Protein AF-A0A7R8ZZN3-F1 (afdb_monomer)

Radius of gyration: 27.5 Å; Cα contacts (8 Å, |Δi|>4): 666; chains: 1; bounding box: 69×54×77 Å

Nearest PDB structures (foldseek):
  4rhl-assembly1_A  TM=5.772E-01  e=9.743E-05  Trypanosoma brucei brucei TREU927
  4rhm-assembly1_B  TM=5.662E-01  e=8.661E-05  Trypanosoma brucei brucei TREU927
  4rhm-assembly1_A  TM=5.663E-01  e=1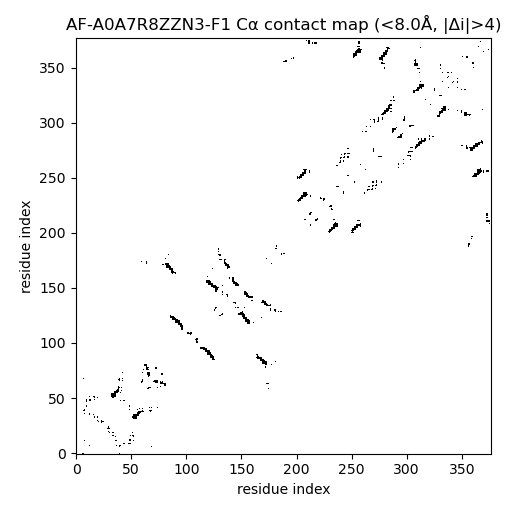.387E-04  Trypanosoma brucei brucei TREU927
  4rhm-assembly1_C  TM=5.924E-01  e=2.650E-04  Trypanosoma brucei brucei TREU927
  4rhq-assembly1_B  TM=5.900E-01  e=2.499E-04  Trypanosoma brucei brucei TREU927

Mean predicted aligned error: 14.11 Å

Secondary structure (DSSP, 8-state):
-TTT-PPP-HHHHHHHHHHHHHHHHHHTS--S--EE--GGGGGGGGTTS-TT--EE--SHHHHH-EETTTTEE-TTS-S-SSEEEEEEEEEEEEESSPSS-----TTS--------SEEEEEEES--TTTS-GGGEEESSTT-EEEEE-SS-EEEE-TT-TTPPTTPEEEEEE-HHHHHHHHH-SSS------SS-S-----EEEEE--HHHHTSHHHHHHHHHHHHTT-EEEEE----HHHHHHHHTSSSEEEEES--HHHHHHHHHHHHHTTT-SEEEEE-SB-S-STT-HHHHHHHSSSPP-GGGEEEEEE-B--HHHHHHHHHTT-EEEEHHHHHHH-HHHHHHHHHHHHHTTSSSEEEEE-TTTSTTTS---

InterPro domains:
  IPR000821 Alanine racemase [PTHR30511] (10-170)

Solvent-accessible surface area (backbone atoms only — not comparable to full-atom values): 20869 Å² total; per-residue (Å²): 67,96,91,69,68,51,76,82,46,53,68,63,49,39,53,54,36,54,51,48,55,55,48,20,66,73,68,75,47,80,70,94,71,35,75,40,76,39,41,59,39,56,78,32,68,87,71,52,57,48,82,64,50,73,35,79,42,68,54,67,24,83,55,39,10,43,24,75,78,83,75,47,70,33,92,94,49,50,48,72,74,48,69,53,68,35,36,26,73,41,76,47,78,41,61,46,54,77,91,74,85,88,60,59,46,103,83,70,50,68,82,85,72,68,83,69,52,76,36,33,34,33,35,27,66,45,12,53,76,69,40,57,69,88,27,52,41,59,65,53,85,38,46,42,82,73,50,66,48,62,62,29,27,34,27,39,26,65,71,43,73,84,73,50,77,66,42,70,49,47,21,30,44,41,72,67,28,45,53,46,45,74,72,37,89,86,49,88,78,76,74,86,47,94,86,66,65,69,68,78,62,49,31,36,44,36,32,26,55,78,57,31,58,67,30,68,70,50,47,53,50,39,53,50,33,48,78,72,68,23,48,56,50,73,43,67,74,61,61,33,68,66,39,22,55,55,71,72,45,88,51,39,44,32,33,48,36,55,52,74,68,52,49,52,32,49,50,52,11,41,42,76,52,68,33,47,49,11,38,40,37,34,22,33,49,77,42,47,52,99,86,20,66,54,37,56,42,53,70,39,84,69,46,50,48,40,77,14,29,21,39,34,46,30,75,50,72,55,74,68,40,52,48,47,37,60,74,51,57,40,46,74,38,33,45,67,48,31,73,73,62,33,61,69,52,50,49,50,55,38,50,51,43,9,37,45,82,26,87,36,44,36,40,36,39,29,44,77,63,38,71,84,49,56,77,78,134

Sequence (377 aa):
MCASGVMPTPEKLQQLADLAVRGEARAGMPFRIVSGGNSSSLPLLSGEVPTRINHLRVGHSIMIGSNTRSGGTDPDLREDTFVLSAPLIEKQTKDSLPDGEIGADAFGEAPSFVDRGERLRGIIALGRLDIQPQSLRPLDPGLQIVTASSDHTIVDMSDSPDLAIGDRIEFALDYAGLLQAMISPYISRDVHDDEARATTPRHVTLFADAHTRTHPDTLDFLDTLETMGIVGESVDTPAAIPLAKALAEPQTPVWLAPDDDALATLFDAMRLNGGRRGLLWMSADTGLGEDGRLRLALQAPPAVLADSCALVGLQRASRDEAQEVSRLALLALTIEDVDLLGIREVMRRSIDRVASQSEGFVLVLHASVAAGLGGGG

Foldseek 3Di:
DVPPLDADFLVNLVVLLVVQVVVCVVVVHHDPAREDEEQLCVVCVVPSHDPSHPHYYYDQCQQQQDNPVVRHGDPVHHRVSDKAKFFFADKDKDWQDDPDDFDADPVRHGADTDGPGIFIKTKTQAAPCQFDPVFWDWPPPQWDFRQGDHGITMITNRSPVVRDGGDMTITGGHPRRVVSLVPDPPHDAFRDDPVLPQPPALEEEEEEDPQLCPDPVNVVVQVVSVVVNRHYDYDYQDALVVLLVVVVDSHAYEYFADDPVSLLSNLSSCVVVVLQFAEEEEALELLCPPPRSLVVSQPDPVGNQQQQYEYEAHNDDDPVSVVVCVVSVHHYYHVVNCVVVNPVVSVVVNQCRNPRRHSYHHYYPHCNNNPPSDPDD

pLDDT: mean 85.97, std 10.85, range [33.72, 97.94]

Structure (mmCIF, N/CA/C/O backbone):
data_AF-A0A7R8ZZN3-F1
#
_entry.id   AF-A0A7R8ZZN3-F1
#
loop_
_atom_site.group_PDB
_atom_site.id
_atom_site.type_symbol
_atom_site.label_atom_id
_atom_site.label_alt_id
_atom_site.label_comp_id
_atom_site.label_asym_id
_atom_site.label_entity_id
_atom_site.label_seq_id
_atom_site.pdbx_PDB_ins_code
_atom_site.Cartn_x
_atom_site.Cartn_y
_atom_site.Cartn_z
_atom_site.occupancy
_atom_site.B_iso_or_equiv
_atom_site.auth_seq_id
_atom_site.auth_comp_id
_atom_site.auth_asym_id
_atom_site.auth_atom_id
_atom_site.pdbx_PDB_model_num
ATOM 1 N N . MET A 1 1 ? -19.280 15.786 -9.637 1.00 56.66 1 MET A N 1
ATOM 2 C CA . MET A 1 1 ? -19.224 15.021 -8.378 1.00 56.66 1 MET A CA 1
ATOM 3 C C . MET A 1 1 ? -18.057 15.444 -7.495 1.00 56.66 1 MET A C 1
ATOM 5 O O . MET A 1 1 ? -18.336 16.113 -6.521 1.00 56.66 1 MET A O 1
ATOM 9 N N . CYS A 1 2 ? -16.793 15.137 -7.813 1.00 60.84 2 CYS A N 1
ATOM 10 C CA . CYS A 1 2 ? -15.704 15.271 -6.825 1.00 60.84 2 CYS A CA 1
ATOM 11 C C . CYS A 1 2 ? -15.475 16.697 -6.291 1.00 60.84 2 CYS A C 1
ATOM 13 O O . CYS A 1 2 ? -15.266 16.861 -5.101 1.00 60.84 2 CYS A O 1
ATOM 15 N N . ALA A 1 3 ? -15.558 17.724 -7.143 1.00 68.19 3 ALA A N 1
ATOM 16 C CA . ALA A 1 3 ? -15.392 19.118 -6.706 1.00 68.19 3 ALA A CA 1
ATOM 17 C C . ALA A 1 3 ? -16.718 19.881 -6.529 1.00 68.19 3 ALA A C 1
ATOM 19 O O . ALA A 1 3 ? -16.755 20.918 -5.882 1.00 68.19 3 ALA A O 1
ATOM 20 N N . SER A 1 4 ? -17.804 19.407 -7.147 1.00 75.50 4 SER A N 1
ATOM 21 C CA . SER A 1 4 ? -19.049 20.178 -7.297 1.00 75.50 4 SER A CA 1
ATOM 22 C C . SER A 1 4 ? -20.320 19.441 -6.877 1.00 75.50 4 SER A C 1
ATOM 24 O O . SER A 1 4 ? -21.408 19.979 -7.040 1.00 75.50 4 SER A O 1
ATOM 26 N N . GLY A 1 5 ? -20.233 18.180 -6.445 1.00 77.88 5 GLY A N 1
ATOM 27 C CA . GLY A 1 5 ? -21.395 17.358 -6.069 1.00 77.88 5 GLY A CA 1
ATOM 28 C C . GLY A 1 5 ? -22.350 16.994 -7.217 1.00 77.88 5 GLY A C 1
ATOM 29 O O . GLY A 1 5 ? -23.228 16.160 -7.053 1.00 77.88 5 GLY A O 1
ATOM 30 N N . VAL A 1 6 ? -22.169 17.558 -8.415 1.00 82.81 6 VAL A N 1
ATOM 31 C CA . VAL A 1 6 ? -23.103 17.357 -9.529 1.00 82.81 6 VAL A CA 1
ATOM 32 C C . VAL A 1 6 ? -23.066 15.913 -10.041 1.00 82.81 6 VAL A C 1
ATOM 34 O O . VAL A 1 6 ? -22.006 15.437 -10.472 1.00 82.81 6 VAL A O 1
ATOM 37 N N . MET A 1 7 ? -24.235 15.265 -10.042 1.00 85.25 7 MET A N 1
ATOM 38 C CA . MET A 1 7 ? -24.452 13.919 -10.577 1.00 85.25 7 MET A CA 1
ATOM 39 C C . MET A 1 7 ? -24.521 13.915 -12.113 1.00 85.25 7 MET A C 1
ATOM 41 O O . MET A 1 7 ? -25.063 14.863 -12.708 1.00 85.25 7 MET A O 1
ATOM 45 N N . PRO A 1 8 ? -23.988 12.866 -12.771 1.00 86.31 8 PRO A N 1
ATOM 46 C CA . PRO A 1 8 ? -24.247 12.632 -14.183 1.00 86.31 8 PRO A CA 1
ATOM 47 C C . PRO A 1 8 ? -25.725 12.281 -14.390 1.00 86.31 8 PRO A C 1
ATOM 49 O O . PRO A 1 8 ? -26.351 11.630 -13.551 1.00 86.31 8 PRO A O 1
ATOM 52 N N . THR A 1 9 ? -26.274 12.728 -15.514 1.00 89.12 9 THR A N 1
ATOM 53 C CA . THR A 1 9 ? -27.612 12.354 -15.982 1.00 89.12 9 THR A CA 1
ATOM 54 C C . THR A 1 9 ? -27.517 11.932 -17.447 1.00 89.12 9 THR A C 1
ATOM 56 O O . THR A 1 9 ? -26.572 12.370 -18.124 1.00 89.12 9 THR A O 1
ATOM 59 N N . PRO A 1 10 ? -28.464 11.124 -17.954 1.00 90.31 10 PRO A N 1
ATOM 60 C CA . PRO A 1 10 ? -28.500 10.744 -19.365 1.00 90.31 10 PRO A CA 1
ATOM 61 C C . PRO A 1 10 ? -28.422 11.960 -20.296 1.00 90.31 10 PRO A C 1
ATOM 63 O O . PRO A 1 10 ? -27.656 11.960 -21.254 1.00 90.31 10 PRO A O 1
ATOM 66 N N . GLU A 1 11 ? -29.105 13.057 -19.959 1.00 92.12 11 GLU A N 1
ATOM 67 C CA . GLU A 1 11 ? -29.131 14.287 -20.761 1.00 92.12 11 GLU A CA 1
ATOM 68 C C . GLU A 1 11 ? -27.753 14.954 -20.832 1.00 92.12 11 GLU A C 1
ATOM 70 O O . GLU A 1 11 ? -27.329 15.409 -21.893 1.00 92.12 11 GLU A O 1
ATOM 75 N N . LYS A 1 12 ? -27.013 14.995 -19.717 1.00 90.69 12 LYS A N 1
ATOM 76 C CA . LYS A 1 12 ? -25.649 15.553 -19.695 1.00 90.69 12 LYS A CA 1
ATOM 77 C C . LYS A 1 12 ? -24.671 14.694 -20.481 1.00 90.69 12 LYS A C 1
ATOM 79 O O . LYS A 1 12 ? -23.785 15.223 -21.147 1.00 90.69 12 LYS A O 1
ATOM 84 N N . LEU A 1 13 ? -24.821 13.375 -20.404 1.00 93.25 13 LEU A N 1
ATOM 85 C CA . LEU A 1 13 ? -24.020 12.460 -21.209 1.00 93.25 13 LEU A CA 1
ATOM 86 C C . LEU A 1 13 ? -24.372 12.599 -22.697 1.00 93.25 13 LEU A C 1
ATOM 88 O O . LEU A 1 13 ? -23.473 12.601 -23.538 1.00 93.25 13 LEU A O 1
ATOM 92 N N . GLN A 1 14 ? -25.647 12.819 -23.026 1.00 95.44 14 GLN A N 1
ATOM 93 C CA . GLN A 1 14 ? -26.089 13.050 -24.399 1.00 95.44 14 GLN A CA 1
ATOM 94 C C . GLN A 1 14 ? -25.468 14.318 -24.992 1.00 95.44 14 GLN A C 1
ATOM 96 O O . GLN A 1 14 ? -25.027 14.302 -26.135 1.00 95.44 14 GLN A O 1
ATOM 101 N N . GLN A 1 15 ? -25.312 15.388 -24.206 1.00 95.94 15 GLN A N 1
ATOM 102 C CA . GLN A 1 15 ? -24.621 16.599 -24.668 1.00 95.94 15 GLN A CA 1
ATOM 103 C C . GLN A 1 15 ? -23.183 16.317 -25.133 1.00 95.94 15 GLN A C 1
ATOM 105 O O . GLN A 1 15 ? -22.743 16.876 -26.141 1.00 95.94 15 GLN A O 1
ATOM 110 N N . LEU A 1 16 ? -22.452 15.443 -24.429 1.00 95.62 16 LEU A N 1
ATOM 111 C CA . LEU A 1 16 ? -21.111 15.015 -24.836 1.00 95.62 16 LEU A CA 1
ATOM 112 C C . LEU A 1 16 ? -21.154 14.167 -26.114 1.00 95.62 16 LEU A C 1
ATOM 114 O O . LEU A 1 16 ? -20.341 14.382 -27.013 1.00 95.62 16 LEU A O 1
ATOM 118 N N . ALA A 1 17 ? -22.105 13.238 -26.212 1.00 96.06 17 ALA A N 1
ATOM 119 C CA . ALA A 1 17 ? -22.306 12.429 -27.411 1.00 96.06 17 ALA A CA 1
ATOM 120 C C . ALA A 1 17 ? -22.592 13.304 -28.646 1.00 96.06 17 ALA A C 1
ATOM 122 O O . ALA A 1 17 ? -21.943 13.143 -29.679 1.00 96.06 17 ALA A O 1
ATOM 123 N N . ASP A 1 18 ? -23.481 14.288 -28.521 1.00 97.50 18 ASP A N 1
ATOM 124 C CA . ASP A 1 18 ? -23.829 15.210 -29.605 1.00 97.50 18 ASP A CA 1
ATOM 125 C C . ASP A 1 18 ? -22.644 16.099 -30.007 1.00 97.50 18 ASP A C 1
ATOM 127 O O . ASP A 1 18 ? -22.439 16.388 -31.188 1.00 97.50 18 ASP A O 1
ATOM 131 N N . LEU A 1 19 ? -21.842 16.543 -29.032 1.00 97.50 19 LEU A N 1
ATOM 132 C CA . LEU A 1 19 ? -20.599 17.275 -29.289 1.00 97.50 19 LEU A CA 1
ATOM 133 C C . LEU A 1 19 ? -19.601 16.426 -30.078 1.00 97.50 19 LEU A C 1
ATOM 135 O O . LEU A 1 19 ? -18.994 16.939 -31.019 1.00 97.50 19 LEU A O 1
ATOM 139 N N . ALA A 1 20 ? -19.459 15.146 -29.726 1.00 97.12 20 ALA A N 1
ATOM 140 C CA . ALA A 1 20 ? -18.597 14.223 -30.451 1.00 97.12 20 ALA A CA 1
ATOM 141 C C . ALA A 1 20 ? -19.059 14.070 -31.905 1.00 97.12 20 ALA A C 1
ATOM 143 O O . ALA A 1 20 ? -18.256 14.293 -32.805 1.00 97.12 20 ALA A O 1
ATOM 144 N N . VAL A 1 21 ? -20.354 13.831 -32.143 1.00 97.06 21 VAL A N 1
ATOM 145 C CA . VAL A 1 21 ? -20.923 13.712 -33.501 1.00 97.06 21 VAL A CA 1
ATOM 146 C C . VAL A 1 21 ? -20.676 14.974 -34.335 1.00 97.06 21 VAL A C 1
ATOM 148 O O . VAL A 1 21 ? -20.272 14.895 -35.496 1.00 97.06 21 VAL A O 1
ATOM 151 N N . ARG A 1 22 ? -20.858 16.167 -33.749 1.00 97.94 22 ARG A N 1
ATOM 152 C CA . ARG A 1 22 ? -20.540 17.433 -34.436 1.00 97.94 22 ARG A CA 1
ATOM 153 C C . ARG A 1 22 ? -19.048 17.566 -34.751 1.00 97.94 22 ARG A C 1
ATOM 155 O O . ARG A 1 22 ? -18.694 18.073 -35.816 1.00 97.94 22 ARG A O 1
ATOM 162 N N . GLY A 1 23 ? -18.184 17.134 -33.835 1.00 97.56 23 GLY A N 1
ATOM 163 C CA . GLY A 1 23 ? -16.735 17.114 -34.029 1.00 97.56 23 GLY A CA 1
ATOM 164 C C . GLY A 1 23 ? -16.318 16.195 -35.177 1.00 97.56 23 GLY A C 1
ATOM 165 O O . GLY A 1 23 ? -15.551 16.613 -36.042 1.00 97.56 23 GLY A O 1
ATOM 166 N N . GLU A 1 24 ? -16.884 14.992 -35.233 1.00 97.44 24 GLU A N 1
ATOM 167 C CA . GLU A 1 24 ? -16.648 13.998 -36.288 1.00 97.44 24 GLU A CA 1
ATOM 168 C C . GLU A 1 24 ? -17.064 14.530 -37.664 1.00 97.44 24 GLU A C 1
ATOM 170 O O . GLU A 1 24 ? -16.287 14.467 -38.618 1.00 97.44 24 GLU A O 1
ATOM 175 N N . ALA A 1 25 ? -18.251 15.143 -37.755 1.00 97.31 25 ALA A N 1
ATOM 176 C CA . ALA A 1 25 ? -18.744 15.750 -38.992 1.00 97.31 25 ALA A CA 1
ATOM 177 C C . ALA A 1 25 ? -17.812 16.858 -39.511 1.00 97.31 25 ALA A C 1
ATOM 179 O O . ALA A 1 25 ? -17.593 16.975 -40.715 1.00 97.31 25 ALA A O 1
ATOM 180 N N . ARG A 1 26 ? -17.229 17.657 -38.608 1.00 97.62 26 ARG A N 1
ATOM 181 C CA . ARG A 1 26 ? -16.278 18.718 -38.967 1.00 97.62 26 ARG A CA 1
ATOM 182 C C . ARG A 1 26 ? -14.897 18.176 -39.338 1.00 97.62 26 ARG A C 1
ATOM 184 O O . ARG A 1 26 ? -14.240 18.750 -40.201 1.00 97.62 26 ARG A O 1
ATOM 191 N N . ALA A 1 27 ? -14.451 17.115 -38.674 1.00 95.81 27 ALA A N 1
ATOM 192 C CA . ALA A 1 27 ? -13.167 16.474 -38.939 1.00 95.81 27 ALA A CA 1
ATOM 193 C C . ALA A 1 27 ? -13.192 15.587 -40.196 1.00 95.81 27 ALA A C 1
ATOM 195 O O . ALA A 1 27 ? -12.133 15.231 -40.708 1.00 95.81 27 ALA A O 1
ATOM 196 N N . GLY A 1 28 ? -14.381 15.212 -40.681 1.00 97.19 28 GLY A N 1
ATOM 197 C CA . GLY A 1 28 ? -14.546 14.287 -41.803 1.00 97.19 28 GLY A CA 1
ATOM 198 C C . GLY A 1 28 ? -14.152 12.845 -41.466 1.00 97.19 28 GLY A C 1
ATOM 199 O O . GLY A 1 28 ? -13.940 12.045 -42.373 1.00 97.19 28 GLY A O 1
ATOM 200 N N . MET A 1 29 ? -14.032 12.508 -40.178 1.00 95.62 29 MET A N 1
ATOM 201 C CA . MET A 1 29 ? -13.675 11.169 -39.709 1.00 95.62 29 MET A CA 1
ATOM 202 C C . MET A 1 29 ? -14.337 10.865 -38.356 1.00 95.62 29 MET A C 1
ATOM 204 O O . MET A 1 29 ? -14.462 11.772 -37.529 1.00 95.62 29 MET A O 1
ATOM 208 N N . PRO A 1 30 ? -14.738 9.607 -38.098 1.00 94.44 30 PRO A N 1
ATOM 209 C CA . PRO A 1 30 ? -15.264 9.209 -36.800 1.00 94.44 30 PRO A CA 1
ATOM 210 C C . PRO A 1 30 ? -14.149 9.166 -35.750 1.00 94.44 30 PRO A C 1
ATOM 212 O O . PRO A 1 30 ? -13.026 8.736 -36.021 1.00 94.44 30 PRO A O 1
ATOM 215 N N . PHE A 1 31 ? -14.465 9.551 -34.518 1.00 96.19 31 PHE A N 1
ATOM 216 C CA . PHE A 1 31 ? -13.546 9.412 -33.402 1.00 96.19 31 PHE A CA 1
ATOM 217 C C . PHE A 1 31 ? -13.524 7.956 -32.959 1.00 96.19 31 PHE A C 1
ATOM 219 O O . PHE A 1 31 ? -14.548 7.349 -32.665 1.00 96.19 31 PHE A O 1
ATOM 226 N N . ARG A 1 32 ? -12.339 7.356 -32.868 1.00 96.75 32 ARG A N 1
ATOM 227 C CA . ARG A 1 32 ? -12.240 5.981 -32.362 1.00 96.75 32 ARG A CA 1
ATOM 228 C C . ARG A 1 32 ? -12.713 5.883 -30.909 1.00 96.75 32 ARG A C 1
ATOM 230 O O . ARG A 1 32 ? -13.340 4.898 -30.530 1.00 96.75 32 ARG A O 1
ATOM 237 N N . ILE A 1 33 ? -12.419 6.909 -30.113 1.00 96.94 33 ILE A N 1
ATOM 238 C CA . ILE A 1 33 ? -12.699 6.956 -28.680 1.00 96.94 33 ILE A CA 1
ATOM 239 C C . ILE A 1 33 ? -13.435 8.253 -28.360 1.00 96.94 33 ILE A C 1
ATOM 241 O O . ILE A 1 33 ? -12.951 9.340 -28.669 1.00 96.94 33 ILE A O 1
ATOM 245 N N . VAL A 1 34 ? -14.576 8.126 -27.690 1.00 96.75 34 VAL A N 1
ATOM 246 C CA . VAL A 1 34 ? -15.295 9.226 -27.049 1.00 96.75 34 VAL A CA 1
ATOM 247 C C . VAL A 1 34 ? -15.384 8.882 -25.571 1.00 96.75 34 VAL A C 1
ATOM 249 O O . VAL A 1 34 ? -16.181 8.042 -25.149 1.00 96.75 34 VAL A O 1
ATOM 252 N N . SER A 1 35 ? -14.495 9.505 -24.801 1.00 94.88 35 SER A N 1
ATOM 253 C CA . SER A 1 35 ? -14.326 9.228 -23.379 1.00 94.88 35 SER A CA 1
ATOM 254 C C . SER A 1 35 ? -15.209 10.137 -22.536 1.00 94.88 35 SER A C 1
ATOM 256 O O . SER A 1 35 ? -15.174 11.359 -22.686 1.00 94.88 35 SER A O 1
ATOM 258 N N . GLY A 1 36 ? -15.996 9.545 -21.643 1.00 91.00 36 GLY A N 1
ATOM 259 C CA . GLY A 1 36 ? -16.976 10.250 -20.828 1.00 91.00 36 GLY A CA 1
ATOM 260 C C . GLY A 1 36 ? -17.175 9.614 -19.458 1.00 91.00 36 GLY A C 1
ATOM 261 O O . GLY A 1 36 ? -16.565 8.605 -19.112 1.00 91.00 36 GLY A O 1
ATOM 262 N N . GLY A 1 37 ? -18.024 10.246 -18.653 1.00 88.25 37 GLY A N 1
ATOM 263 C CA . GLY A 1 37 ? -18.403 9.733 -17.340 1.00 88.25 37 GLY A CA 1
ATOM 264 C C . GLY A 1 37 ? -17.334 9.856 -16.252 1.00 88.25 37 GLY A C 1
ATOM 265 O O . GLY A 1 37 ? -16.281 10.481 -16.420 1.00 88.25 37 GLY A O 1
ATOM 266 N N . ASN A 1 38 ? -17.696 9.318 -15.096 1.00 89.06 38 ASN A N 1
ATOM 267 C CA . ASN A 1 38 ? -16.939 9.190 -13.853 1.00 89.06 38 ASN A CA 1
ATOM 268 C C . ASN A 1 38 ? -17.489 7.965 -13.092 1.00 89.06 38 ASN A C 1
ATOM 270 O O . ASN A 1 38 ? -18.403 7.300 -13.580 1.00 89.06 38 ASN A O 1
ATOM 274 N N . SER A 1 39 ? -17.011 7.699 -11.875 1.00 88.00 39 SER A N 1
ATOM 275 C CA . SER A 1 39 ? -17.471 6.554 -11.074 1.00 88.00 39 SER A CA 1
ATOM 276 C C . SER A 1 39 ? -18.992 6.507 -10.845 1.00 88.00 39 SER A C 1
ATOM 278 O O . SER A 1 39 ? -19.589 5.443 -10.820 1.00 88.00 39 SER A O 1
ATOM 280 N N . SER A 1 40 ? -19.664 7.654 -10.798 1.00 87.44 40 SER A N 1
ATOM 281 C CA . SER A 1 40 ? -21.129 7.771 -10.657 1.00 87.44 40 SER A CA 1
ATOM 282 C C . SER A 1 40 ? -21.905 7.484 -11.926 1.00 87.44 40 SER A C 1
ATOM 284 O O . SER A 1 40 ? -23.132 7.466 -11.918 1.00 87.44 40 SER A O 1
ATOM 286 N N . SER A 1 41 ? -21.190 7.342 -13.034 1.00 89.56 41 SER A N 1
ATOM 287 C CA . SER A 1 41 ? -21.754 6.911 -14.303 1.00 89.56 41 SER A CA 1
ATOM 288 C C . SER A 1 41 ? -21.783 5.386 -14.403 1.00 89.56 41 SER A C 1
ATOM 290 O O . SER A 1 41 ? -22.428 4.875 -15.307 1.00 89.56 41 SER A O 1
ATOM 292 N N . LEU A 1 42 ? -21.122 4.666 -13.485 1.00 88.81 42 LEU A N 1
ATOM 293 C CA . LEU A 1 42 ? -21.094 3.205 -13.487 1.00 88.81 42 LEU A CA 1
ATOM 294 C C . LEU A 1 42 ? -22.508 2.594 -13.386 1.00 88.81 42 LEU A C 1
ATOM 296 O O . LEU A 1 42 ? -22.840 1.795 -14.258 1.00 88.81 42 LEU A O 1
ATOM 300 N N . PRO A 1 43 ? -23.411 3.055 -12.491 1.00 85.00 43 PRO A N 1
ATOM 301 C CA . PRO A 1 43 ? -24.781 2.528 -12.442 1.00 85.00 43 PRO A CA 1
ATOM 302 C C . PRO A 1 43 ? -25.607 2.804 -13.713 1.00 85.00 43 PRO A C 1
ATOM 304 O O . PRO A 1 43 ? -26.591 2.115 -13.983 1.00 85.00 43 PRO A O 1
ATOM 307 N N . LEU A 1 44 ? -25.209 3.803 -14.514 1.00 88.12 44 LEU A N 1
ATOM 308 C CA . LEU A 1 44 ? -25.877 4.167 -15.771 1.00 88.12 44 LEU A CA 1
ATOM 309 C C . LEU A 1 44 ? -25.546 3.198 -16.916 1.00 88.12 44 LEU A C 1
ATOM 311 O O . LEU A 1 44 ? -26.160 3.272 -17.981 1.00 88.12 44 LEU A O 1
ATOM 315 N N . LEU A 1 45 ? -24.580 2.290 -16.731 1.00 86.69 45 LEU A N 1
ATOM 316 C CA . LEU A 1 45 ? -24.232 1.286 -17.741 1.00 86.69 45 LEU A CA 1
ATOM 317 C C . LEU A 1 45 ? -25.380 0.317 -18.049 1.00 86.69 45 LEU A C 1
ATOM 319 O O . LEU A 1 45 ? -25.367 -0.317 -19.099 1.00 86.69 45 LEU A O 1
ATOM 323 N N . SER A 1 46 ? -26.414 0.279 -17.208 1.00 81.38 46 SER A N 1
ATOM 324 C CA . SER A 1 46 ? -27.662 -0.467 -17.414 1.00 81.38 46 SER A CA 1
ATOM 325 C C . SER A 1 46 ? -28.543 0.036 -18.579 1.00 81.38 46 SER A C 1
ATOM 327 O O . SER A 1 46 ? -29.673 -0.419 -18.738 1.00 81.38 46 SER A O 1
ATOM 329 N N . GLY A 1 47 ? -28.031 0.938 -19.428 1.00 84.00 47 GLY A N 1
ATOM 330 C CA . GLY A 1 47 ? -28.686 1.413 -20.656 1.00 84.00 47 GLY A CA 1
ATOM 331 C C . GLY A 1 47 ? -28.896 2.928 -20.733 1.00 84.00 47 GLY A C 1
ATOM 332 O O . GLY A 1 47 ? -29.444 3.422 -21.714 1.00 84.00 47 GLY A O 1
ATOM 333 N N . GLU A 1 48 ? -28.454 3.676 -19.724 1.00 90.19 48 GLU A N 1
ATOM 334 C CA . GLU A 1 48 ? -28.615 5.132 -19.627 1.00 90.19 48 GLU A CA 1
ATOM 335 C C . GLU A 1 48 ? -27.425 5.920 -20.215 1.00 90.19 48 GLU A C 1
ATOM 337 O O . GLU A 1 48 ? -27.532 7.126 -20.452 1.00 90.19 48 GLU A O 1
ATOM 342 N N . VAL A 1 49 ? -26.280 5.268 -20.462 1.00 92.94 49 VAL A N 1
ATOM 343 C CA . VAL A 1 49 ? -25.127 5.887 -21.138 1.00 92.94 49 VAL A CA 1
ATOM 344 C C . VAL A 1 49 ? -25.339 5.870 -22.661 1.00 92.94 49 VAL A C 1
ATOM 346 O O . VAL A 1 49 ? -25.504 4.794 -23.238 1.00 92.94 49 VAL A O 1
ATOM 349 N N . PRO A 1 50 ? -25.279 7.026 -23.352 1.00 94.25 50 PRO A N 1
ATOM 350 C CA . PRO A 1 50 ? -25.372 7.079 -24.807 1.00 94.25 50 PRO A CA 1
ATOM 351 C C . PRO A 1 50 ? -24.299 6.226 -25.483 1.00 94.25 50 PRO A C 1
ATOM 353 O O . PRO A 1 50 ? -23.114 6.349 -25.174 1.00 94.25 50 PRO A O 1
ATOM 356 N N . THR A 1 51 ? -24.695 5.451 -26.494 1.00 92.25 51 THR A N 1
ATOM 357 C CA . THR A 1 51 ? -23.816 4.520 -27.229 1.00 92.25 51 THR A CA 1
ATOM 358 C C . THR A 1 51 ? -22.583 5.178 -27.842 1.00 92.25 51 THR A C 1
ATOM 360 O O . THR A 1 51 ? -21.566 4.518 -28.059 1.00 92.25 51 THR A O 1
ATOM 363 N N . ARG A 1 52 ? -22.641 6.488 -28.130 1.00 94.38 52 ARG A N 1
ATOM 364 C CA . ARG A 1 52 ? -21.491 7.213 -28.672 1.00 94.38 52 ARG A CA 1
ATOM 365 C C . ARG A 1 52 ? -20.353 7.326 -27.663 1.00 94.38 52 ARG A C 1
ATOM 367 O O . ARG A 1 52 ? -19.209 7.340 -28.100 1.00 94.38 52 ARG A O 1
ATOM 374 N N . ILE A 1 53 ? -20.641 7.359 -26.362 1.00 95.75 53 ILE A N 1
ATOM 375 C CA . ILE A 1 53 ? -19.624 7.293 -25.310 1.00 95.75 53 ILE A CA 1
ATOM 376 C C . ILE A 1 53 ? -19.197 5.831 -25.176 1.00 95.75 53 ILE A C 1
ATOM 378 O O . ILE A 1 53 ? -19.879 5.025 -24.554 1.00 95.75 53 ILE A O 1
ATOM 382 N N . ASN A 1 54 ? -18.059 5.493 -25.776 1.00 93.56 54 ASN A N 1
ATOM 383 C CA . ASN A 1 54 ? -17.543 4.123 -25.839 1.00 93.56 54 ASN A CA 1
ATOM 384 C C . ASN A 1 54 ? -16.343 3.882 -24.911 1.00 93.56 54 ASN A C 1
ATOM 386 O O . ASN A 1 54 ? -15.696 2.841 -24.994 1.00 93.56 54 ASN A O 1
ATOM 390 N N . HIS A 1 55 ? -16.030 4.849 -24.048 1.00 94.50 55 HIS A N 1
ATOM 391 C CA . HIS A 1 55 ? -14.961 4.741 -23.067 1.00 94.50 55 HIS A CA 1
ATOM 392 C C . HIS A 1 55 ? -15.378 5.443 -21.771 1.00 94.50 55 HIS A C 1
ATOM 394 O O . HIS A 1 55 ? -15.438 6.673 -21.702 1.00 94.50 55 HIS A O 1
ATOM 400 N N . LEU A 1 56 ? -15.695 4.660 -20.739 1.00 91.44 56 LEU A N 1
ATOM 401 C CA . LEU A 1 56 ? -16.096 5.187 -19.438 1.00 91.44 56 LEU A CA 1
ATOM 402 C C . LEU A 1 56 ? -14.880 5.326 -18.522 1.00 91.44 56 LEU A C 1
ATOM 404 O O . LEU A 1 56 ? -14.065 4.414 -18.421 1.00 91.44 56 LEU A O 1
ATOM 408 N N . ARG A 1 57 ? -14.762 6.459 -17.828 1.00 90.06 57 ARG A N 1
ATOM 409 C CA . ARG A 1 57 ? -13.717 6.661 -16.816 1.00 90.06 57 ARG A CA 1
ATOM 410 C C . ARG A 1 57 ? -14.263 6.340 -15.433 1.00 90.06 57 ARG A C 1
ATOM 412 O O . ARG A 1 57 ? -15.235 6.955 -15.002 1.00 90.06 57 ARG A O 1
ATOM 419 N N . VAL A 1 58 ? -13.604 5.435 -14.725 1.00 87.94 58 VAL A N 1
ATOM 420 C CA . VAL A 1 58 ? -13.962 5.015 -13.365 1.00 87.94 58 VAL A CA 1
ATOM 421 C C . VAL A 1 58 ? -12.691 5.024 -12.519 1.00 87.94 58 VAL A C 1
ATOM 423 O O . VAL A 1 58 ? -11.614 4.736 -13.030 1.00 87.94 58 VAL A O 1
ATOM 426 N N . GLY A 1 59 ? -12.803 5.409 -11.248 1.00 86.06 59 GLY A N 1
ATOM 427 C CA . GLY A 1 59 ? -11.674 5.396 -10.310 1.00 86.06 59 GLY A CA 1
ATOM 428 C C . GLY A 1 59 ? -12.128 5.053 -8.898 1.00 86.06 59 GLY A C 1
ATOM 429 O O . GLY A 1 59 ? -11.849 3.979 -8.400 1.00 86.06 59 GLY A O 1
ATOM 430 N N . HIS A 1 60 ? -12.916 5.931 -8.275 1.00 86.62 60 HIS A N 1
ATOM 431 C CA . HIS A 1 60 ? -13.443 5.707 -6.920 1.00 86.62 60 HIS A CA 1
ATOM 432 C C . HIS A 1 60 ? -14.207 4.368 -6.763 1.00 86.62 60 HIS A C 1
ATOM 434 O O . HIS A 1 60 ? -13.802 3.543 -5.951 1.00 86.62 60 HIS A O 1
ATOM 440 N N . SER A 1 61 ? -15.268 4.124 -7.544 1.00 88.31 61 SER A N 1
ATOM 441 C CA . SER A 1 61 ? -16.119 2.935 -7.360 1.00 88.31 61 SER A CA 1
ATOM 442 C C . SER A 1 61 ? -15.381 1.617 -7.582 1.00 88.31 61 SER A C 1
ATOM 444 O O . SER A 1 61 ? -15.602 0.691 -6.821 1.00 88.31 61 SER A O 1
ATOM 446 N N . ILE A 1 62 ? -14.465 1.537 -8.555 1.00 88.19 62 ILE A N 1
ATOM 447 C CA . ILE A 1 62 ? -13.713 0.297 -8.820 1.00 88.19 62 ILE A CA 1
ATOM 448 C C . ILE A 1 62 ? -12.748 -0.067 -7.680 1.00 88.19 62 ILE A C 1
ATOM 450 O O . ILE A 1 62 ? -12.418 -1.234 -7.524 1.00 88.19 62 ILE A O 1
ATOM 454 N N . MET A 1 63 ? -12.310 0.909 -6.877 1.00 89.31 63 MET A N 1
ATOM 455 C CA . MET A 1 63 ? -11.378 0.662 -5.773 1.00 89.31 63 MET A CA 1
ATOM 456 C C . MET A 1 63 ? -12.080 0.203 -4.493 1.00 89.31 63 MET A C 1
ATOM 458 O O . MET A 1 63 ? -11.596 -0.718 -3.849 1.00 89.31 63 MET A O 1
ATOM 462 N N . ILE A 1 64 ? -13.196 0.836 -4.116 1.00 90.12 64 ILE A N 1
ATOM 463 C CA . ILE A 1 64 ? -13.844 0.594 -2.807 1.00 90.12 64 ILE A CA 1
ATOM 464 C C . ILE A 1 64 ? -15.281 0.070 -2.914 1.00 90.12 64 ILE A C 1
ATOM 466 O O . ILE A 1 64 ? -16.025 0.090 -1.941 1.00 90.12 64 ILE A O 1
ATOM 470 N N . GLY A 1 65 ? -15.715 -0.294 -4.119 1.00 88.94 65 GLY A N 1
ATOM 471 C CA . GLY A 1 65 ? -17.046 -0.841 -4.378 1.00 88.94 65 GLY A CA 1
ATOM 472 C C . GLY A 1 65 ? -18.210 0.125 -4.177 1.00 88.94 65 GLY A C 1
ATOM 473 O O . GLY A 1 65 ? -19.360 -0.297 -4.237 1.00 88.94 65 GLY A O 1
ATOM 474 N N . SER A 1 66 ? -17.961 1.421 -3.962 1.00 85.25 66 SER A N 1
ATOM 475 C CA . SER A 1 66 ? -19.042 2.356 -3.640 1.00 85.25 66 SER A CA 1
ATOM 476 C C . SER A 1 66 ? -19.933 2.676 -4.844 1.00 85.25 66 SER A C 1
ATOM 478 O O . SER A 1 66 ? -19.484 3.084 -5.922 1.00 85.25 66 SER A O 1
ATOM 480 N N . ASN A 1 67 ? -21.240 2.603 -4.630 1.00 85.25 67 ASN A N 1
ATOM 481 C CA . ASN A 1 67 ? -22.254 3.166 -5.499 1.00 85.25 67 ASN A CA 1
ATOM 482 C C . ASN A 1 67 ? -22.547 4.607 -5.076 1.00 85.25 67 ASN A C 1
ATOM 484 O O . ASN A 1 67 ? -23.425 4.914 -4.270 1.00 85.25 67 ASN A O 1
ATOM 488 N N . THR A 1 68 ? -21.824 5.529 -5.703 1.00 75.94 68 THR A N 1
ATOM 489 C CA . THR A 1 68 ? -21.947 6.973 -5.449 1.00 75.94 68 THR A CA 1
ATOM 490 C C . THR A 1 68 ? -23.318 7.584 -5.786 1.00 75.94 68 THR A C 1
ATOM 492 O O . THR A 1 68 ? -23.526 8.768 -5.521 1.00 75.94 68 THR A O 1
ATOM 495 N N . ARG A 1 69 ? -24.250 6.826 -6.388 1.00 76.94 69 ARG A N 1
ATOM 496 C CA . ARG A 1 69 ? -25.617 7.281 -6.693 1.00 76.94 69 ARG A CA 1
ATOM 497 C C . ARG A 1 69 ? -26.625 6.847 -5.634 1.00 76.94 69 ARG A C 1
ATOM 499 O O . ARG A 1 69 ? -27.469 7.659 -5.272 1.00 76.94 69 ARG A O 1
ATOM 506 N N . SER A 1 70 ? -26.549 5.604 -5.160 1.00 77.31 70 SER A N 1
ATOM 507 C CA . SER A 1 70 ? -27.432 5.086 -4.106 1.00 77.31 70 SER A CA 1
ATOM 508 C C . SER A 1 70 ? -26.897 5.326 -2.692 1.00 77.31 70 SER A C 1
ATOM 510 O O . SER A 1 70 ? -27.673 5.261 -1.744 1.00 77.31 70 SER A O 1
ATOM 512 N N . GLY A 1 71 ? -25.600 5.617 -2.541 1.00 75.00 71 GLY A N 1
ATOM 513 C CA . GLY A 1 71 ? -24.948 5.778 -1.239 1.00 75.00 71 GLY A CA 1
ATOM 514 C C . GLY A 1 71 ? -24.619 4.458 -0.532 1.00 75.00 71 GLY A C 1
ATOM 515 O O . GLY A 1 71 ? -24.294 4.488 0.649 1.00 75.00 71 GLY A O 1
ATOM 516 N N . GLY A 1 72 ? -24.708 3.324 -1.233 1.00 82.88 72 GLY A N 1
ATOM 517 C CA . GLY A 1 72 ? -24.318 1.998 -0.736 1.00 82.88 72 GLY A CA 1
ATOM 518 C C . GLY A 1 72 ? -23.243 1.356 -1.610 1.00 82.88 72 GLY A C 1
ATOM 519 O O . GLY A 1 72 ? -22.513 2.061 -2.303 1.00 82.88 72 GLY A O 1
ATOM 520 N N . THR A 1 73 ? -23.179 0.030 -1.618 1.00 84.94 73 THR A N 1
ATOM 521 C CA . THR A 1 73 ? -22.269 -0.760 -2.462 1.00 84.94 73 THR A CA 1
ATOM 522 C C . THR A 1 73 ? -22.854 -0.991 -3.851 1.00 84.94 73 THR A C 1
ATOM 524 O O . THR A 1 73 ? -24.070 -1.121 -4.018 1.00 84.94 73 THR A O 1
ATOM 527 N N . ASP A 1 74 ? -21.999 -1.048 -4.865 1.00 86.06 74 ASP A N 1
ATOM 528 C CA . ASP A 1 74 ? -22.376 -1.580 -6.171 1.00 86.06 74 ASP A CA 1
ATOM 529 C C . ASP A 1 74 ? -22.461 -3.120 -6.096 1.00 86.06 74 ASP A C 1
ATOM 531 O O . ASP A 1 74 ? -21.515 -3.731 -5.604 1.00 86.06 74 ASP A O 1
ATOM 535 N N . PRO A 1 75 ? -23.560 -3.765 -6.538 1.00 83.25 75 PRO A N 1
ATOM 536 C CA . PRO A 1 75 ? -23.758 -5.209 -6.366 1.00 83.25 75 PRO A CA 1
ATOM 537 C C . PRO A 1 75 ? -22.657 -6.090 -6.961 1.00 83.25 75 PRO A C 1
ATOM 539 O O . PRO A 1 75 ? -22.447 -7.201 -6.481 1.00 83.25 75 PRO A O 1
ATOM 542 N N . ASP A 1 76 ? -21.977 -5.601 -7.999 1.00 84.88 76 ASP A N 1
ATOM 543 C CA . ASP A 1 76 ? -20.931 -6.343 -8.702 1.00 84.88 76 ASP A CA 1
ATOM 544 C C . ASP A 1 76 ? -19.525 -6.062 -8.140 1.00 84.88 76 ASP A C 1
ATOM 546 O O . ASP A 1 76 ? -18.533 -6.570 -8.665 1.00 84.88 76 ASP A O 1
ATOM 550 N N . LEU A 1 77 ? -19.415 -5.241 -7.089 1.00 89.00 77 LEU A N 1
ATOM 551 C CA . LEU A 1 77 ? -18.148 -4.820 -6.497 1.00 89.00 77 LEU A CA 1
ATOM 552 C C . LEU A 1 77 ? -18.059 -5.170 -5.006 1.00 89.00 77 LEU A C 1
ATOM 554 O O . LEU A 1 77 ? -19.034 -5.521 -4.346 1.00 89.00 77 LEU A O 1
ATOM 558 N N . ARG A 1 78 ? -16.841 -5.058 -4.475 1.00 86.31 78 ARG A N 1
ATOM 559 C CA . ARG A 1 78 ? -16.480 -5.366 -3.090 1.00 86.31 78 ARG A CA 1
ATOM 560 C C . ARG A 1 78 ? -16.016 -4.116 -2.344 1.00 86.31 78 ARG A C 1
ATOM 562 O O . ARG A 1 78 ? -15.385 -3.245 -2.940 1.00 86.31 78 ARG A O 1
ATOM 569 N N . GLU A 1 79 ? -16.288 -4.054 -1.042 1.00 84.69 79 GLU A N 1
ATOM 570 C CA . GLU A 1 79 ? -15.875 -2.940 -0.161 1.00 84.69 79 GLU A CA 1
ATOM 571 C C . GLU A 1 79 ? -14.648 -3.257 0.700 1.00 84.69 79 GLU A C 1
ATOM 573 O O . GLU A 1 79 ? -14.112 -2.376 1.364 1.00 84.69 79 GLU A O 1
ATOM 578 N N . ASP A 1 80 ? -14.203 -4.508 0.688 1.00 85.94 80 ASP A N 1
ATOM 579 C CA . ASP A 1 80 ? -13.095 -5.044 1.481 1.00 85.94 80 ASP A CA 1
ATOM 580 C C . ASP A 1 80 ? -11.815 -5.230 0.645 1.00 85.94 80 ASP A C 1
ATOM 582 O O . ASP A 1 80 ? -10.900 -5.938 1.045 1.00 85.94 80 ASP A O 1
ATOM 586 N N . THR A 1 81 ? -11.728 -4.587 -0.525 1.00 89.31 81 THR A N 1
ATOM 587 C CA . THR A 1 81 ? -10.504 -4.560 -1.347 1.00 89.31 81 THR A CA 1
ATOM 588 C C . THR A 1 81 ? -9.353 -3.861 -0.618 1.00 89.31 81 THR A C 1
ATOM 590 O O . THR A 1 81 ? -8.192 -4.218 -0.789 1.00 89.31 81 THR A O 1
ATOM 593 N N . PHE A 1 82 ? -9.677 -2.854 0.197 1.00 92.25 82 PHE A N 1
ATOM 594 C CA . PHE A 1 82 ? -8.731 -2.141 1.046 1.00 92.25 82 PHE A CA 1
ATOM 595 C C . PHE A 1 82 ? -9.248 -2.158 2.478 1.00 92.25 82 PHE A C 1
ATOM 597 O O . PHE A 1 82 ? -10.305 -1.597 2.768 1.00 92.25 82 PHE A O 1
ATOM 604 N N . VAL A 1 83 ? -8.475 -2.774 3.366 1.00 94.19 83 VAL A N 1
ATOM 605 C CA . VAL A 1 83 ? -8.800 -2.883 4.785 1.00 94.19 83 VAL A CA 1
ATOM 606 C C . VAL A 1 83 ? -7.708 -2.195 5.585 1.00 94.19 83 VAL A C 1
ATOM 608 O O . VAL A 1 83 ? -6.532 -2.541 5.475 1.00 94.19 83 VAL A O 1
ATOM 611 N N . LEU A 1 84 ? -8.092 -1.213 6.400 1.00 96.00 84 LEU A N 1
ATOM 612 C CA . LEU A 1 84 ? -7.200 -0.657 7.411 1.00 96.00 84 LEU A CA 1
ATOM 613 C C . LEU A 1 84 ? -7.389 -1.445 8.698 1.00 96.00 84 LEU A C 1
ATOM 615 O O . LEU A 1 84 ? -8.520 -1.647 9.135 1.00 96.00 84 LEU A O 1
ATOM 619 N N . SER A 1 85 ? -6.296 -1.866 9.325 1.00 95.62 85 SER A N 1
ATOM 620 C CA . SER A 1 85 ? -6.376 -2.592 10.586 1.00 95.62 85 SER A CA 1
ATOM 621 C C . SER A 1 85 ? -5.360 -2.110 11.607 1.00 95.62 85 SER A C 1
ATOM 623 O O . SER A 1 85 ? -4.221 -1.790 11.265 1.00 95.62 85 SER A O 1
ATOM 625 N N . ALA A 1 86 ? -5.778 -2.076 12.871 1.00 95.94 86 ALA A N 1
ATOM 626 C CA . ALA A 1 86 ? -4.963 -1.627 13.995 1.00 95.94 86 ALA A CA 1
ATOM 627 C C . ALA A 1 86 ? -5.277 -2.445 15.260 1.00 95.94 86 ALA A C 1
ATOM 629 O O . ALA A 1 86 ? -6.405 -2.923 15.409 1.00 95.94 86 ALA A O 1
ATOM 630 N N . PRO A 1 87 ? -4.302 -2.646 16.166 1.00 94.06 87 PRO A N 1
ATOM 631 C CA . PRO A 1 87 ? -4.499 -3.492 17.334 1.00 94.06 87 PRO A CA 1
ATOM 632 C C . PRO A 1 87 ? -5.399 -2.827 18.382 1.00 94.06 87 PRO A C 1
ATOM 634 O O . PRO A 1 87 ? -5.300 -1.624 18.647 1.00 94.06 87 PRO A O 1
ATOM 637 N N . LEU A 1 88 ? -6.231 -3.643 19.028 1.00 96.94 88 LEU A N 1
ATOM 638 C CA . LEU A 1 88 ? -6.906 -3.310 20.276 1.00 96.94 88 LEU A CA 1
ATOM 639 C C . LEU A 1 88 ? -5.875 -3.293 21.411 1.00 96.94 88 LEU A C 1
ATOM 641 O O . LEU A 1 88 ? -5.249 -4.312 21.691 1.00 96.94 88 LEU A O 1
ATOM 645 N N . ILE A 1 89 ? -5.703 -2.162 22.086 1.00 96.88 89 ILE A N 1
ATOM 646 C CA . ILE A 1 89 ? -4.687 -1.997 23.140 1.00 96.88 89 ILE A CA 1
ATOM 647 C C . ILE A 1 89 ? -5.269 -1.945 24.553 1.00 96.88 89 ILE A C 1
ATOM 649 O O . ILE A 1 89 ? -4.569 -2.241 25.517 1.00 96.88 89 ILE A O 1
ATOM 653 N N . GLU A 1 90 ? -6.551 -1.612 24.688 1.00 97.00 90 GLU A N 1
ATOM 654 C CA . GLU A 1 90 ? -7.251 -1.596 25.972 1.00 97.00 90 GLU A CA 1
ATOM 655 C C . GLU A 1 90 ? -8.687 -2.072 25.787 1.00 97.00 90 GLU A C 1
ATOM 657 O O . GLU A 1 90 ? -9.306 -1.840 24.746 1.00 97.00 90 GLU A O 1
ATOM 662 N N . LYS A 1 91 ? -9.219 -2.719 26.824 1.00 96.00 91 LYS A N 1
ATOM 663 C CA . LYS A 1 91 ? -10.600 -3.177 26.893 1.00 96.00 91 LYS A CA 1
ATOM 664 C C . LYS A 1 91 ? -11.129 -3.033 28.315 1.00 96.00 91 LYS A C 1
ATOM 666 O O . LYS A 1 91 ? -10.564 -3.616 29.240 1.00 96.00 91 LYS A O 1
ATOM 671 N N . GLN A 1 92 ? -12.210 -2.277 28.496 1.00 95.50 92 GLN A N 1
ATOM 672 C CA . GLN A 1 92 ? -12.778 -2.009 29.817 1.00 95.50 92 GLN A CA 1
ATOM 673 C C . GLN A 1 92 ? -14.285 -1.734 29.756 1.00 95.50 92 GLN A C 1
ATOM 675 O O . GLN A 1 92 ? -14.761 -1.043 28.858 1.00 95.50 92 GLN A O 1
ATOM 680 N N . THR A 1 93 ? -15.038 -2.226 30.741 1.00 94.69 93 THR A N 1
ATOM 681 C CA . THR A 1 93 ? -16.440 -1.828 30.945 1.00 94.69 93 THR A CA 1
ATOM 682 C C . THR A 1 93 ? -16.498 -0.442 31.581 1.00 94.69 93 THR A C 1
ATOM 684 O O . THR A 1 93 ? -15.857 -0.210 32.607 1.00 94.69 93 THR A O 1
ATOM 687 N N . LYS A 1 94 ? -17.243 0.478 30.964 1.00 91.56 94 LYS A N 1
ATOM 688 C CA . LYS A 1 94 ? -17.468 1.848 31.448 1.00 91.56 94 LYS A CA 1
ATOM 689 C C . LYS A 1 94 ? -18.920 2.246 31.228 1.00 91.56 94 LYS A C 1
ATOM 691 O O . LYS A 1 94 ? -19.561 1.755 30.296 1.00 91.56 94 LYS A O 1
ATOM 696 N N . ASP A 1 95 ? -19.402 3.188 32.025 1.00 87.38 95 ASP A N 1
ATOM 697 C CA . ASP A 1 95 ? -20.668 3.846 31.735 1.00 87.38 95 ASP A CA 1
ATOM 698 C C . ASP A 1 95 ? -20.592 4.582 30.392 1.00 87.38 95 ASP A C 1
ATOM 700 O O . ASP A 1 95 ? -19.556 5.100 29.963 1.00 87.38 95 ASP A O 1
ATOM 704 N N . SER A 1 96 ? -21.704 4.556 29.664 1.00 83.56 96 SER A N 1
ATOM 705 C CA . SER A 1 96 ? -21.812 5.195 28.352 1.00 83.56 96 SER A CA 1
ATOM 706 C C . SER A 1 96 ? -21.775 6.722 28.413 1.00 83.56 96 SER A C 1
ATOM 708 O O . SER A 1 96 ? -21.349 7.344 27.437 1.00 83.56 96 SER A O 1
ATOM 710 N N . LEU A 1 97 ? -22.186 7.304 29.541 1.00 83.25 97 LEU A N 1
ATOM 711 C CA . LEU A 1 97 ? -22.040 8.722 29.829 1.00 83.25 97 LEU A CA 1
ATOM 712 C C . LEU A 1 97 ? -20.698 8.981 30.526 1.00 83.25 97 LEU A C 1
ATOM 714 O O . LEU A 1 97 ? -20.363 8.271 31.472 1.00 83.25 97 LEU A O 1
ATOM 718 N N . PRO A 1 98 ? -19.932 9.994 30.089 1.00 77.44 98 PRO A N 1
ATOM 719 C CA . PRO A 1 98 ? -18.753 10.422 30.823 1.00 77.44 98 PRO A CA 1
ATOM 720 C C . PRO A 1 98 ? -19.150 11.077 32.152 1.00 77.44 98 PRO A C 1
ATOM 722 O O . PRO A 1 98 ? -20.123 11.830 32.219 1.00 77.44 98 PRO A O 1
ATOM 725 N N . ASP A 1 99 ? -18.351 10.842 33.191 1.00 70.00 99 ASP A N 1
ATOM 726 C CA . ASP A 1 99 ? -18.493 11.528 34.473 1.00 70.00 99 ASP A CA 1
ATOM 727 C C . ASP A 1 99 ? -18.000 12.984 34.372 1.00 70.00 99 ASP A C 1
ATOM 729 O O . ASP A 1 99 ? -16.859 13.239 33.980 1.00 70.00 99 ASP A O 1
ATOM 733 N N . GLY A 1 100 ? -18.834 13.946 34.781 1.00 74.25 100 GLY A N 1
ATOM 734 C CA . GLY A 1 100 ? -18.471 15.366 34.893 1.00 74.25 100 GLY A CA 1
ATOM 735 C C . GLY A 1 100 ? -19.079 16.289 33.829 1.00 74.25 100 GLY A C 1
ATOM 736 O O . GLY A 1 100 ? -19.981 15.914 33.083 1.00 74.25 100 GLY A O 1
ATOM 737 N N . GLU A 1 101 ? -18.617 17.544 33.795 1.00 73.19 101 GLU A N 1
ATOM 738 C CA . GLU A 1 101 ? -19.057 18.535 32.803 1.00 73.19 101 GLU A CA 1
ATOM 739 C C . GLU A 1 101 ? -18.363 18.299 31.452 1.00 73.19 101 GLU A C 1
ATOM 741 O O . GLU A 1 101 ? -17.136 18.233 31.371 1.00 73.19 101 GLU A O 1
ATOM 746 N N . ILE A 1 102 ? -19.148 18.200 30.374 1.00 74.50 102 ILE A N 1
ATOM 747 C CA . ILE A 1 102 ? -18.625 18.026 29.014 1.00 74.50 102 ILE A CA 1
ATOM 748 C C . ILE A 1 102 ? -18.133 19.380 28.488 1.00 74.50 102 ILE A C 1
ATOM 750 O O . ILE A 1 102 ? -18.926 20.276 28.197 1.00 74.50 102 ILE A O 1
ATOM 754 N N . GLY A 1 103 ? -16.814 19.516 28.359 1.00 72.81 103 GLY A N 1
ATOM 755 C CA . GLY A 1 103 ? -16.171 20.615 27.640 1.00 72.81 103 GLY A CA 1
ATOM 756 C C . GLY A 1 103 ? -16.054 20.346 26.137 1.00 72.81 103 GLY A C 1
ATOM 757 O O . GLY A 1 103 ? -16.376 19.261 25.652 1.00 72.81 103 GLY A O 1
ATOM 758 N N . ALA A 1 104 ? -15.558 21.336 25.396 1.00 73.81 104 ALA A N 1
ATOM 759 C CA . ALA A 1 104 ? -15.159 21.128 24.008 1.00 73.81 104 ALA A CA 1
ATOM 760 C C . ALA A 1 104 ? -13.977 20.143 23.928 1.00 73.81 104 ALA A C 1
ATOM 762 O O . ALA A 1 104 ? -13.083 20.171 24.779 1.00 73.81 104 ALA A O 1
ATOM 763 N N . ASP A 1 105 ? -13.966 19.289 22.906 1.00 72.06 105 ASP A N 1
ATOM 764 C CA . ASP A 1 105 ? -12.828 18.434 22.590 1.00 72.06 105 ASP A CA 1
ATOM 765 C C . ASP A 1 105 ? -11.618 19.273 22.131 1.00 72.06 105 ASP A C 1
ATOM 767 O O . ASP A 1 105 ? -11.688 20.497 21.977 1.00 72.06 105 ASP A O 1
ATOM 771 N N . ALA A 1 106 ? -10.479 18.618 21.893 1.00 64.75 106 ALA A N 1
ATOM 772 C CA . ALA A 1 106 ? -9.247 19.285 21.456 1.00 64.75 106 ALA A CA 1
ATOM 773 C C . ALA A 1 106 ? -9.372 20.036 20.108 1.00 64.75 106 ALA A C 1
ATOM 775 O O . ALA A 1 106 ? -8.433 20.717 19.698 1.00 64.75 106 ALA A O 1
ATOM 776 N N . PHE A 1 107 ? -10.513 19.921 19.425 1.00 67.81 107 PHE A N 1
ATOM 777 C CA . PHE A 1 107 ? -10.813 20.529 18.135 1.00 67.81 107 PHE A CA 1
ATOM 778 C C . PHE A 1 107 ? -11.998 21.505 18.204 1.00 67.81 107 PHE A C 1
ATOM 780 O O . PHE A 1 107 ? -12.398 22.043 17.174 1.00 67.81 107 PHE A O 1
ATOM 787 N N . GLY A 1 108 ? -12.510 21.792 19.406 1.00 68.44 108 GLY A N 1
ATOM 788 C CA . GLY A 1 108 ? -13.566 22.777 19.628 1.00 68.44 108 GLY A CA 1
ATOM 789 C C . GLY A 1 108 ? -14.989 22.232 19.494 1.00 68.44 108 GLY A C 1
ATOM 790 O O . GLY A 1 108 ? -15.931 23.013 19.612 1.00 68.44 108 GLY A O 1
ATOM 791 N N . GLU A 1 109 ? -15.162 20.926 19.286 1.00 72.12 109 GLU A N 1
ATOM 792 C CA . GLU A 1 109 ? -16.477 20.292 19.159 1.00 72.12 109 GLU A CA 1
ATOM 793 C C . GLU A 1 109 ? -16.952 19.775 20.519 1.00 72.12 109 GLU A C 1
ATOM 795 O O . GLU A 1 109 ? -16.193 19.142 21.249 1.00 72.12 109 GLU A O 1
ATOM 800 N N . ALA A 1 110 ? -18.211 20.023 20.884 1.00 68.50 110 ALA A N 1
ATOM 801 C CA . ALA A 1 110 ? -18.794 19.460 22.102 1.00 68.50 110 ALA A CA 1
ATOM 802 C C . ALA A 1 110 ? -19.369 18.065 21.793 1.00 68.50 110 ALA A C 1
ATOM 804 O O . ALA A 1 110 ? -20.380 17.974 21.089 1.00 68.50 110 ALA A O 1
ATOM 805 N N . PRO A 1 111 ? -18.760 16.969 22.282 1.00 71.25 111 PRO A N 1
ATOM 806 C CA . PRO A 1 111 ? -19.264 15.635 21.998 1.00 71.25 111 PRO A CA 1
ATOM 807 C C . PRO A 1 111 ? -20.611 15.410 22.695 1.00 71.25 111 PRO A C 1
ATOM 809 O O . PRO A 1 111 ? -20.790 15.737 23.867 1.00 71.25 111 PRO A O 1
ATOM 812 N N . SER A 1 112 ? -21.564 14.817 21.979 1.00 72.88 112 SER A N 1
ATOM 813 C CA . SER A 1 112 ? -22.852 14.408 22.538 1.00 72.88 112 SER A CA 1
ATOM 814 C C . SER A 1 112 ? -22.883 12.897 22.734 1.00 72.88 112 SER A C 1
ATOM 816 O O . SER A 1 112 ? -22.658 12.151 21.779 1.00 72.88 112 SER A O 1
ATOM 818 N N . PHE A 1 113 ? -23.224 12.445 23.938 1.00 77.31 113 PHE A N 1
ATOM 819 C CA . PHE A 1 113 ? -23.329 11.026 24.271 1.00 77.31 113 PHE A CA 1
ATOM 820 C C . PHE A 1 113 ? -24.779 10.656 24.578 1.00 77.31 113 PHE A C 1
ATOM 822 O O . PHE A 1 113 ? -25.520 11.436 25.175 1.00 77.31 113 PHE A O 1
ATOM 829 N N . VAL A 1 114 ? -25.183 9.459 24.155 1.00 78.94 114 VAL A N 1
ATOM 830 C CA . VAL A 1 114 ? -26.486 8.875 24.487 1.00 78.94 114 VAL A CA 1
ATOM 831 C C . VAL A 1 114 ? -26.270 7.854 25.593 1.00 78.94 114 VAL A C 1
ATOM 833 O O . VAL A 1 114 ? -25.438 6.960 25.434 1.00 78.94 114 VAL A O 1
ATOM 836 N N . ASP A 1 115 ? -27.039 7.968 26.674 1.00 84.38 115 ASP A N 1
ATOM 837 C CA . ASP A 1 115 ? -27.022 6.981 27.749 1.00 84.38 115 ASP A CA 1
ATOM 838 C C . ASP A 1 115 ? -27.561 5.633 27.253 1.00 84.38 115 ASP A C 1
ATOM 840 O O . ASP A 1 115 ? -28.674 5.515 26.732 1.00 84.38 115 ASP A O 1
ATOM 844 N N . ARG A 1 116 ? -26.719 4.619 27.387 1.00 85.69 116 ARG A N 1
ATOM 845 C CA . ARG A 1 116 ? -26.945 3.215 27.051 1.00 85.69 116 ARG A CA 1
ATOM 846 C C . ARG A 1 116 ? -26.524 2.292 28.206 1.00 85.69 116 ARG A C 1
ATOM 848 O O . ARG A 1 116 ? -26.353 1.099 27.972 1.00 85.69 116 ARG A O 1
ATOM 855 N N . GLY A 1 117 ? -26.344 2.825 29.421 1.00 89.44 117 GLY A N 1
ATOM 856 C CA . GLY A 1 117 ? -25.848 2.087 30.586 1.00 89.44 117 GLY A CA 1
ATOM 857 C C . GLY A 1 117 ? -24.376 1.683 30.471 1.00 89.44 117 GLY A C 1
ATOM 858 O O . GLY A 1 117 ? -23.593 2.360 29.795 1.00 89.44 117 GLY A O 1
ATOM 859 N N . GLU A 1 118 ? -24.010 0.578 31.123 1.00 92.06 118 GLU A N 1
ATOM 860 C CA . GLU A 1 118 ? -22.670 -0.010 31.055 1.00 92.06 118 GLU A CA 1
ATOM 861 C C . GLU A 1 118 ? -22.387 -0.566 29.654 1.00 92.06 118 GLU A C 1
ATOM 863 O O . GLU A 1 118 ? -23.166 -1.342 29.092 1.00 92.06 118 GLU A O 1
ATOM 868 N N . ARG A 1 119 ? -21.247 -0.180 29.081 1.00 94.75 119 ARG A N 1
ATOM 869 C CA . ARG A 1 119 ? -20.791 -0.620 27.759 1.00 94.75 119 ARG A CA 1
ATOM 870 C C . ARG A 1 119 ? -19.356 -1.112 27.835 1.00 94.75 119 ARG A C 1
ATOM 872 O O . ARG A 1 119 ? -18.527 -0.565 28.563 1.00 94.75 119 ARG A O 1
ATOM 879 N N . LEU A 1 120 ? -19.039 -2.121 27.033 1.00 96.00 120 LEU A N 1
ATOM 880 C CA . LEU A 1 120 ? -17.668 -2.573 26.846 1.00 96.00 120 LEU A CA 1
ATOM 881 C C . LEU A 1 120 ? -16.977 -1.645 25.846 1.00 96.00 120 LEU A C 1
ATOM 883 O O . LEU A 1 120 ? -17.395 -1.538 24.691 1.00 96.00 120 LEU A O 1
ATOM 887 N N . ARG A 1 121 ? -15.939 -0.944 26.299 1.00 96.06 121 ARG A N 1
ATOM 888 C CA . ARG A 1 121 ? -15.150 -0.015 25.491 1.00 96.06 121 ARG A CA 1
ATOM 889 C C . ARG A 1 121 ? -13.821 -0.643 25.110 1.00 96.06 121 ARG A C 1
ATOM 891 O O . ARG A 1 121 ? -13.146 -1.221 25.960 1.00 96.06 121 ARG A O 1
ATOM 898 N N . GLY A 1 122 ? -13.451 -0.482 23.848 1.00 96.69 122 GLY A N 1
ATOM 899 C CA . GLY A 1 122 ? -12.130 -0.795 23.326 1.00 96.69 122 GLY A CA 1
ATOM 900 C C . GLY A 1 122 ? -11.370 0.477 22.962 1.00 96.69 122 GLY A C 1
ATOM 901 O O . GLY A 1 122 ? -11.981 1.437 22.489 1.00 96.69 122 GLY A O 1
ATOM 902 N N . ILE A 1 123 ? -10.052 0.478 23.158 1.00 97.69 123 ILE A N 1
ATOM 903 C CA . ILE A 1 123 ? -9.148 1.503 22.619 1.00 97.69 123 ILE A CA 1
ATOM 904 C C . ILE A 1 123 ? -8.286 0.859 21.545 1.00 97.69 123 ILE A C 1
ATOM 906 O O . ILE A 1 123 ? -7.656 -0.171 21.782 1.00 97.69 123 ILE A O 1
ATOM 910 N N . ILE A 1 124 ? -8.251 1.479 20.373 1.00 97.56 124 ILE A N 1
ATOM 911 C CA . ILE A 1 124 ? -7.494 1.029 19.208 1.00 97.56 124 ILE A CA 1
ATOM 912 C C . ILE A 1 124 ? -6.310 1.972 19.012 1.00 97.56 124 ILE A C 1
ATOM 914 O O . ILE A 1 124 ? -6.480 3.189 19.122 1.00 97.56 124 ILE A O 1
ATOM 918 N N . ALA A 1 125 ? -5.133 1.420 18.703 1.00 96.25 125 ALA A N 1
ATOM 919 C CA . ALA A 1 125 ? -3.925 2.180 18.360 1.00 96.25 125 ALA A CA 1
ATOM 920 C C . ALA A 1 125 ? -4.014 2.776 16.941 1.00 96.25 125 ALA A C 1
ATOM 922 O O . ALA A 1 125 ? -3.281 2.388 16.034 1.00 96.25 125 ALA A O 1
ATOM 923 N N . LEU A 1 126 ? -4.997 3.650 16.751 1.00 95.44 126 LEU A N 1
ATOM 924 C CA . LEU A 1 126 ? -5.307 4.360 15.518 1.00 95.44 126 LEU A CA 1
ATOM 925 C C . LEU A 1 126 ? -6.055 5.635 15.896 1.00 95.44 126 LEU A C 1
ATOM 927 O O . LEU A 1 126 ? -7.129 5.535 16.482 1.00 95.44 126 LEU A O 1
ATOM 931 N N . GLY A 1 127 ? -5.541 6.814 15.568 1.00 93.38 127 GLY A N 1
ATOM 932 C CA . GLY A 1 127 ? -6.164 8.093 15.913 1.00 93.38 127 GLY A CA 1
ATOM 933 C C . GLY A 1 127 ? -6.327 9.048 14.737 1.00 93.38 127 GLY A C 1
ATOM 934 O O . GLY A 1 127 ? -6.057 8.719 13.583 1.00 93.38 127 GLY A O 1
ATOM 935 N N . ARG A 1 128 ? -6.752 10.280 15.044 1.00 91.62 128 ARG A N 1
ATOM 936 C CA . ARG A 1 128 ? -6.952 11.353 14.051 1.00 91.62 128 ARG A CA 1
ATOM 937 C C . ARG A 1 128 ? -5.672 11.772 13.316 1.00 91.62 128 ARG A C 1
ATOM 939 O O . ARG A 1 128 ? -5.775 12.374 12.250 1.00 91.62 128 ARG A O 1
ATOM 946 N N . LEU A 1 129 ? -4.491 11.528 13.891 1.00 91.62 129 LEU A N 1
ATOM 947 C CA . LEU A 1 129 ? -3.204 11.764 13.227 1.00 91.62 129 LEU A CA 1
ATOM 948 C C . LEU A 1 129 ? -2.946 10.756 12.103 1.00 91.62 129 LEU A C 1
ATOM 950 O O . LEU A 1 129 ? -2.271 11.101 11.135 1.00 91.62 129 LEU A O 1
ATOM 954 N N . ASP A 1 130 ? -3.491 9.546 12.224 1.00 92.31 130 ASP A N 1
ATOM 955 C CA . ASP A 1 130 ? -3.305 8.475 11.249 1.00 92.31 130 ASP A CA 1
ATOM 956 C C . ASP A 1 130 ? -4.356 8.550 10.140 1.00 92.31 130 ASP A C 1
ATOM 958 O O . ASP A 1 130 ? -4.037 8.439 8.955 1.00 92.31 130 ASP A O 1
ATOM 962 N N . ILE A 1 131 ? -5.621 8.730 10.530 1.00 94.38 131 ILE A N 1
ATOM 963 C CA . ILE A 1 131 ? -6.771 8.666 9.631 1.00 94.38 131 ILE A CA 1
ATOM 964 C C . ILE A 1 131 ? -7.945 9.477 10.189 1.00 94.38 131 ILE A C 1
ATOM 966 O O . ILE A 1 131 ? -8.148 9.568 11.401 1.00 94.38 131 ILE A O 1
ATOM 970 N N . GLN A 1 132 ? -8.781 10.038 9.316 1.00 92.19 132 GLN A N 1
ATOM 971 C CA . GLN A 1 132 ? -10.050 10.623 9.751 1.00 92.19 132 GLN A CA 1
ATOM 972 C C . GLN A 1 132 ? -11.011 9.531 10.259 1.00 92.19 132 GLN A C 1
ATOM 974 O O . GLN A 1 132 ? -11.369 8.642 9.485 1.00 92.19 132 GLN A O 1
ATOM 979 N N . PRO A 1 133 ? -11.504 9.602 11.512 1.00 91.44 133 PRO A N 1
ATOM 980 C CA . PRO A 1 133 ? -12.395 8.581 12.071 1.00 91.44 133 PRO A CA 1
ATOM 981 C C . PRO A 1 133 ? -13.703 8.417 11.293 1.00 91.44 133 PRO A C 1
ATOM 983 O O . PRO A 1 133 ? -14.273 7.334 11.261 1.00 91.44 133 PRO A O 1
ATOM 986 N N . GLN A 1 134 ? -14.181 9.485 10.647 1.00 91.81 134 GLN A N 1
ATOM 987 C CA . GLN A 1 134 ? -15.400 9.470 9.833 1.00 91.81 134 GLN A CA 1
ATOM 988 C C . GLN A 1 134 ? -15.244 8.641 8.555 1.00 91.81 134 GLN A C 1
ATOM 990 O O . GLN A 1 134 ? -16.243 8.209 7.986 1.00 91.81 134 GLN A O 1
ATOM 995 N N . SER A 1 135 ? -14.004 8.415 8.122 1.00 93.50 135 SER A N 1
ATOM 996 C CA . SER A 1 135 ? -13.682 7.593 6.961 1.00 93.50 135 SER A CA 1
ATOM 997 C C . SER A 1 135 ? -13.539 6.111 7.295 1.00 93.50 135 SER A C 1
ATOM 999 O O . SER A 1 135 ? -13.256 5.319 6.397 1.00 93.50 135 SER A O 1
ATOM 1001 N N . LEU A 1 136 ? -13.724 5.735 8.564 1.00 94.62 136 LEU A N 1
ATOM 1002 C CA . LEU A 1 136 ? -13.632 4.365 9.045 1.00 94.62 136 LEU A CA 1
ATOM 1003 C C . LEU A 1 136 ? -15.020 3.763 9.237 1.00 94.62 136 LEU A C 1
ATOM 1005 O O . LEU A 1 136 ? -15.875 4.326 9.923 1.00 94.62 136 LEU A O 1
ATOM 1009 N N . ARG A 1 137 ? -15.210 2.555 8.714 1.00 93.94 137 ARG A N 1
ATOM 1010 C CA . ARG A 1 137 ? -16.368 1.721 9.026 1.00 93.94 137 ARG A CA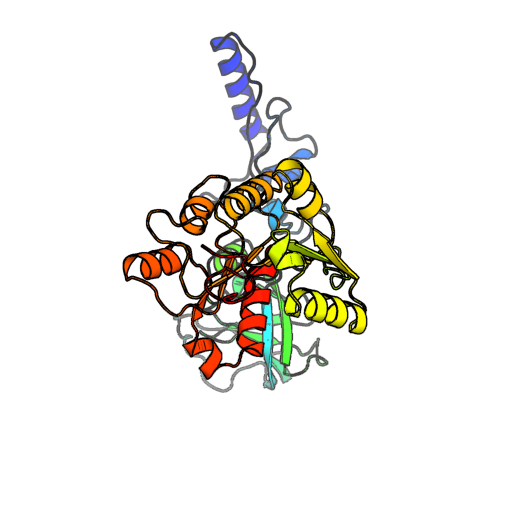 1
ATOM 1011 C C . ARG A 1 137 ? -15.891 0.354 9.508 1.00 93.94 137 ARG A C 1
ATOM 1013 O O . ARG A 1 137 ? -15.269 -0.347 8.713 1.00 93.94 137 ARG A O 1
ATOM 1020 N N . PRO A 1 138 ? -16.169 -0.040 10.765 1.00 95.50 138 PRO A N 1
ATOM 1021 C CA . PRO A 1 138 ? -15.805 -1.368 11.249 1.00 95.50 138 PRO A CA 1
ATOM 1022 C C . PRO A 1 138 ? -16.378 -2.463 10.341 1.00 95.50 138 PRO A C 1
ATOM 1024 O O . PRO A 1 138 ? -17.532 -2.366 9.914 1.00 95.50 138 PRO A O 1
ATOM 1027 N N . LEU A 1 139 ? -15.571 -3.481 10.034 1.00 93.62 139 LEU A N 1
ATOM 1028 C CA . LEU A 1 139 ? -16.039 -4.661 9.301 1.00 93.62 139 LEU A CA 1
ATOM 1029 C C . LEU A 1 139 ? -16.867 -5.590 10.194 1.00 93.62 139 LEU A C 1
ATOM 1031 O O . LEU A 1 139 ? -17.825 -6.199 9.720 1.00 93.62 139 LEU A O 1
ATOM 1035 N N . ASP A 1 140 ? -16.531 -5.661 11.483 1.00 94.75 140 ASP A N 1
ATOM 1036 C CA . ASP A 1 140 ? -17.351 -6.340 12.482 1.00 94.75 140 ASP A CA 1
ATOM 1037 C C . ASP A 1 140 ? -18.587 -5.477 12.818 1.00 94.75 140 ASP A C 1
ATOM 1039 O O . ASP A 1 140 ? -18.435 -4.377 13.365 1.00 94.75 140 ASP A O 1
ATOM 1043 N N . PRO A 1 141 ? -19.816 -5.946 12.523 1.00 93.00 141 PRO A N 1
ATOM 1044 C CA . PRO A 1 141 ? -21.039 -5.193 12.787 1.00 93.00 141 PRO A CA 1
ATOM 1045 C C . PRO A 1 141 ? -21.343 -4.996 14.282 1.00 93.00 141 PRO A C 1
ATOM 1047 O O . PRO A 1 141 ? -22.178 -4.151 14.611 1.00 93.00 141 PRO A O 1
ATOM 1050 N N . GLY A 1 142 ? -20.705 -5.752 15.184 1.00 95.25 142 GLY A N 1
ATOM 1051 C CA . GLY A 1 142 ? -20.822 -5.567 16.634 1.00 95.25 142 GLY A CA 1
ATOM 1052 C C . GLY A 1 142 ? -19.941 -4.443 17.194 1.00 95.25 142 GLY A C 1
ATOM 1053 O O . GLY A 1 142 ? -20.055 -4.094 18.373 1.00 95.25 142 GLY A O 1
ATOM 1054 N N . LEU A 1 143 ? -19.099 -3.827 16.355 1.00 96.31 143 LEU A N 1
ATOM 1055 C CA . LEU A 1 143 ? -18.266 -2.684 16.718 1.00 96.31 143 LEU A CA 1
ATOM 1056 C C . LEU A 1 143 ? -18.886 -1.359 16.268 1.00 96.31 143 LEU A C 1
ATOM 1058 O O . LEU A 1 143 ? -19.337 -1.203 15.134 1.00 96.31 143 LEU A O 1
ATOM 1062 N N . GLN A 1 144 ? -18.844 -0.352 17.142 1.00 95.25 144 GLN A N 1
ATOM 1063 C CA . GLN A 1 144 ? -19.261 1.015 16.811 1.00 95.25 144 GLN A CA 1
ATOM 1064 C C . GLN A 1 144 ? -18.194 2.017 17.232 1.00 95.25 144 GLN A C 1
ATOM 1066 O O . GLN A 1 144 ? -17.782 2.036 18.387 1.00 95.25 144 GLN A O 1
ATOM 1071 N N . ILE A 1 145 ? -17.771 2.897 16.323 1.00 95.06 145 ILE A N 1
ATOM 1072 C CA . ILE A 1 145 ? -16.863 3.995 16.671 1.00 95.06 145 ILE A CA 1
ATOM 1073 C C . ILE A 1 145 ? -17.622 5.002 17.537 1.00 95.06 145 ILE A C 1
ATOM 1075 O O . ILE A 1 145 ? -18.667 5.513 17.142 1.00 95.06 145 ILE A O 1
ATOM 1079 N N . VAL A 1 146 ? -17.087 5.280 18.725 1.00 92.31 146 VAL A N 1
ATOM 1080 C CA . VAL A 1 146 ? -17.656 6.240 19.680 1.00 92.31 146 VAL A CA 1
ATOM 1081 C C . VAL A 1 146 ? -17.041 7.613 19.456 1.00 92.31 146 VAL A C 1
ATOM 1083 O O . VAL A 1 146 ? -17.749 8.604 19.320 1.00 92.31 146 VAL A O 1
ATOM 1086 N N . THR A 1 147 ? -15.710 7.674 19.453 1.00 90.62 147 THR A N 1
ATOM 1087 C CA . THR A 1 147 ? -14.929 8.901 19.270 1.00 90.62 147 THR A CA 1
ATOM 1088 C C . THR A 1 147 ? -13.464 8.550 19.003 1.00 90.62 147 THR A C 1
ATOM 1090 O O . THR A 1 147 ? -13.077 7.387 19.099 1.00 90.62 147 THR A O 1
ATOM 1093 N N . ALA A 1 148 ? -12.636 9.546 18.700 1.00 92.50 148 ALA A N 1
ATOM 1094 C CA . ALA A 1 148 ? -11.193 9.383 18.562 1.00 92.50 148 ALA A CA 1
ATOM 1095 C C . ALA A 1 148 ? -10.431 10.617 19.063 1.00 92.50 148 ALA A C 1
ATOM 1097 O O . ALA A 1 148 ? -10.859 11.757 18.831 1.00 92.50 148 ALA A O 1
ATOM 1098 N N . SER A 1 149 ? -9.289 10.370 19.707 1.00 90.25 149 SER A N 1
ATOM 1099 C CA . SER A 1 149 ? -8.262 11.352 20.067 1.00 90.25 149 SER A CA 1
ATOM 1100 C C . SER A 1 149 ? -7.272 11.558 18.907 1.00 90.25 149 SER A C 1
ATOM 1102 O O . SER A 1 149 ? -7.498 11.116 17.779 1.00 90.25 149 SER A O 1
ATOM 1104 N N . SER A 1 150 ? -6.159 12.248 19.169 1.00 91.06 150 SER A N 1
ATOM 1105 C CA . SER A 1 150 ? -5.045 12.370 18.223 1.00 91.06 150 SER A CA 1
ATOM 1106 C C . SER A 1 150 ? -4.466 11.020 17.795 1.00 91.06 150 SER A C 1
ATOM 1108 O O . SER A 1 150 ? -4.148 10.852 16.628 1.00 91.06 150 SER A O 1
ATOM 1110 N N . ASP A 1 151 ? -4.352 10.066 18.712 1.00 92.12 151 ASP A N 1
ATOM 1111 C CA . ASP A 1 151 ? -3.557 8.838 18.576 1.00 92.12 151 ASP A CA 1
ATOM 1112 C C . ASP A 1 151 ? -4.349 7.548 18.853 1.00 92.12 151 ASP A C 1
ATOM 1114 O O . ASP A 1 151 ? -3.828 6.451 18.674 1.00 92.12 151 ASP A O 1
ATOM 1118 N N . HIS A 1 152 ? -5.617 7.661 19.259 1.00 95.19 152 HIS A N 1
ATOM 1119 C CA . HIS A 1 152 ? -6.453 6.513 19.591 1.00 95.19 152 HIS A CA 1
ATOM 1120 C C . HIS A 1 152 ? -7.901 6.677 19.136 1.00 95.19 152 HIS A C 1
ATOM 1122 O O . HIS A 1 152 ? -8.447 7.780 19.104 1.00 95.19 152 HIS A O 1
ATOM 1128 N N . THR A 1 153 ? -8.555 5.547 18.877 1.00 96.06 153 THR A N 1
ATOM 1129 C CA . THR A 1 153 ? -9.980 5.464 18.546 1.00 96.06 153 THR A CA 1
ATOM 1130 C C . THR A 1 153 ? -10.673 4.617 19.597 1.00 96.06 153 THR A C 1
ATOM 1132 O O . THR A 1 153 ? -10.229 3.515 19.915 1.00 96.06 153 THR A O 1
ATOM 1135 N N . ILE A 1 154 ? -11.767 5.142 20.143 1.00 95.38 154 ILE A N 1
ATOM 1136 C CA . ILE A 1 154 ? -12.609 4.455 21.116 1.00 95.38 154 ILE A CA 1
ATOM 1137 C C . ILE A 1 154 ? -13.765 3.800 20.372 1.00 95.38 154 ILE A C 1
ATOM 1139 O O . ILE A 1 154 ? -14.521 4.472 19.663 1.00 95.38 154 ILE A O 1
ATOM 1143 N N . VAL A 1 155 ? -13.936 2.501 20.592 1.00 95.88 155 VAL A N 1
ATOM 1144 C CA . VAL A 1 155 ? -15.052 1.719 20.056 1.00 95.88 155 VAL A CA 1
ATOM 1145 C C . VAL A 1 155 ? -15.931 1.168 21.174 1.00 95.88 155 VAL A C 1
ATOM 1147 O O . VAL A 1 155 ? -15.462 0.813 22.254 1.00 95.88 155 VAL A O 1
ATOM 1150 N N . ASP A 1 156 ? -17.231 1.107 20.923 1.00 96.00 156 ASP A N 1
ATOM 1151 C CA . ASP A 1 156 ? -18.152 0.226 21.619 1.00 96.00 156 ASP A CA 1
ATOM 1152 C C . ASP A 1 156 ? -17.985 -1.174 21.040 1.00 96.00 156 ASP A C 1
ATOM 1154 O O . ASP A 1 156 ? -18.052 -1.343 19.825 1.00 96.00 156 ASP A O 1
ATOM 1158 N N . MET A 1 157 ? -17.763 -2.149 21.909 1.00 95.88 157 MET A N 1
ATOM 1159 C CA . MET A 1 157 ? -17.613 -3.555 21.543 1.00 95.88 157 MET A CA 1
ATOM 1160 C C . MET A 1 157 ? -18.472 -4.461 22.422 1.00 95.88 157 MET A C 1
ATOM 1162 O O . MET A 1 157 ? -18.152 -5.627 22.634 1.00 95.88 157 MET A O 1
ATOM 1166 N N . SER A 1 158 ? -19.566 -3.925 22.967 1.00 95.50 158 SER A N 1
ATOM 1167 C CA . SER A 1 158 ? -20.473 -4.699 23.827 1.00 95.50 158 SER A CA 1
ATOM 1168 C C . SER A 1 158 ? -21.134 -5.858 23.077 1.00 95.50 158 SER A C 1
ATOM 1170 O O . SER A 1 158 ? -21.451 -6.871 23.692 1.00 95.50 158 SER A O 1
ATOM 1172 N N . ASP A 1 159 ? -21.296 -5.712 21.760 1.00 94.62 159 ASP A N 1
ATOM 1173 C CA . ASP A 1 159 ? -21.866 -6.726 20.871 1.00 94.62 159 ASP A CA 1
ATOM 1174 C C . ASP A 1 159 ? -20.780 -7.609 20.207 1.00 94.62 159 ASP A C 1
ATOM 1176 O O . ASP A 1 159 ? -21.115 -8.551 19.494 1.00 94.62 159 ASP A O 1
ATOM 1180 N N . SER A 1 160 ? -19.496 -7.363 20.517 1.00 93.94 160 SER A N 1
ATOM 1181 C CA . SER A 1 160 ? -18.331 -8.175 20.114 1.00 93.94 160 SER A CA 1
ATOM 1182 C C . SER A 1 160 ? -17.387 -8.443 21.305 1.00 93.94 160 SER A C 1
ATOM 1184 O O . SER A 1 160 ? -16.209 -8.064 21.283 1.00 93.94 160 SER A O 1
ATOM 1186 N N . PRO A 1 161 ? -17.869 -9.080 22.390 1.00 91.31 161 PRO A N 1
ATOM 1187 C CA . PRO A 1 161 ? -17.118 -9.212 23.636 1.00 91.31 161 PRO A CA 1
ATOM 1188 C C . PRO A 1 161 ? -15.956 -10.208 23.568 1.00 91.31 161 PRO A C 1
ATOM 1190 O O . PRO A 1 161 ? -15.168 -10.248 24.510 1.00 91.31 161 PRO A O 1
ATOM 1193 N N . ASP A 1 162 ? -15.817 -10.991 22.502 1.00 93.31 162 ASP A N 1
ATOM 1194 C CA . ASP A 1 162 ? -14.782 -12.027 22.401 1.00 93.31 162 ASP A CA 1
ATOM 1195 C C . ASP A 1 162 ? -13.423 -11.488 21.922 1.00 93.31 162 ASP A C 1
ATOM 1197 O O . ASP A 1 162 ? -12.404 -12.141 22.133 1.00 93.31 162 ASP A O 1
ATOM 1201 N N . LEU A 1 163 ? -13.379 -10.271 21.363 1.00 92.00 163 LEU A N 1
ATOM 1202 C CA . LEU A 1 163 ? -12.137 -9.626 20.920 1.00 92.00 163 LEU A CA 1
ATOM 1203 C C . LEU A 1 163 ? -11.189 -9.376 22.100 1.00 92.00 163 LEU A C 1
ATOM 1205 O O . LEU A 1 163 ? -11.561 -8.738 23.093 1.00 92.00 163 LEU A O 1
ATOM 1209 N N . ALA A 1 164 ? -9.962 -9.871 22.001 1.00 91.12 164 ALA A N 1
ATOM 1210 C CA . ALA A 1 164 ? -8.931 -9.758 23.019 1.00 91.12 164 ALA A CA 1
ATOM 1211 C C . ALA A 1 164 ? -7.986 -8.578 22.752 1.00 91.12 164 ALA A C 1
ATOM 1213 O O . ALA A 1 164 ? -7.836 -8.092 21.633 1.00 91.12 164 ALA A O 1
ATOM 1214 N N . ILE A 1 165 ? -7.316 -8.107 23.808 1.00 93.62 165 ILE A N 1
ATOM 1215 C CA . ILE A 1 165 ? -6.227 -7.133 23.661 1.00 93.62 165 ILE A CA 1
ATOM 1216 C C . ILE A 1 165 ? -5.132 -7.765 22.792 1.00 93.62 165 ILE A C 1
ATOM 1218 O O . ILE A 1 165 ? -4.696 -8.884 23.058 1.00 93.62 165 ILE A O 1
ATOM 1222 N N . GLY A 1 166 ? -4.684 -7.032 21.776 1.00 88.12 166 GLY A N 1
ATOM 1223 C CA . GLY A 1 166 ? -3.746 -7.483 20.751 1.00 88.12 166 GLY A CA 1
ATOM 1224 C C . GLY A 1 166 ? -4.413 -7.890 19.435 1.00 88.12 166 GLY A C 1
ATOM 1225 O O . GLY A 1 166 ? -3.737 -7.871 18.405 1.00 88.12 166 GLY A O 1
ATOM 1226 N N . ASP A 1 167 ? -5.716 -8.188 19.436 1.00 90.62 167 ASP A N 1
ATOM 1227 C CA . ASP A 1 167 ? -6.446 -8.503 18.207 1.00 90.62 167 ASP A CA 1
ATOM 1228 C C . ASP A 1 167 ? -6.513 -7.280 17.288 1.00 90.62 167 ASP A C 1
ATOM 1230 O O . ASP A 1 167 ? -6.575 -6.133 17.741 1.00 90.62 167 ASP A O 1
ATOM 1234 N N . ARG A 1 168 ? -6.502 -7.522 15.975 1.00 93.00 168 ARG A N 1
ATOM 1235 C CA . ARG A 1 168 ? -6.618 -6.460 14.973 1.00 93.00 168 ARG A CA 1
ATOM 1236 C C . ARG A 1 168 ? -8.085 -6.140 14.738 1.00 93.00 168 ARG A C 1
ATOM 1238 O O . ARG A 1 168 ? -8.867 -7.019 14.395 1.00 93.00 168 ARG A O 1
ATOM 1245 N N . ILE A 1 169 ? -8.433 -4.868 14.880 1.00 96.56 169 ILE A N 1
ATOM 1246 C CA . ILE A 1 169 ? -9.733 -4.349 14.469 1.00 96.56 169 ILE A CA 1
ATOM 1247 C C . ILE A 1 169 ? -9.620 -3.871 13.030 1.00 96.56 169 ILE A C 1
ATOM 1249 O O . ILE A 1 169 ? -8.702 -3.118 12.702 1.00 96.56 169 ILE A O 1
ATOM 1253 N N . GLU A 1 170 ? -10.547 -4.312 12.187 1.00 96.00 170 GLU A N 1
ATOM 1254 C CA . GLU A 1 170 ? -10.531 -4.077 10.747 1.00 96.00 170 GLU A CA 1
ATOM 1255 C C . GLU A 1 170 ? -11.622 -3.095 10.321 1.00 96.00 170 GLU A C 1
ATOM 1257 O O . GLU A 1 170 ? -12.769 -3.160 10.777 1.00 96.00 170 GLU A O 1
ATOM 1262 N N . PHE A 1 171 ? -11.258 -2.191 9.417 1.00 96.12 171 PHE A N 1
ATOM 1263 C CA . PHE A 1 171 ? -12.115 -1.130 8.916 1.00 96.12 171 PHE A CA 1
ATOM 1264 C C . PHE A 1 171 ? -12.117 -1.112 7.390 1.00 96.12 171 PHE A C 1
ATOM 1266 O O . PHE A 1 171 ? -11.059 -1.049 6.757 1.00 96.12 171 PHE A O 1
ATOM 1273 N N . ALA A 1 172 ? -13.314 -1.070 6.808 1.00 94.00 172 ALA A N 1
ATOM 1274 C CA . ALA A 1 172 ? -13.491 -0.547 5.463 1.00 94.00 172 ALA A CA 1
ATOM 1275 C C . ALA A 1 172 ? -13.243 0.966 5.470 1.00 94.00 172 ALA A C 1
ATOM 1277 O O . ALA A 1 172 ? -13.576 1.665 6.436 1.00 94.00 172 ALA A O 1
ATOM 1278 N N . LEU A 1 173 ? -12.693 1.463 4.366 1.00 93.62 173 LEU A N 1
ATOM 1279 C CA . LEU A 1 173 ? -12.393 2.876 4.170 1.00 93.62 173 LEU A CA 1
ATOM 1280 C C . LEU A 1 173 ? -13.361 3.507 3.171 1.00 93.62 173 LEU A C 1
ATOM 1282 O O . LEU A 1 173 ? -13.688 2.912 2.143 1.00 93.62 173 LEU A O 1
ATOM 1286 N N . ASP A 1 174 ? -13.756 4.752 3.425 1.00 90.31 174 ASP A N 1
ATOM 1287 C CA . ASP A 1 174 ? -14.258 5.602 2.347 1.00 90.31 174 ASP A CA 1
ATOM 1288 C C . ASP A 1 174 ? -13.104 6.083 1.435 1.00 90.31 174 ASP A C 1
ATOM 1290 O O . ASP A 1 174 ? -11.922 5.809 1.664 1.00 90.31 174 ASP A O 1
ATOM 1294 N N . TYR A 1 175 ? -13.430 6.832 0.378 1.00 88.94 175 TYR A N 1
ATOM 1295 C CA . TYR A 1 175 ? -12.416 7.332 -0.555 1.00 88.94 175 TYR A CA 1
ATOM 1296 C C . TYR A 1 175 ? -11.390 8.274 0.091 1.00 88.94 175 TYR A C 1
ATOM 1298 O O . TYR A 1 175 ? -10.220 8.259 -0.293 1.00 88.94 175 TYR A O 1
ATOM 1306 N N . ALA A 1 176 ? -11.814 9.119 1.033 1.00 89.31 176 ALA A N 1
ATOM 1307 C CA . ALA A 1 176 ? -10.925 10.065 1.696 1.00 89.31 176 ALA A CA 1
ATOM 1308 C C . ALA A 1 176 ? -9.957 9.333 2.635 1.00 89.31 176 ALA A C 1
ATOM 1310 O O . ALA A 1 176 ? -8.760 9.627 2.615 1.00 89.31 176 ALA A O 1
ATOM 1311 N N . GLY A 1 177 ? -10.459 8.340 3.373 1.00 93.19 177 GLY A N 1
ATOM 1312 C CA . GLY A 1 177 ? -9.665 7.439 4.197 1.00 93.19 177 GLY A CA 1
ATOM 1313 C C . GLY A 1 177 ? -8.660 6.656 3.365 1.00 93.19 177 GLY A C 1
ATOM 1314 O O . GLY A 1 177 ? -7.471 6.683 3.664 1.00 93.19 177 GLY A O 1
ATOM 1315 N N . LEU A 1 178 ? -9.091 6.042 2.259 1.00 93.75 178 LEU A N 1
ATOM 1316 C CA . LEU A 1 178 ? -8.176 5.325 1.369 1.00 93.75 178 LEU A CA 1
ATOM 1317 C C . LEU A 1 178 ? -7.055 6.239 0.861 1.00 93.75 178 LEU A C 1
ATOM 1319 O O . LEU A 1 178 ? -5.886 5.868 0.907 1.00 93.75 178 LEU A O 1
ATOM 1323 N N . LEU A 1 179 ? -7.387 7.450 0.408 1.00 92.19 179 LEU A N 1
ATOM 1324 C CA . LEU A 1 179 ? -6.389 8.389 -0.099 1.00 92.19 179 LEU A CA 1
ATOM 1325 C C . LEU A 1 179 ? -5.375 8.765 0.992 1.00 92.19 179 LEU A C 1
ATOM 1327 O O . LEU A 1 179 ? -4.175 8.710 0.735 1.00 92.19 179 LEU A O 1
ATOM 1331 N N . GLN A 1 180 ? -5.839 9.084 2.206 1.00 93.88 180 GLN A N 1
ATOM 1332 C CA . GLN A 1 180 ? -4.973 9.383 3.355 1.00 93.88 180 GLN A CA 1
ATOM 1333 C C . GLN A 1 180 ? -4.077 8.195 3.729 1.00 93.88 180 GLN A C 1
ATOM 1335 O O . GLN A 1 180 ? -2.867 8.367 3.879 1.00 93.88 180 GLN A O 1
ATOM 1340 N N . ALA A 1 181 ? -4.641 6.988 3.808 1.00 93.94 181 ALA A N 1
ATOM 1341 C CA . ALA A 1 181 ? -3.899 5.777 4.139 1.00 93.94 181 ALA A CA 1
ATOM 1342 C C . ALA A 1 181 ? -2.800 5.473 3.108 1.00 93.94 181 ALA A C 1
ATOM 1344 O O . ALA A 1 181 ? -1.670 5.133 3.466 1.00 93.94 181 ALA A O 1
ATOM 1345 N N . MET A 1 182 ? -3.101 5.655 1.820 1.00 91.38 182 MET A N 1
ATOM 1346 C CA . MET A 1 182 ? -2.163 5.362 0.735 1.00 91.38 182 MET A CA 1
ATOM 1347 C C . MET A 1 182 ? -0.986 6.340 0.658 1.00 91.38 182 MET A C 1
ATOM 1349 O O . MET A 1 182 ? 0.085 5.947 0.203 1.00 91.38 182 MET A O 1
ATOM 1353 N N . ILE A 1 183 ? -1.152 7.590 1.104 1.00 90.88 183 ILE A N 1
ATOM 1354 C CA . ILE A 1 183 ? -0.064 8.585 1.120 1.00 90.88 183 ILE A CA 1
ATOM 1355 C C . ILE A 1 183 ? 0.679 8.649 2.458 1.00 90.88 183 ILE A C 1
ATOM 1357 O O . ILE A 1 183 ? 1.730 9.285 2.541 1.00 90.8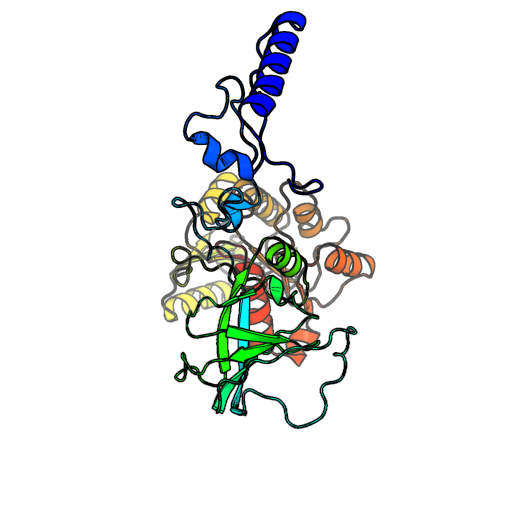8 183 ILE A O 1
ATOM 1361 N N . SER A 1 184 ? 0.142 8.028 3.511 1.00 87.94 184 SER A N 1
ATOM 1362 C CA . SER A 1 184 ? 0.751 8.067 4.836 1.00 87.94 184 SER A CA 1
ATOM 1363 C C . SER A 1 184 ? 2.042 7.236 4.867 1.00 87.94 184 SER A C 1
ATOM 1365 O O . SER A 1 184 ? 2.024 6.062 4.477 1.00 87.94 184 SER A O 1
ATOM 1367 N N . PRO A 1 185 ? 3.169 7.793 5.349 1.00 82.94 185 PRO A N 1
ATOM 1368 C CA . PRO A 1 185 ? 4.384 7.020 5.596 1.00 82.94 185 PRO A CA 1
ATOM 1369 C C . PRO A 1 185 ? 4.298 6.192 6.889 1.00 82.94 185 PRO A C 1
ATOM 1371 O O . PRO A 1 185 ? 5.149 5.340 7.117 1.00 82.94 185 PRO A O 1
ATOM 1374 N N . TYR A 1 186 ? 3.292 6.444 7.734 1.00 84.56 186 TYR A N 1
ATOM 1375 C CA . TYR A 1 186 ? 3.111 5.785 9.032 1.00 84.56 186 TYR A CA 1
ATOM 1376 C C . TYR A 1 186 ? 2.185 4.566 8.965 1.00 84.56 186 TYR A C 1
ATOM 1378 O O . TYR A 1 186 ? 2.098 3.807 9.924 1.00 84.56 186 TYR A O 1
ATOM 1386 N N . ILE A 1 187 ? 1.510 4.364 7.831 1.00 89.00 187 ILE A N 1
ATOM 1387 C CA . ILE A 1 187 ? 0.643 3.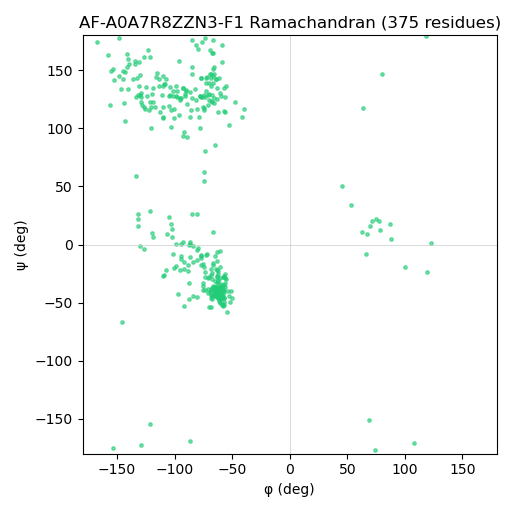210 7.590 1.00 89.00 187 ILE A CA 1
ATOM 1388 C C . ILE A 1 187 ? 1.395 2.230 6.688 1.00 89.00 187 ILE A C 1
ATOM 1390 O O . ILE A 1 187 ? 1.718 2.548 5.539 1.00 89.00 187 ILE A O 1
ATOM 1394 N N . SER A 1 188 ? 1.682 1.037 7.218 1.00 87.19 188 SER A N 1
ATOM 1395 C CA . SER A 1 188 ? 2.219 -0.070 6.425 1.00 87.19 188 SER A CA 1
ATOM 1396 C C . SER A 1 188 ? 1.156 -0.589 5.458 1.00 87.19 188 SER A C 1
ATOM 1398 O O . SER A 1 188 ? -0.041 -0.557 5.748 1.00 87.19 188 SER A O 1
ATOM 1400 N N . ARG A 1 189 ? 1.596 -1.045 4.286 1.00 86.50 189 ARG A N 1
ATOM 1401 C CA . ARG A 1 189 ? 0.727 -1.538 3.217 1.00 86.50 189 ARG A CA 1
ATOM 1402 C C . ARG A 1 189 ? 1.221 -2.905 2.793 1.00 86.50 189 ARG A C 1
ATOM 1404 O O . ARG A 1 189 ? 2.344 -3.008 2.307 1.00 86.50 189 ARG A O 1
ATOM 1411 N N . ASP A 1 190 ? 0.349 -3.889 2.929 1.00 81.00 190 ASP A N 1
ATOM 1412 C CA . ASP A 1 190 ? 0.609 -5.272 2.561 1.00 81.00 190 ASP A CA 1
ATOM 1413 C C . ASP A 1 190 ? -0.483 -5.725 1.587 1.00 81.00 190 ASP A C 1
ATOM 1415 O O . ASP A 1 190 ? -1.663 -5.418 1.774 1.00 81.00 190 ASP A O 1
ATOM 1419 N N . VAL A 1 191 ? -0.095 -6.420 0.517 1.00 80.44 191 VAL A N 1
ATOM 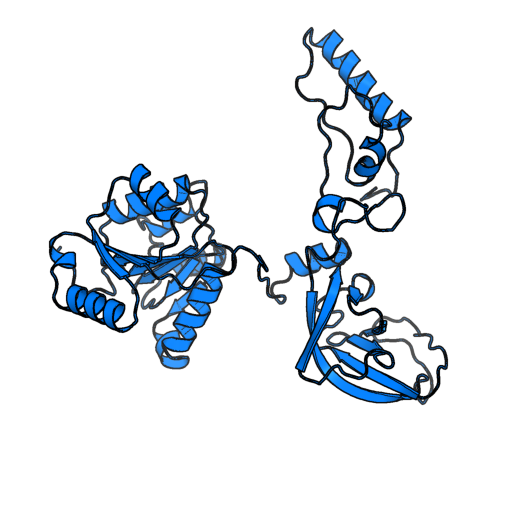1420 C CA . VAL A 1 191 ? -1.047 -6.978 -0.450 1.00 80.44 191 VAL A CA 1
ATOM 1421 C C . VAL A 1 191 ? -1.509 -8.340 0.059 1.00 80.44 191 VAL A C 1
ATOM 1423 O O . VAL A 1 191 ? -0.717 -9.274 0.172 1.00 80.44 191 VAL A O 1
ATOM 1426 N N . HIS A 1 192 ? -2.800 -8.454 0.365 1.00 68.44 192 HIS A N 1
ATOM 1427 C CA . HIS A 1 192 ? -3.431 -9.722 0.712 1.00 68.44 192 HIS A CA 1
ATOM 1428 C C . HIS A 1 192 ? -4.007 -10.359 -0.546 1.00 68.44 192 HIS A C 1
ATOM 1430 O O . HIS A 1 192 ? -5.106 -10.019 -0.977 1.00 68.44 192 HIS A O 1
ATOM 1436 N N . ASP A 1 193 ? -3.245 -11.271 -1.138 1.00 58.88 193 ASP A N 1
ATOM 1437 C CA . ASP A 1 193 ? -3.703 -12.077 -2.261 1.00 58.88 193 ASP A CA 1
ATOM 1438 C C . ASP A 1 193 ? -3.880 -13.522 -1.775 1.00 58.88 193 ASP A C 1
ATOM 1440 O O . ASP A 1 193 ? -2.903 -14.206 -1.451 1.00 58.88 193 ASP A O 1
ATOM 1444 N N . ASP A 1 194 ? -5.128 -13.987 -1.676 1.00 48.66 194 ASP A N 1
ATOM 1445 C CA . ASP A 1 194 ? -5.436 -15.356 -1.233 1.00 48.66 194 ASP A CA 1
ATOM 1446 C C . ASP A 1 194 ? -4.871 -16.413 -2.205 1.00 48.66 194 ASP A C 1
ATOM 1448 O O . ASP A 1 194 ? -4.606 -17.547 -1.800 1.00 48.66 194 ASP A O 1
ATOM 1452 N N . GLU A 1 195 ? -4.609 -16.038 -3.465 1.00 47.28 195 GLU A N 1
ATOM 1453 C CA . GLU A 1 195 ? -3.974 -16.903 -4.470 1.00 47.28 195 GLU A CA 1
ATOM 1454 C C . GLU A 1 195 ? -2.447 -16.717 -4.579 1.00 47.28 195 GLU A C 1
ATOM 1456 O O . GLU A 1 195 ? -1.758 -17.648 -5.001 1.00 47.28 195 GLU A O 1
ATOM 1461 N N . ALA A 1 196 ? -1.885 -15.576 -4.147 1.00 44.34 196 ALA A N 1
ATOM 1462 C CA . ALA A 1 196 ? -0.447 -15.274 -4.253 1.00 44.34 196 ALA A CA 1
ATOM 1463 C C . ALA A 1 196 ? 0.316 -15.391 -2.928 1.00 44.34 196 ALA A C 1
ATOM 1465 O O . ALA A 1 196 ? 1.404 -14.829 -2.767 1.00 44.34 196 ALA A O 1
ATOM 1466 N N . ARG A 1 197 ? -0.195 -16.182 -1.977 1.00 43.38 197 ARG A N 1
ATOM 1467 C CA . ARG A 1 197 ? 0.623 -16.674 -0.867 1.00 43.38 197 ARG A CA 1
ATOM 1468 C C . ARG A 1 197 ? 1.683 -17.598 -1.463 1.00 43.38 197 ARG A C 1
ATOM 1470 O O . ARG A 1 197 ? 1.454 -18.798 -1.590 1.00 43.38 197 ARG A O 1
ATOM 1477 N N . ALA A 1 198 ? 2.798 -17.004 -1.898 1.00 46.66 198 ALA A N 1
ATOM 1478 C CA . ALA A 1 198 ? 3.905 -17.673 -2.558 1.00 46.66 198 ALA A CA 1
ATOM 1479 C C . ALA A 1 198 ? 4.158 -19.000 -1.844 1.00 46.66 198 ALA A C 1
ATOM 1481 O O . ALA A 1 198 ? 4.567 -19.030 -0.679 1.00 46.66 198 ALA A O 1
ATOM 1482 N N . THR A 1 199 ? 3.840 -20.106 -2.524 1.00 49.72 199 THR A N 1
ATOM 1483 C CA . THR A 1 199 ? 4.266 -21.432 -2.090 1.00 49.72 199 THR A CA 1
ATOM 1484 C C . THR A 1 199 ? 5.744 -21.299 -1.787 1.00 49.72 199 THR A C 1
ATOM 1486 O O . THR A 1 199 ? 6.471 -20.841 -2.669 1.00 49.72 199 THR A O 1
ATOM 1489 N N . THR A 1 200 ? 6.170 -21.612 -0.558 1.00 55.50 200 THR A N 1
ATOM 1490 C CA . THR A 1 200 ? 7.581 -21.539 -0.157 1.00 55.50 200 THR A CA 1
ATOM 1491 C C . THR A 1 200 ? 8.428 -22.044 -1.322 1.00 55.50 200 THR A C 1
ATOM 1493 O O . THR A 1 200 ? 8.200 -23.191 -1.726 1.00 55.50 200 THR A O 1
ATOM 1496 N N . PRO A 1 201 ? 9.289 -21.207 -1.935 1.00 61.34 201 PRO A N 1
ATOM 1497 C CA . PRO A 1 201 ? 9.950 -21.576 -3.175 1.00 61.34 201 PRO A CA 1
ATOM 1498 C C . PRO A 1 201 ? 10.695 -22.886 -2.958 1.00 61.34 201 PRO A C 1
ATOM 1500 O O . PRO A 1 201 ? 11.615 -22.959 -2.148 1.00 61.34 201 PRO A O 1
ATOM 1503 N N . ARG A 1 202 ? 10.253 -23.947 -3.637 1.00 75.50 202 ARG A N 1
ATOM 1504 C CA . ARG A 1 202 ? 10.921 -25.255 -3.586 1.00 75.50 202 ARG A CA 1
ATOM 1505 C C . ARG A 1 202 ? 12.042 -25.355 -4.611 1.00 75.50 202 ARG A C 1
ATOM 1507 O O . ARG A 1 202 ? 12.639 -26.417 -4.723 1.00 75.50 202 ARG A O 1
ATOM 1514 N N . HIS A 1 203 ? 12.288 -24.280 -5.358 1.00 87.94 203 HIS A N 1
ATOM 1515 C CA . HIS A 1 203 ? 13.280 -24.216 -6.416 1.00 87.94 203 HIS A CA 1
ATOM 1516 C C . HIS A 1 203 ? 14.115 -22.942 -6.295 1.00 87.94 203 HIS A C 1
ATOM 1518 O O . HIS A 1 203 ? 13.562 -21.838 -6.229 1.00 87.94 203 HIS A O 1
ATOM 1524 N N . VAL A 1 204 ? 15.434 -23.101 -6.280 1.00 90.38 204 VAL A N 1
ATOM 1525 C CA . VAL A 1 204 ? 16.422 -22.022 -6.331 1.00 90.38 204 VAL A CA 1
ATOM 1526 C C . VAL A 1 204 ? 17.297 -22.254 -7.554 1.00 90.38 204 VAL A C 1
ATOM 1528 O O . VAL A 1 204 ? 17.940 -23.296 -7.665 1.00 90.38 204 VAL A O 1
ATOM 1531 N N . THR A 1 205 ? 17.358 -21.268 -8.444 1.00 92.00 205 THR A N 1
ATOM 1532 C CA . THR A 1 205 ? 18.258 -21.311 -9.602 1.00 92.00 205 THR A CA 1
ATOM 1533 C C . THR A 1 205 ? 19.365 -20.291 -9.398 1.00 92.00 205 THR A C 1
ATOM 1535 O O . THR A 1 205 ? 19.109 -19.089 -9.283 1.00 92.00 205 THR A O 1
ATOM 1538 N N . LEU A 1 206 ? 20.597 -20.790 -9.331 1.00 91.38 206 LEU A N 1
ATOM 1539 C CA . LEU A 1 206 ? 21.812 -19.997 -9.223 1.00 91.38 206 LEU A CA 1
ATOM 1540 C C . LEU A 1 206 ? 22.330 -19.660 -10.623 1.00 91.38 206 LEU A C 1
ATOM 1542 O O . LEU A 1 206 ? 22.672 -20.551 -11.399 1.00 91.38 206 LEU A O 1
ATOM 1546 N N . PHE A 1 207 ? 22.435 -18.376 -10.928 1.00 92.19 207 PHE A N 1
ATOM 1547 C CA . PHE A 1 207 ? 23.036 -17.859 -12.149 1.00 92.19 207 PHE A CA 1
ATOM 1548 C C . PHE A 1 207 ? 24.455 -17.388 -11.846 1.00 92.19 207 PHE A C 1
ATOM 1550 O O . PHE A 1 207 ? 24.654 -16.464 -11.052 1.00 92.19 207 PHE A O 1
ATOM 1557 N N . ALA A 1 208 ? 25.439 -18.037 -12.460 1.00 89.88 208 ALA A N 1
ATOM 1558 C CA . ALA A 1 208 ? 26.844 -17.686 -12.300 1.00 89.88 208 ALA A CA 1
ATOM 1559 C C . ALA A 1 208 ? 27.677 -18.186 -13.488 1.00 89.88 208 ALA A C 1
ATOM 1561 O O . ALA A 1 208 ? 27.240 -19.062 -14.238 1.00 89.88 208 ALA A O 1
ATOM 1562 N N . ASP A 1 209 ? 28.885 -17.650 -13.652 1.00 88.19 209 ASP A N 1
ATOM 1563 C CA . ASP A 1 209 ? 29.832 -18.140 -14.654 1.00 88.19 209 ASP A CA 1
ATOM 1564 C C . ASP A 1 209 ? 30.319 -19.570 -14.338 1.00 88.19 209 ASP A C 1
ATOM 1566 O O . ASP A 1 209 ? 30.179 -20.080 -13.223 1.00 88.19 209 ASP A O 1
ATOM 1570 N N . ALA A 1 210 ? 30.927 -20.229 -15.327 1.00 87.75 210 ALA A N 1
ATOM 1571 C CA . ALA A 1 210 ? 31.373 -21.615 -15.205 1.00 87.75 210 ALA A CA 1
ATOM 1572 C C . ALA A 1 210 ? 32.354 -21.865 -14.042 1.00 87.75 210 ALA A C 1
ATOM 1574 O O . ALA A 1 210 ? 32.296 -22.934 -13.436 1.00 87.75 210 ALA A O 1
ATOM 1575 N N . HIS A 1 211 ? 33.235 -20.913 -13.717 1.00 87.44 211 HIS A N 1
ATOM 1576 C CA . HIS A 1 211 ? 34.156 -21.043 -12.588 1.00 87.44 211 HIS A CA 1
ATOM 1577 C C . HIS A 1 211 ? 33.382 -20.994 -11.271 1.00 87.44 211 HIS A C 1
ATOM 1579 O O . HIS A 1 211 ? 33.461 -21.942 -10.486 1.00 87.44 211 HIS A O 1
ATOM 1585 N N . THR A 1 212 ? 32.570 -19.953 -11.076 1.00 87.31 212 THR A N 1
ATOM 1586 C CA . THR A 1 212 ? 31.761 -19.760 -9.865 1.00 87.31 212 THR A CA 1
ATOM 1587 C C . THR A 1 212 ? 30.832 -20.952 -9.611 1.00 87.31 212 THR A C 1
ATOM 1589 O O . THR A 1 212 ? 30.753 -21.444 -8.490 1.00 87.31 212 THR A O 1
ATOM 1592 N N . ARG A 1 213 ? 30.207 -21.518 -10.654 1.00 89.31 213 ARG A N 1
ATOM 1593 C CA . ARG A 1 213 ? 29.332 -22.703 -10.524 1.00 89.31 213 ARG A CA 1
ATOM 1594 C C . ARG A 1 213 ? 30.034 -23.958 -10.011 1.00 89.31 213 ARG A C 1
ATOM 1596 O O . ARG A 1 213 ? 29.375 -24.832 -9.456 1.00 89.31 213 ARG A O 1
ATOM 1603 N N . THR A 1 214 ? 31.344 -24.064 -10.218 1.00 89.94 214 THR A N 1
ATOM 1604 C CA . THR A 1 214 ? 32.154 -25.207 -9.764 1.00 89.94 214 THR A CA 1
ATOM 1605 C C . THR A 1 214 ? 32.908 -24.933 -8.464 1.00 89.94 214 THR A C 1
ATOM 1607 O O . THR A 1 214 ? 33.633 -25.807 -7.985 1.00 89.94 214 THR A O 1
ATOM 1610 N N . HIS A 1 215 ? 32.751 -23.739 -7.885 1.00 91.00 215 HIS A N 1
ATOM 1611 C CA . HIS A 1 215 ? 33.421 -23.373 -6.646 1.00 91.00 215 HIS A CA 1
ATOM 1612 C C . HIS A 1 215 ? 32.894 -24.216 -5.465 1.00 91.00 215 HIS A C 1
ATOM 1614 O O . HIS A 1 215 ? 31.678 -24.404 -5.362 1.00 91.00 215 HIS A O 1
ATOM 1620 N N . PRO A 1 216 ? 33.761 -24.695 -4.545 1.00 89.62 216 PRO A N 1
ATOM 1621 C CA . PRO A 1 216 ? 33.353 -25.528 -3.410 1.00 89.62 216 PRO A CA 1
ATOM 1622 C C . PRO A 1 216 ? 32.189 -24.959 -2.595 1.00 89.62 216 PRO A C 1
ATOM 1624 O O . PRO A 1 216 ? 31.233 -25.676 -2.335 1.00 89.62 216 PRO A O 1
ATOM 1627 N N . ASP A 1 217 ? 32.224 -23.668 -2.267 1.00 87.56 217 ASP A N 1
ATOM 1628 C CA . ASP A 1 217 ? 31.158 -23.020 -1.488 1.00 87.56 217 ASP A CA 1
ATOM 1629 C C . ASP A 1 217 ? 29.810 -22.981 -2.229 1.00 87.56 217 ASP A C 1
ATOM 1631 O O . ASP A 1 217 ? 28.752 -23.035 -1.609 1.00 87.56 217 ASP A O 1
ATOM 1635 N N . THR A 1 218 ? 29.823 -22.895 -3.564 1.00 88.81 218 THR A N 1
ATOM 1636 C CA . THR A 1 218 ? 28.593 -22.948 -4.367 1.00 88.81 218 THR A CA 1
ATOM 1637 C C . THR A 1 218 ? 28.001 -24.353 -4.363 1.00 88.81 218 THR A C 1
ATOM 1639 O O . THR A 1 218 ? 26.784 -24.498 -4.271 1.00 88.81 218 THR A O 1
ATOM 1642 N N . LEU A 1 219 ? 28.851 -25.381 -4.413 1.00 91.19 219 LEU A N 1
ATOM 1643 C CA . LEU A 1 219 ? 28.422 -26.774 -4.296 1.00 91.19 219 LEU A CA 1
ATOM 1644 C C . LEU A 1 219 ? 27.890 -27.078 -2.885 1.00 91.19 219 LEU A C 1
ATOM 1646 O O . LEU A 1 219 ? 26.806 -27.635 -2.764 1.00 91.19 219 LEU A O 1
ATOM 1650 N N . ASP A 1 220 ? 28.578 -26.626 -1.834 1.00 91.56 220 ASP A N 1
ATOM 1651 C CA . ASP A 1 220 ? 28.141 -26.780 -0.435 1.00 91.56 220 ASP A CA 1
ATOM 1652 C C . ASP A 1 220 ? 26.802 -26.072 -0.163 1.00 91.56 220 ASP A C 1
ATOM 1654 O O . ASP A 1 220 ? 25.925 -26.589 0.536 1.00 91.56 220 ASP A O 1
ATOM 1658 N N . PHE A 1 221 ? 26.592 -24.904 -0.777 1.00 90.06 221 PHE A N 1
ATOM 1659 C CA . PHE A 1 221 ? 25.310 -24.210 -0.724 1.00 90.06 221 PHE A CA 1
ATOM 1660 C C . PHE A 1 221 ? 24.186 -25.008 -1.404 1.00 90.06 221 PHE A C 1
ATOM 1662 O O . PHE A 1 221 ? 23.099 -25.123 -0.834 1.00 90.06 221 PHE A O 1
ATOM 1669 N N . LEU A 1 222 ? 24.429 -25.582 -2.589 1.00 91.50 222 LEU A N 1
ATOM 1670 C CA . LEU A 1 222 ? 23.455 -26.440 -3.277 1.00 91.50 222 LEU A CA 1
ATOM 1671 C C . LEU A 1 222 ? 23.123 -27.692 -2.452 1.00 91.50 222 LEU A C 1
ATOM 1673 O O . LEU A 1 222 ? 21.945 -27.993 -2.265 1.00 91.50 222 LEU A O 1
ATOM 1677 N N . ASP A 1 223 ? 24.131 -28.348 -1.877 1.00 91.94 223 ASP A N 1
ATOM 1678 C CA . ASP A 1 223 ? 23.940 -29.491 -0.978 1.00 91.94 223 ASP A CA 1
ATOM 1679 C C . ASP A 1 223 ? 23.096 -29.087 0.245 1.00 91.94 223 ASP A C 1
ATOM 1681 O O . ASP A 1 223 ? 22.155 -29.785 0.634 1.00 91.94 223 ASP A O 1
ATOM 1685 N N . THR A 1 224 ? 23.363 -27.912 0.826 1.00 89.81 224 THR A N 1
ATOM 1686 C CA . THR A 1 224 ? 22.582 -27.375 1.948 1.00 89.81 224 THR A CA 1
ATOM 1687 C C . THR A 1 224 ? 21.115 -27.168 1.565 1.00 89.81 224 THR A C 1
ATOM 1689 O O . THR A 1 224 ? 20.228 -27.558 2.330 1.00 89.81 224 THR A O 1
ATOM 1692 N N . LEU A 1 225 ? 20.829 -26.621 0.378 1.00 89.44 225 LEU A N 1
ATOM 1693 C CA . LEU A 1 225 ? 19.456 -26.482 -0.120 1.00 89.44 225 LEU A CA 1
ATOM 1694 C C . LEU A 1 225 ? 18.750 -27.838 -0.227 1.00 89.44 225 LEU A C 1
ATOM 1696 O O . LEU A 1 225 ? 17.616 -27.969 0.244 1.00 89.44 225 LEU A O 1
ATOM 1700 N N . GLU A 1 226 ? 19.430 -28.859 -0.754 1.00 88.38 226 GLU A N 1
ATOM 1701 C CA . GLU A 1 226 ? 18.872 -30.209 -0.848 1.00 88.38 226 GLU A CA 1
ATOM 1702 C C . GLU A 1 226 ? 18.545 -30.788 0.536 1.00 88.38 226 GLU A C 1
ATOM 1704 O O . GLU A 1 226 ? 17.459 -31.345 0.729 1.00 88.38 226 GLU A O 1
ATOM 1709 N N . THR A 1 227 ? 19.411 -30.588 1.541 1.00 89.69 227 THR A N 1
ATOM 1710 C CA . THR A 1 227 ? 19.119 -31.023 2.924 1.00 89.69 227 THR A CA 1
ATOM 1711 C C . THR A 1 227 ? 17.905 -30.318 3.535 1.00 89.69 227 THR A C 1
ATOM 1713 O O . THR A 1 227 ? 17.216 -30.888 4.384 1.00 89.69 227 THR A O 1
ATOM 1716 N N . MET A 1 228 ? 17.604 -29.100 3.078 1.00 85.38 228 MET A N 1
ATOM 1717 C CA . MET A 1 228 ? 16.421 -28.329 3.466 1.00 85.38 228 MET A CA 1
ATOM 1718 C C . MET A 1 228 ? 15.165 -28.705 2.658 1.00 85.38 228 MET A C 1
ATOM 1720 O O . MET A 1 228 ? 14.090 -28.157 2.909 1.00 85.38 228 MET A O 1
ATOM 1724 N N . GLY A 1 229 ? 15.269 -29.640 1.706 1.00 86.50 229 GLY A N 1
ATOM 1725 C CA . GLY A 1 229 ? 14.173 -30.039 0.821 1.00 86.50 229 GLY A CA 1
ATOM 1726 C C . GLY A 1 229 ? 13.869 -29.023 -0.285 1.00 86.50 229 GLY A C 1
ATOM 1727 O O . GLY A 1 229 ? 12.749 -29.003 -0.803 1.00 86.50 229 GLY A O 1
ATOM 1728 N N . ILE A 1 230 ? 14.840 -28.172 -0.625 1.00 87.62 230 ILE A N 1
ATOM 1729 C CA . ILE A 1 230 ? 14.774 -27.191 -1.709 1.00 87.62 230 ILE A CA 1
ATOM 1730 C C . ILE A 1 230 ? 15.598 -27.733 -2.879 1.00 87.62 230 ILE A C 1
ATOM 1732 O O . ILE A 1 230 ? 16.749 -28.117 -2.713 1.00 87.62 230 ILE A O 1
ATOM 1736 N N . VAL A 1 231 ? 15.012 -27.762 -4.072 1.00 89.44 231 VAL A N 1
ATOM 1737 C CA . VAL A 1 231 ? 15.721 -28.136 -5.297 1.00 89.44 231 VAL A CA 1
ATOM 1738 C C . VAL A 1 231 ? 16.606 -26.963 -5.713 1.00 89.44 231 VAL A C 1
ATOM 1740 O O . VAL A 1 231 ? 16.102 -25.867 -5.958 1.00 89.44 231 VAL A O 1
ATOM 1743 N N . GLY A 1 232 ? 17.916 -27.187 -5.755 1.00 90.12 232 GLY A N 1
ATOM 1744 C CA . GLY A 1 232 ? 18.898 -26.213 -6.215 1.00 90.12 232 GLY A CA 1
ATOM 1745 C C . GLY A 1 232 ? 19.512 -26.634 -7.545 1.00 90.12 232 GLY A C 1
ATOM 1746 O O . GLY A 1 232 ? 19.894 -27.789 -7.712 1.00 90.12 232 GLY A O 1
ATOM 1747 N N . GLU A 1 233 ? 19.662 -25.698 -8.476 1.00 91.94 233 GLU A N 1
ATOM 1748 C CA . GLU A 1 233 ? 20.479 -25.892 -9.678 1.00 91.94 233 GLU A CA 1
ATOM 1749 C C . GLU A 1 233 ? 21.381 -24.680 -9.931 1.00 91.94 233 GLU A C 1
ATOM 1751 O O . GLU A 1 233 ? 21.090 -23.572 -9.475 1.00 91.94 233 GLU A O 1
ATOM 1756 N N . SER A 1 234 ? 22.470 -24.877 -10.679 1.00 91.00 234 SER A N 1
ATOM 1757 C CA . SER A 1 234 ? 23.327 -23.784 -11.142 1.00 91.00 234 SER A CA 1
ATOM 1758 C C . SER A 1 234 ? 23.487 -23.789 -12.661 1.00 91.00 234 SER A C 1
ATOM 1760 O O . SER A 1 234 ? 23.856 -24.790 -13.284 1.00 91.00 234 SER A O 1
ATOM 1762 N N . VAL A 1 235 ? 23.224 -22.641 -13.279 1.00 91.44 235 VAL A N 1
ATOM 1763 C CA . VAL A 1 235 ? 23.181 -22.468 -14.736 1.00 91.44 235 VAL A CA 1
ATOM 1764 C C . VAL A 1 235 ? 23.943 -21.215 -15.159 1.00 91.44 235 VAL A C 1
ATOM 1766 O O . VAL A 1 235 ? 24.102 -20.275 -14.381 1.00 91.44 235 VAL A O 1
ATOM 1769 N N . ASP A 1 236 ? 24.423 -21.197 -16.403 1.00 87.62 236 ASP A N 1
ATOM 1770 C CA . ASP A 1 236 ? 24.965 -19.967 -16.988 1.00 87.62 236 ASP A CA 1
ATOM 1771 C C . ASP A 1 236 ? 23.846 -18.931 -17.168 1.00 87.62 236 ASP A C 1
ATOM 1773 O O . ASP A 1 236 ? 22.688 -19.290 -17.401 1.00 87.62 236 ASP A O 1
ATOM 1777 N N . THR A 1 237 ? 24.191 -17.641 -17.111 1.00 81.88 237 THR A N 1
ATOM 1778 C CA . THR A 1 237 ? 23.231 -16.559 -17.372 1.00 81.88 237 THR A CA 1
ATOM 1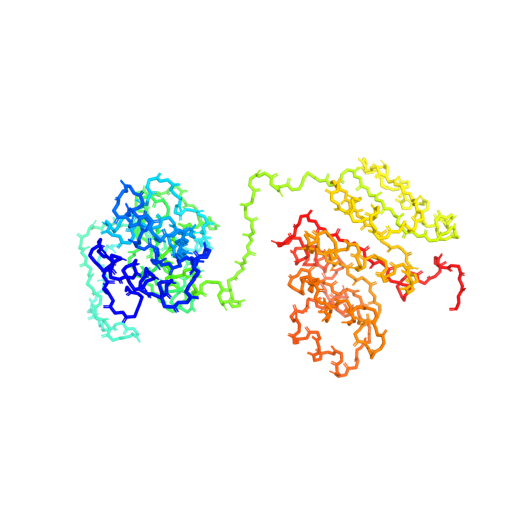779 C C . THR A 1 237 ? 22.722 -16.650 -18.818 1.00 81.88 237 THR A C 1
ATOM 1781 O O . THR A 1 237 ? 23.502 -16.464 -19.756 1.00 81.88 237 THR A O 1
ATOM 1784 N N . PRO A 1 238 ? 21.425 -16.932 -19.044 1.00 82.31 238 PRO A N 1
ATOM 1785 C CA . PRO A 1 238 ? 20.882 -17.027 -20.387 1.00 82.31 238 PRO A CA 1
ATOM 1786 C C . PRO A 1 238 ? 20.605 -15.627 -20.947 1.00 82.31 238 PRO A C 1
ATOM 1788 O O . PRO A 1 238 ? 20.572 -14.640 -20.216 1.00 82.31 238 PRO A O 1
ATOM 1791 N N . ALA A 1 239 ? 20.332 -15.535 -22.250 1.00 83.00 239 ALA A N 1
ATOM 1792 C CA . ALA A 1 239 ? 19.895 -14.280 -22.860 1.00 83.00 239 ALA A CA 1
ATOM 1793 C C . ALA A 1 239 ? 18.597 -13.742 -22.213 1.00 83.00 239 ALA A C 1
ATOM 1795 O O . ALA A 1 239 ? 17.781 -14.504 -21.686 1.00 83.00 239 ALA A O 1
ATOM 1796 N N . ALA A 1 240 ? 18.362 -12.431 -22.330 1.00 80.06 240 ALA A N 1
ATOM 1797 C CA . ALA A 1 240 ? 17.303 -11.725 -21.601 1.00 80.06 240 ALA A CA 1
ATOM 1798 C C . ALA A 1 240 ? 15.881 -12.286 -21.812 1.00 80.06 240 ALA A C 1
ATOM 1800 O O . ALA A 1 240 ? 15.092 -12.320 -20.873 1.00 80.06 240 ALA A O 1
ATOM 1801 N N . ILE A 1 241 ? 15.530 -12.754 -23.018 1.00 79.44 241 ILE A N 1
ATOM 1802 C CA . ILE A 1 241 ? 14.181 -13.283 -23.308 1.00 79.44 241 ILE A CA 1
ATOM 1803 C C . ILE A 1 241 ? 13.926 -14.628 -22.596 1.00 79.44 241 ILE A C 1
ATOM 1805 O O . ILE A 1 241 ? 12.933 -14.728 -21.870 1.00 79.44 241 ILE A O 1
ATOM 1809 N N . PRO A 1 242 ? 14.780 -15.664 -22.753 1.00 83.50 242 PRO A N 1
ATOM 1810 C CA . PRO A 1 242 ? 14.688 -16.875 -21.938 1.00 83.50 242 PRO A CA 1
ATOM 1811 C C . PRO A 1 242 ? 14.694 -16.584 -20.437 1.00 83.50 242 PRO A C 1
ATOM 1813 O O . PRO A 1 242 ? 13.913 -17.183 -19.700 1.00 83.50 242 PRO A O 1
ATOM 1816 N N . LEU A 1 243 ? 15.520 -15.627 -20.003 1.00 85.38 243 LEU A N 1
ATOM 1817 C CA . LEU A 1 243 ? 15.591 -15.235 -18.605 1.00 85.38 243 LEU A CA 1
ATOM 1818 C C . LEU A 1 243 ? 14.275 -14.633 -18.106 1.00 85.38 243 LEU A C 1
ATOM 1820 O O . LEU A 1 243 ? 13.786 -15.019 -17.053 1.00 85.38 243 LEU A O 1
ATOM 1824 N N . ALA A 1 244 ? 13.652 -13.746 -18.883 1.00 83.81 244 ALA A N 1
ATOM 1825 C CA . ALA A 1 244 ? 12.370 -13.141 -18.531 1.00 83.81 244 ALA A CA 1
ATOM 1826 C C . ALA A 1 244 ? 11.268 -14.194 -18.349 1.00 83.81 244 ALA A C 1
ATOM 1828 O O . ALA A 1 244 ? 10.424 -14.052 -17.462 1.00 83.81 244 ALA A O 1
ATOM 1829 N N . LYS A 1 245 ? 11.299 -15.262 -19.160 1.00 83.12 245 LYS A N 1
ATOM 1830 C CA . LYS A 1 245 ? 10.397 -16.408 -19.012 1.00 83.12 245 LYS A CA 1
ATOM 1831 C C . LYS A 1 245 ? 10.698 -17.196 -17.737 1.00 83.12 245 LYS A C 1
ATOM 1833 O O . LYS A 1 245 ? 9.765 -17.488 -17.001 1.00 83.12 245 LYS A O 1
ATOM 1838 N N . ALA A 1 246 ? 11.968 -17.482 -17.451 1.00 81.75 246 ALA A N 1
ATOM 1839 C CA . ALA A 1 246 ? 12.367 -18.155 -16.216 1.00 81.75 246 ALA A CA 1
ATOM 1840 C C . ALA A 1 246 ? 11.929 -17.351 -14.978 1.00 81.75 246 ALA A C 1
ATOM 1842 O O . ALA A 1 246 ? 11.321 -17.898 -14.064 1.00 81.75 246 ALA A O 1
ATOM 1843 N N . LEU A 1 247 ? 12.115 -16.028 -14.980 1.00 83.94 247 LEU A N 1
ATOM 1844 C CA . LEU A 1 247 ? 11.648 -15.155 -13.899 1.00 83.94 247 LEU A CA 1
ATOM 1845 C C . LEU A 1 247 ? 10.117 -15.191 -13.705 1.00 83.94 247 LEU A C 1
ATOM 1847 O O . LEU A 1 247 ? 9.646 -14.835 -12.631 1.00 83.94 247 LEU A O 1
ATOM 1851 N N . ALA A 1 248 ? 9.320 -15.632 -14.681 1.00 81.06 248 ALA A N 1
ATOM 1852 C CA . ALA A 1 248 ? 7.874 -15.802 -14.503 1.00 81.06 248 ALA A CA 1
ATOM 1853 C C . ALA A 1 248 ? 7.491 -17.113 -13.785 1.00 81.06 248 ALA A C 1
ATOM 1855 O O . ALA A 1 248 ? 6.344 -17.269 -13.376 1.00 81.06 248 ALA A O 1
ATOM 1856 N N . GLU A 1 249 ? 8.417 -18.062 -13.646 1.00 81.94 249 GLU A N 1
ATOM 1857 C CA . GLU A 1 249 ? 8.169 -19.359 -13.009 1.00 81.94 249 GLU A CA 1
ATOM 1858 C C . GLU A 1 249 ? 8.334 -19.273 -11.476 1.00 81.94 249 GLU A C 1
ATOM 1860 O O . GLU A 1 249 ? 9.073 -18.416 -10.985 1.00 81.94 249 GLU A O 1
ATOM 1865 N N . PRO A 1 250 ? 7.661 -20.128 -10.682 1.00 78.19 250 PRO A N 1
ATOM 1866 C CA . PRO A 1 250 ? 7.719 -20.096 -9.218 1.00 78.19 250 PRO A CA 1
ATOM 1867 C C . PRO A 1 250 ? 9.062 -20.625 -8.682 1.00 78.19 250 PRO A C 1
ATOM 1869 O O . PRO A 1 250 ? 9.186 -21.771 -8.254 1.00 78.19 250 PRO A O 1
ATOM 1872 N N . GLN A 1 251 ? 10.072 -19.760 -8.701 1.00 84.38 251 GLN A N 1
ATOM 1873 C CA . GLN A 1 251 ? 11.430 -20.017 -8.221 1.00 84.38 251 GLN A CA 1
ATOM 1874 C C . GLN A 1 251 ? 12.025 -18.798 -7.507 1.00 84.38 251 GLN A C 1
ATOM 1876 O O . GLN A 1 251 ? 11.537 -17.673 -7.672 1.00 84.38 251 GLN A O 1
ATOM 1881 N N . THR A 1 252 ? 13.105 -19.019 -6.758 1.00 88.44 252 THR A N 1
ATOM 1882 C CA . THR A 1 252 ? 13.966 -17.955 -6.224 1.00 88.44 252 THR A CA 1
ATOM 1883 C C . THR A 1 252 ? 15.242 -17.878 -7.060 1.00 88.44 252 THR A C 1
ATOM 1885 O O . THR A 1 252 ? 16.134 -18.711 -6.894 1.00 88.44 252 THR A O 1
ATOM 1888 N N . PRO A 1 253 ? 15.347 -16.908 -7.976 1.00 91.38 253 PRO A N 1
ATOM 1889 C CA . PRO A 1 253 ? 16.534 -16.741 -8.793 1.00 91.38 253 PRO A CA 1
ATOM 1890 C C . PRO A 1 253 ? 17.615 -15.967 -8.018 1.00 91.38 253 PRO A C 1
ATOM 1892 O O . PRO A 1 253 ? 17.339 -14.940 -7.387 1.00 91.38 253 PRO A O 1
ATOM 1895 N N . VAL A 1 254 ? 18.848 -16.467 -8.069 1.00 92.25 254 VAL A N 1
ATOM 1896 C CA . VAL A 1 254 ? 19.994 -15.925 -7.330 1.00 92.25 254 VAL A CA 1
ATOM 1897 C C . VAL A 1 254 ? 21.161 -15.717 -8.289 1.00 92.25 254 VAL A C 1
ATOM 1899 O O . VAL A 1 254 ? 21.616 -16.673 -8.903 1.00 92.25 254 VAL A O 1
ATOM 1902 N N . TRP A 1 255 ? 21.686 -14.499 -8.398 1.00 91.81 255 TRP A N 1
ATOM 1903 C CA . TRP A 1 255 ? 22.937 -14.231 -9.112 1.00 91.81 255 TRP A CA 1
ATOM 1904 C C . TRP A 1 255 ? 24.106 -14.226 -8.141 1.00 91.81 255 TRP A C 1
ATOM 1906 O O . TRP A 1 255 ? 24.094 -13.474 -7.166 1.00 91.81 255 TRP A O 1
ATOM 1916 N N . LEU A 1 256 ? 25.121 -15.037 -8.430 1.00 89.25 256 LEU A N 1
ATOM 1917 C CA . LEU A 1 256 ? 26.358 -15.097 -7.655 1.00 89.25 256 LEU A CA 1
ATOM 1918 C C . LEU A 1 256 ? 27.475 -14.399 -8.424 1.00 89.25 256 LEU A C 1
ATOM 1920 O O . LEU A 1 256 ? 27.809 -14.819 -9.527 1.00 89.25 256 LEU A O 1
ATOM 1924 N N . ALA A 1 257 ? 28.036 -13.346 -7.828 1.00 83.94 257 ALA A N 1
ATOM 1925 C CA . ALA A 1 257 ? 29.133 -12.551 -8.378 1.00 83.94 257 ALA A CA 1
ATOM 1926 C C . ALA A 1 257 ? 28.956 -12.190 -9.872 1.00 83.94 257 ALA A C 1
ATOM 1928 O O . ALA A 1 257 ? 29.874 -12.424 -10.658 1.00 83.94 257 ALA A O 1
ATOM 1929 N N . PRO A 1 258 ? 27.793 -11.649 -10.292 1.00 87.00 258 PRO A N 1
ATOM 1930 C CA . PRO A 1 258 ? 27.561 -11.363 -11.701 1.00 87.00 258 PRO A CA 1
ATOM 1931 C C . PRO A 1 258 ? 28.528 -10.296 -12.215 1.00 87.00 258 PRO A C 1
ATOM 1933 O O . PRO A 1 258 ? 28.804 -9.316 -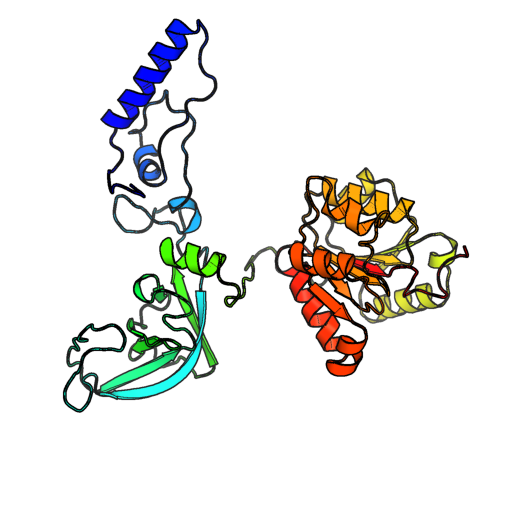11.520 1.00 87.00 258 PRO A O 1
ATOM 1936 N N . ASP A 1 259 ? 28.985 -10.469 -13.452 1.00 86.69 259 ASP A N 1
ATOM 1937 C CA . ASP A 1 259 ? 29.647 -9.404 -14.192 1.00 86.69 259 ASP A CA 1
ATOM 1938 C C . ASP A 1 259 ? 28.630 -8.375 -14.719 1.00 86.69 259 ASP A C 1
ATOM 1940 O O . ASP A 1 259 ? 27.405 -8.515 -14.609 1.00 86.69 259 ASP A O 1
ATOM 1944 N N . ASP A 1 260 ? 29.156 -7.304 -15.297 1.00 85.56 260 ASP A N 1
ATOM 1945 C CA . ASP A 1 260 ? 28.370 -6.200 -15.833 1.00 85.56 260 ASP A CA 1
ATOM 1946 C C . ASP A 1 260 ? 27.387 -6.614 -16.939 1.00 85.56 260 ASP A C 1
ATOM 1948 O O . ASP A 1 260 ? 26.294 -6.044 -17.043 1.00 85.56 260 ASP A O 1
ATOM 1952 N N . ASP A 1 261 ? 27.758 -7.601 -17.758 1.00 86.69 261 ASP A N 1
ATOM 1953 C CA . ASP A 1 261 ? 26.938 -8.096 -18.865 1.00 86.69 261 ASP A CA 1
ATOM 1954 C C . ASP A 1 261 ? 25.786 -8.970 -18.345 1.00 86.69 261 ASP A C 1
ATOM 1956 O O . ASP A 1 261 ? 24.642 -8.852 -18.808 1.00 86.69 261 ASP A O 1
ATOM 1960 N N . ALA A 1 262 ? 26.043 -9.792 -17.325 1.00 88.06 262 ALA A N 1
ATOM 1961 C CA . ALA A 1 262 ? 25.026 -10.555 -16.616 1.00 88.06 262 ALA A CA 1
ATOM 1962 C C . ALA A 1 262 ? 24.041 -9.631 -15.889 1.00 88.06 262 ALA A C 1
ATOM 1964 O O . ALA A 1 262 ? 22.829 -9.843 -15.977 1.00 88.06 262 ALA A O 1
ATOM 1965 N N . LEU A 1 263 ? 24.531 -8.569 -15.238 1.00 89.56 263 LEU A N 1
ATOM 1966 C CA . LEU A 1 263 ? 23.687 -7.548 -14.611 1.00 89.56 263 LEU A CA 1
ATOM 1967 C C . LEU A 1 263 ? 22.811 -6.821 -15.637 1.00 89.56 263 LEU A C 1
ATOM 1969 O O . LEU A 1 263 ? 21.609 -6.664 -15.419 1.00 89.56 263 LEU A O 1
ATOM 1973 N N . ALA A 1 264 ? 23.379 -6.409 -16.774 1.00 88.12 264 ALA A N 1
ATOM 1974 C CA . ALA A 1 264 ? 22.611 -5.788 -17.851 1.00 88.12 264 ALA A CA 1
ATOM 1975 C C . ALA A 1 264 ? 21.496 -6.722 -18.357 1.00 88.12 264 ALA A C 1
ATOM 1977 O O . ALA A 1 264 ? 20.340 -6.309 -18.473 1.00 88.12 264 ALA A O 1
ATOM 1978 N N . THR A 1 265 ? 21.829 -7.998 -18.565 1.00 89.94 265 THR A N 1
ATOM 1979 C CA . THR A 1 265 ? 20.886 -9.029 -19.016 1.00 89.94 265 THR A CA 1
ATOM 1980 C C . THR A 1 265 ? 19.765 -9.275 -18.003 1.00 89.94 265 THR A C 1
ATOM 1982 O O . THR A 1 265 ? 18.599 -9.382 -18.393 1.00 89.94 265 THR A O 1
ATOM 1985 N N . LEU A 1 266 ? 20.091 -9.321 -16.707 1.00 90.31 266 LEU A N 1
ATOM 1986 C CA . LEU A 1 266 ? 19.116 -9.428 -15.621 1.00 90.31 266 LEU A CA 1
ATOM 1987 C C . LEU A 1 266 ? 18.125 -8.262 -15.653 1.00 90.31 266 LEU A C 1
ATOM 1989 O O . LEU A 1 266 ? 16.913 -8.479 -15.649 1.00 90.31 266 LEU A O 1
ATOM 1993 N N . PHE A 1 267 ? 18.620 -7.026 -15.710 1.00 89.31 267 PHE A N 1
ATOM 1994 C CA . PHE A 1 267 ? 17.747 -5.856 -15.678 1.00 89.31 267 PHE A CA 1
ATOM 1995 C C . PHE A 1 267 ? 16.851 -5.761 -16.916 1.00 89.31 267 PHE A C 1
ATOM 1997 O O . PHE A 1 267 ? 15.675 -5.413 -16.788 1.00 89.31 267 PHE A O 1
ATOM 2004 N N . ASP A 1 268 ? 17.343 -6.142 -18.095 1.00 87.50 268 ASP A N 1
ATOM 2005 C CA . ASP A 1 268 ? 16.505 -6.255 -19.292 1.00 87.50 268 ASP A CA 1
ATOM 2006 C C . ASP A 1 268 ? 15.423 -7.331 -19.141 1.00 87.50 268 ASP A C 1
ATOM 2008 O O . ASP A 1 268 ? 14.261 -7.097 -19.483 1.00 87.50 268 ASP A O 1
ATOM 2012 N N . ALA A 1 269 ? 15.757 -8.488 -18.566 1.00 87.88 269 ALA A N 1
AT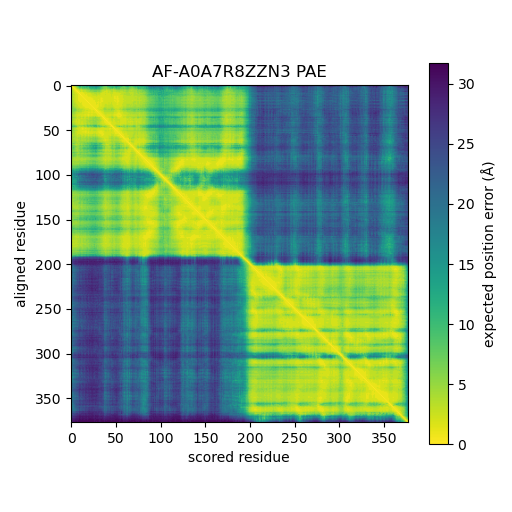OM 2013 C CA . ALA A 1 269 ? 14.788 -9.548 -18.304 1.00 87.88 269 ALA A CA 1
ATOM 2014 C C . ALA A 1 269 ? 13.706 -9.127 -17.294 1.00 87.88 269 ALA A C 1
ATOM 2016 O O . ALA A 1 269 ? 12.520 -9.387 -17.512 1.00 87.88 269 ALA A O 1
ATOM 2017 N N . MET A 1 270 ? 14.088 -8.427 -16.221 1.00 85.81 270 MET A N 1
ATOM 2018 C CA . MET A 1 270 ? 13.145 -7.885 -15.237 1.00 85.81 270 MET A CA 1
ATOM 2019 C C . MET A 1 270 ? 12.179 -6.874 -15.870 1.00 85.81 270 MET A C 1
ATOM 2021 O O . MET A 1 270 ? 10.984 -6.895 -15.566 1.00 85.81 270 MET A O 1
ATOM 2025 N N . ARG A 1 271 ? 12.659 -6.034 -16.799 1.00 84.19 271 ARG A N 1
ATOM 2026 C CA . ARG A 1 271 ? 11.807 -5.103 -17.563 1.00 84.19 271 ARG A CA 1
ATOM 2027 C C . ARG A 1 271 ? 10.828 -5.831 -18.473 1.00 84.19 271 ARG A C 1
ATOM 2029 O O . ARG A 1 271 ? 9.656 -5.468 -18.511 1.00 84.19 271 ARG A O 1
ATOM 2036 N N . LEU A 1 272 ? 11.285 -6.864 -19.183 1.00 83.19 272 LEU A N 1
ATOM 2037 C CA . LEU A 1 272 ? 10.429 -7.686 -20.047 1.00 83.19 272 LEU A CA 1
ATOM 2038 C C . LEU A 1 272 ? 9.331 -8.415 -19.258 1.00 83.19 272 LEU A C 1
ATOM 2040 O O . LEU A 1 272 ? 8.242 -8.626 -19.786 1.00 83.19 272 LEU A O 1
ATOM 2044 N N . ASN A 1 273 ? 9.595 -8.757 -17.995 1.00 77.38 273 ASN A N 1
ATOM 2045 C CA . ASN A 1 273 ? 8.610 -9.336 -17.080 1.00 77.38 273 ASN A CA 1
ATOM 2046 C C . ASN A 1 273 ? 7.671 -8.271 -16.458 1.00 77.38 273 ASN A C 1
ATOM 2048 O O . ASN A 1 273 ? 6.743 -8.600 -15.730 1.00 77.38 273 ASN A O 1
ATOM 2052 N N . GLY A 1 274 ? 7.870 -6.982 -16.754 1.00 72.88 274 GLY A N 1
ATOM 2053 C CA . GLY A 1 274 ? 7.043 -5.893 -16.227 1.00 72.88 274 GLY A CA 1
ATOM 2054 C C . GLY A 1 274 ? 7.353 -5.518 -14.776 1.00 72.88 274 GLY A C 1
ATOM 2055 O O . GLY A 1 274 ? 6.505 -4.925 -14.119 1.00 72.88 274 GLY A O 1
ATOM 2056 N N . GLY A 1 275 ? 8.538 -5.865 -14.260 1.00 68.94 275 GLY A N 1
ATOM 2057 C CA . GLY A 1 275 ? 8.949 -5.507 -12.899 1.00 68.94 275 GLY A CA 1
ATOM 2058 C C . GLY A 1 275 ? 8.215 -6.267 -11.791 1.00 68.94 275 GLY A C 1
ATOM 2059 O O . GLY A 1 275 ? 8.220 -5.815 -10.655 1.00 68.94 275 GLY A O 1
ATOM 2060 N N . ARG A 1 276 ? 7.608 -7.424 -12.094 1.00 73.94 276 ARG A N 1
ATOM 2061 C CA . ARG A 1 276 ? 6.825 -8.230 -11.133 1.00 73.94 276 ARG A CA 1
ATOM 2062 C C . ARG A 1 276 ? 7.645 -8.817 -9.984 1.00 73.94 276 ARG A C 1
ATOM 2064 O O . ARG A 1 276 ? 7.055 -9.345 -9.052 1.00 73.94 276 ARG A O 1
ATOM 2071 N N . ARG A 1 277 ? 8.980 -8.743 -10.037 1.00 83.38 277 ARG A N 1
ATOM 2072 C CA . ARG A 1 277 ? 9.876 -9.209 -8.972 1.00 83.38 277 ARG A CA 1
ATOM 2073 C C . ARG A 1 277 ? 10.633 -8.066 -8.321 1.00 83.38 277 ARG A C 1
ATOM 2075 O O . ARG A 1 277 ? 11.189 -7.221 -9.021 1.00 83.38 277 ARG A O 1
ATOM 2082 N N . GLY A 1 278 ? 10.713 -8.107 -6.994 1.00 88.19 278 GLY A N 1
ATOM 2083 C CA . GLY A 1 278 ? 11.588 -7.233 -6.222 1.00 88.19 278 GLY A CA 1
ATOM 2084 C C . GLY A 1 278 ? 13.069 -7.560 -6.427 1.00 88.19 278 GLY A C 1
ATOM 2085 O O . GLY A 1 278 ? 13.423 -8.608 -6.973 1.00 88.19 278 GLY A O 1
ATOM 2086 N N . LEU A 1 279 ? 13.945 -6.669 -5.970 1.00 91.19 279 LEU A N 1
ATOM 2087 C CA . LEU A 1 279 ? 15.397 -6.821 -6.048 1.00 91.19 279 LEU A CA 1
ATOM 2088 C C . LEU A 1 279 ? 16.016 -6.749 -4.654 1.00 91.19 279 LEU A C 1
ATOM 2090 O O . LEU A 1 279 ? 15.990 -5.704 -4.008 1.00 91.19 279 LEU A O 1
ATOM 2094 N N . LEU A 1 280 ? 16.619 -7.850 -4.221 1.00 93.62 280 LEU A N 1
ATOM 2095 C CA . LEU A 1 280 ? 17.467 -7.897 -3.042 1.00 93.62 280 LEU A CA 1
ATOM 2096 C C . LEU A 1 280 ? 18.927 -7.875 -3.490 1.00 93.62 280 LEU A C 1
ATOM 2098 O O . LEU A 1 280 ? 19.425 -8.844 -4.057 1.00 93.62 280 LEU A O 1
ATOM 2102 N N . TRP A 1 281 ? 19.605 -6.760 -3.258 1.00 93.00 281 TRP A N 1
ATOM 2103 C CA . TRP A 1 281 ? 20.968 -6.515 -3.708 1.00 93.00 281 TRP A CA 1
ATOM 2104 C C . TRP A 1 281 ? 21.926 -6.514 -2.520 1.00 93.00 281 TRP A C 1
ATOM 2106 O O . TRP A 1 281 ? 21.938 -5.585 -1.713 1.00 93.00 281 TRP A O 1
ATOM 2116 N N . MET A 1 282 ? 22.750 -7.550 -2.412 1.00 93.75 282 MET A N 1
ATOM 2117 C CA . MET A 1 282 ? 23.789 -7.640 -1.392 1.00 93.75 282 MET A CA 1
ATOM 2118 C C . MET A 1 282 ? 25.117 -7.166 -1.980 1.00 93.75 282 MET A C 1
ATOM 2120 O O . MET A 1 282 ? 25.675 -7.820 -2.860 1.00 93.75 282 MET A O 1
ATOM 2124 N N . SER A 1 283 ? 25.613 -6.022 -1.510 1.00 91.19 283 SER A N 1
ATOM 2125 C CA . SER A 1 283 ? 26.852 -5.405 -1.996 1.00 91.19 283 SER A CA 1
ATOM 2126 C C . SER A 1 283 ? 27.504 -4.543 -0.917 1.00 91.19 283 SER A C 1
ATOM 2128 O O . SER A 1 283 ? 26.819 -3.964 -0.078 1.00 91.19 283 SER A O 1
ATOM 2130 N N . ALA A 1 284 ? 28.833 -4.422 -0.966 1.00 88.31 284 ALA A N 1
ATOM 2131 C CA . ALA A 1 284 ? 29.583 -3.489 -0.125 1.00 88.31 284 ALA A CA 1
ATOM 2132 C C . ALA A 1 284 ? 29.451 -2.027 -0.603 1.00 88.31 284 ALA A C 1
ATOM 2134 O O . ALA A 1 284 ? 29.750 -1.093 0.148 1.00 88.31 284 ALA A O 1
ATOM 2135 N N . ASP A 1 285 ? 29.001 -1.833 -1.840 1.00 88.50 285 ASP A N 1
ATOM 2136 C CA . ASP A 1 285 ? 28.785 -0.557 -2.516 1.00 88.50 285 ASP A CA 1
ATOM 2137 C C . ASP A 1 285 ? 27.318 -0.414 -2.947 1.00 88.50 285 ASP A C 1
ATOM 2139 O O . ASP A 1 285 ? 26.567 -1.386 -3.029 1.00 88.50 285 ASP A O 1
ATOM 2143 N N . THR A 1 286 ? 26.890 0.817 -3.220 1.00 84.25 286 THR A N 1
ATOM 2144 C CA . THR A 1 286 ? 25.485 1.074 -3.567 1.00 84.25 286 THR A CA 1
ATOM 2145 C C . THR A 1 286 ? 25.110 0.634 -4.981 1.00 84.25 286 THR A C 1
ATOM 2147 O O . THR A 1 286 ? 23.925 0.527 -5.275 1.00 84.25 286 THR A O 1
ATOM 2150 N N . GLY A 1 287 ? 26.078 0.446 -5.884 1.00 84.31 287 GLY A N 1
ATOM 2151 C CA . GLY A 1 287 ? 25.819 0.320 -7.321 1.00 84.31 287 GLY A CA 1
ATOM 2152 C C . GLY A 1 287 ? 25.191 1.569 -7.971 1.00 84.31 287 GLY A C 1
ATOM 2153 O O . GLY A 1 287 ? 24.740 1.489 -9.117 1.00 84.31 287 GLY A O 1
ATOM 2154 N N . LEU A 1 288 ? 25.137 2.711 -7.264 1.00 87.56 288 LEU A N 1
ATOM 2155 C CA . LEU A 1 288 ? 24.492 3.957 -7.712 1.00 87.56 288 LEU A CA 1
ATOM 2156 C C . LEU A 1 288 ? 25.465 5.038 -8.218 1.00 87.56 288 LEU A C 1
ATOM 2158 O O . LEU A 1 288 ? 25.039 6.163 -8.518 1.00 87.56 288 LEU A O 1
ATOM 2162 N N . GLY A 1 289 ? 26.752 4.702 -8.326 1.00 86.06 289 GLY A N 1
ATOM 2163 C CA . GLY A 1 289 ? 27.770 5.543 -8.955 1.00 86.06 289 GLY A CA 1
ATOM 2164 C C . GLY A 1 289 ? 27.450 5.880 -10.417 1.00 86.06 289 GLY A C 1
ATOM 2165 O O . GLY A 1 289 ? 26.501 5.355 -10.997 1.00 86.06 289 GLY A O 1
ATOM 2166 N N . GLU A 1 290 ? 28.241 6.774 -11.015 1.00 80.19 290 GLU A N 1
ATOM 2167 C CA . GLU A 1 290 ? 27.982 7.355 -12.346 1.00 80.19 290 GLU A CA 1
ATOM 2168 C C . GLU A 1 290 ? 27.734 6.291 -13.434 1.00 80.19 290 GLU A C 1
ATOM 2170 O O . GLU A 1 290 ? 26.734 6.379 -14.145 1.00 80.19 290 GLU A O 1
ATOM 2175 N N . ASP A 1 291 ? 28.548 5.231 -13.448 1.00 79.81 291 ASP A N 1
ATOM 2176 C CA . ASP A 1 291 ? 28.436 4.085 -14.367 1.00 79.81 291 ASP A CA 1
ATOM 2177 C C . ASP A 1 291 ? 27.810 2.834 -13.715 1.00 79.81 291 ASP A C 1
ATOM 2179 O O . ASP A 1 291 ? 27.875 1.725 -14.246 1.00 79.81 291 ASP A O 1
ATOM 2183 N N . GLY A 1 292 ? 27.201 2.986 -12.537 1.00 84.19 292 GLY A N 1
ATOM 2184 C CA . GLY A 1 292 ? 26.649 1.875 -11.771 1.00 84.19 292 GLY A CA 1
ATOM 2185 C C . GLY A 1 292 ? 25.474 1.199 -12.482 1.00 84.19 292 GLY A C 1
ATOM 2186 O O . GLY A 1 292 ? 24.477 1.841 -12.827 1.00 84.19 292 GLY A O 1
ATOM 2187 N N . ARG A 1 293 ? 25.543 -0.126 -12.663 1.00 85.31 293 ARG A N 1
ATOM 2188 C CA . ARG A 1 293 ? 24.484 -0.894 -13.343 1.00 85.31 293 ARG A CA 1
ATOM 2189 C C . ARG A 1 293 ? 23.129 -0.768 -12.655 1.00 85.31 293 ARG A C 1
ATOM 2191 O O . ARG A 1 293 ? 22.117 -0.671 -13.346 1.00 85.31 293 ARG A O 1
ATOM 2198 N N . LEU A 1 294 ? 23.101 -0.681 -11.323 1.00 86.69 294 LEU A N 1
ATOM 2199 C CA . LEU A 1 294 ? 21.861 -0.470 -10.580 1.00 86.69 294 LEU A CA 1
ATOM 2200 C C . LEU A 1 294 ? 21.272 0.930 -10.826 1.00 86.69 294 LEU A C 1
ATOM 2202 O O . LEU A 1 294 ? 20.062 1.055 -11.015 1.00 86.69 294 LEU A O 1
ATOM 2206 N N . ARG A 1 295 ? 22.104 1.980 -10.905 1.00 87.25 295 ARG A N 1
ATOM 2207 C CA . ARG A 1 295 ? 21.652 3.336 -11.273 1.00 87.25 295 ARG A CA 1
ATOM 2208 C C . ARG A 1 295 ? 20.960 3.335 -12.630 1.00 87.25 295 ARG A C 1
ATOM 2210 O O . ARG A 1 295 ? 19.832 3.811 -12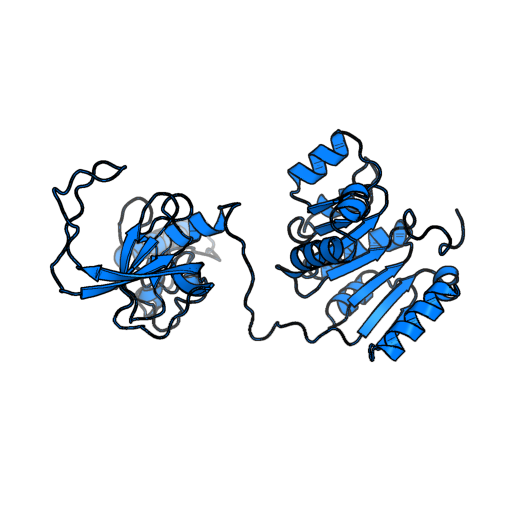.756 1.00 87.25 295 ARG A O 1
ATOM 2217 N N . LEU A 1 296 ? 21.633 2.776 -13.636 1.00 83.75 296 LEU A N 1
ATOM 2218 C CA . LEU A 1 296 ? 21.106 2.667 -14.996 1.00 83.75 296 LEU A CA 1
ATOM 2219 C C . LEU A 1 296 ? 19.819 1.833 -15.023 1.00 83.75 296 LEU A C 1
ATOM 2221 O O . LEU A 1 296 ? 18.878 2.162 -15.748 1.00 83.75 296 LEU A O 1
ATOM 2225 N N . ALA A 1 297 ? 19.749 0.784 -14.197 1.00 82.69 297 ALA A N 1
ATOM 2226 C CA . ALA A 1 297 ? 18.568 -0.054 -14.066 1.00 82.69 297 ALA A CA 1
ATOM 2227 C C . ALA A 1 297 ? 17.336 0.724 -13.596 1.00 82.69 297 ALA A C 1
ATOM 2229 O O . ALA A 1 297 ? 16.287 0.647 -14.237 1.00 82.69 297 ALA A O 1
ATOM 2230 N N . LEU A 1 298 ? 17.496 1.492 -12.516 1.00 81.94 298 LEU A N 1
ATOM 2231 C CA . LEU A 1 298 ? 16.432 2.252 -11.857 1.00 81.94 298 LEU A CA 1
ATOM 2232 C C . LEU A 1 298 ? 15.990 3.491 -12.652 1.00 81.94 298 LEU A C 1
ATOM 2234 O O . LEU A 1 298 ? 14.871 3.966 -12.476 1.00 81.94 298 LEU A O 1
ATOM 2238 N N . GLN A 1 299 ? 16.846 4.022 -13.529 1.00 79.81 299 GLN A N 1
ATOM 2239 C CA . GLN A 1 299 ? 16.540 5.202 -14.348 1.00 79.81 299 GLN A CA 1
ATOM 2240 C C . GLN A 1 299 ? 15.867 4.868 -15.686 1.00 79.81 299 GLN A C 1
ATOM 2242 O O . GLN A 1 299 ? 15.205 5.730 -16.269 1.00 79.81 299 GLN A O 1
ATOM 2247 N N . ALA A 1 300 ? 16.024 3.645 -16.194 1.00 73.12 300 ALA A N 1
ATOM 2248 C CA . ALA A 1 300 ? 15.474 3.260 -17.489 1.00 73.12 300 ALA A CA 1
ATOM 2249 C C . ALA A 1 300 ? 14.013 2.771 -17.377 1.00 73.12 300 ALA A C 1
ATOM 2251 O O . ALA A 1 300 ? 13.723 1.901 -16.556 1.00 73.12 300 ALA A O 1
ATOM 2252 N N . PRO A 1 301 ? 13.087 3.268 -18.220 1.00 61.22 301 PRO A N 1
ATOM 2253 C CA . PRO A 1 301 ? 11.690 2.840 -18.212 1.00 61.22 301 PRO A CA 1
ATOM 2254 C C . PRO A 1 301 ? 11.479 1.465 -18.895 1.00 61.22 301 PRO A C 1
ATOM 2256 O O . PRO A 1 301 ? 12.085 1.218 -19.939 1.00 61.22 301 PRO A O 1
ATOM 2259 N N . PRO A 1 302 ? 10.570 0.600 -18.391 1.00 63.41 302 PRO A N 1
ATOM 2260 C CA . PRO A 1 302 ? 9.861 0.727 -17.118 1.00 63.41 302 PRO A CA 1
ATOM 2261 C C . PRO A 1 302 ? 10.836 0.512 -15.953 1.00 63.41 302 PRO A C 1
ATOM 2263 O O . PRO A 1 302 ? 11.592 -0.458 -15.950 1.00 63.41 302 PRO A O 1
ATOM 2266 N N . ALA A 1 303 ? 10.841 1.435 -14.988 1.00 57.91 303 ALA A N 1
ATOM 2267 C CA . ALA A 1 303 ? 11.763 1.354 -13.863 1.00 57.91 303 ALA A CA 1
ATOM 2268 C C . ALA A 1 303 ? 11.467 0.093 -13.043 1.00 57.91 303 ALA A C 1
ATOM 2270 O O . ALA A 1 303 ? 10.307 -0.197 -12.743 1.00 57.91 303 ALA A O 1
ATOM 2271 N N . VAL A 1 304 ? 12.521 -0.639 -12.671 1.00 59.47 304 VAL A N 1
ATOM 2272 C CA . VAL A 1 304 ? 12.434 -1.663 -11.622 1.00 59.47 304 VAL A CA 1
ATOM 2273 C C . VAL A 1 304 ? 11.892 -0.966 -10.374 1.00 59.47 304 VAL A C 1
ATOM 2275 O O . VAL A 1 304 ? 12.406 0.092 -10.008 1.00 59.47 304 VAL A O 1
ATOM 2278 N N . LEU A 1 305 ? 10.820 -1.506 -9.785 1.00 65.81 305 LEU A N 1
ATOM 2279 C CA . LEU A 1 305 ? 10.079 -0.890 -8.682 1.00 65.81 305 LEU A CA 1
ATOM 2280 C C . LEU A 1 305 ? 11.048 -0.531 -7.549 1.00 65.81 305 LEU A C 1
ATOM 2282 O O . LEU A 1 305 ? 11.478 -1.402 -6.796 1.00 65.81 305 LEU A O 1
ATOM 2286 N N . ALA A 1 306 ? 11.404 0.750 -7.427 1.00 65.38 306 ALA A N 1
ATOM 2287 C CA . ALA A 1 306 ? 12.285 1.229 -6.362 1.00 65.38 306 ALA A CA 1
ATOM 2288 C C . ALA A 1 306 ? 11.693 0.907 -4.974 1.00 65.38 306 ALA A C 1
ATOM 2290 O O . ALA A 1 306 ? 12.418 0.605 -4.027 1.00 65.38 306 ALA A O 1
ATOM 2291 N N . ASP A 1 307 ? 10.360 0.830 -4.907 1.00 73.31 307 ASP A N 1
ATOM 2292 C CA . ASP A 1 307 ? 9.604 0.409 -3.732 1.00 73.31 307 ASP A CA 1
ATOM 2293 C C . ASP A 1 307 ? 9.685 -1.088 -3.398 1.00 73.31 307 ASP A C 1
ATOM 2295 O O . ASP A 1 307 ? 9.257 -1.513 -2.327 1.00 73.31 307 ASP A O 1
ATOM 2299 N N . SER A 1 308 ? 10.282 -1.893 -4.271 1.00 84.19 308 SER A N 1
ATOM 2300 C CA . SER A 1 308 ? 10.535 -3.321 -4.061 1.00 84.19 308 SER A CA 1
ATOM 2301 C C . SER A 1 308 ? 12.027 -3.640 -4.165 1.00 84.19 308 SER A C 1
ATOM 2303 O O . SER A 1 308 ? 12.401 -4.743 -4.559 1.00 84.19 308 SER A O 1
ATOM 2305 N N . CYS A 1 309 ? 12.888 -2.677 -3.827 1.00 90.31 309 CYS A N 1
ATOM 2306 C CA . CYS A 1 309 ? 14.338 -2.825 -3.849 1.00 90.31 309 CYS A CA 1
ATOM 2307 C C . CYS A 1 309 ? 14.941 -2.639 -2.446 1.00 90.31 309 CYS A C 1
ATOM 2309 O O . CYS A 1 309 ? 14.592 -1.700 -1.720 1.00 90.31 309 CYS A O 1
ATOM 2311 N N . ALA A 1 310 ? 15.857 -3.536 -2.077 1.00 93.25 310 ALA A N 1
ATOM 2312 C CA . ALA A 1 310 ? 16.624 -3.472 -0.841 1.00 93.25 310 ALA A CA 1
ATOM 2313 C C . ALA A 1 310 ? 18.120 -3.685 -1.110 1.00 93.25 310 ALA A C 1
ATOM 2315 O O . ALA A 1 310 ? 18.511 -4.668 -1.736 1.00 93.25 310 ALA A O 1
ATOM 2316 N N . LEU A 1 311 ? 18.947 -2.773 -0.604 1.00 94.19 311 LEU A N 1
ATOM 2317 C CA . LEU A 1 311 ? 20.403 -2.836 -0.587 1.00 94.19 311 LEU A CA 1
ATOM 2318 C C . LEU A 1 311 ? 20.861 -3.317 0.792 1.00 94.19 311 LEU A C 1
ATOM 2320 O O . LEU A 1 311 ? 20.466 -2.736 1.801 1.00 94.19 311 LEU A O 1
ATOM 2324 N N . VAL A 1 312 ? 21.701 -4.348 0.849 1.00 95.00 312 VAL A N 1
ATOM 2325 C CA . VAL A 1 312 ? 22.148 -4.958 2.110 1.00 95.00 312 VAL A CA 1
ATOM 2326 C C . VAL A 1 312 ? 23.663 -5.120 2.132 1.00 95.00 312 VAL A C 1
ATOM 2328 O O . VAL A 1 312 ? 24.260 -5.591 1.168 1.00 95.00 312 VAL A O 1
ATOM 2331 N N . GLY A 1 313 ? 24.279 -4.784 3.265 1.00 89.88 313 GLY A N 1
ATOM 2332 C CA . GLY A 1 313 ? 25.714 -4.958 3.490 1.00 89.88 313 GLY A CA 1
ATOM 2333 C C . GLY A 1 313 ? 26.566 -3.781 3.019 1.00 89.88 313 GLY A C 1
ATOM 2334 O O . GLY A 1 313 ? 27.780 -3.930 2.888 1.00 89.88 313 GLY A O 1
ATOM 2335 N N . LEU A 1 314 ? 25.951 -2.612 2.800 1.00 91.62 314 LEU A N 1
ATOM 2336 C CA . LEU A 1 314 ? 26.659 -1.413 2.357 1.00 91.62 314 LEU A CA 1
ATOM 2337 C C . LEU A 1 314 ? 27.741 -1.022 3.371 1.00 91.62 314 LEU A C 1
ATOM 2339 O O . LEU A 1 314 ? 27.466 -0.849 4.559 1.00 91.62 314 LEU A O 1
ATOM 2343 N N . GLN A 1 315 ? 28.965 -0.845 2.887 1.00 90.25 315 GLN A N 1
ATOM 2344 C CA . GLN A 1 315 ? 30.100 -0.361 3.678 1.00 90.25 315 GLN A CA 1
ATOM 2345 C C . GLN A 1 315 ? 30.504 1.056 3.274 1.00 90.25 315 GLN A C 1
ATOM 2347 O O . GLN A 1 315 ? 31.114 1.782 4.058 1.00 90.25 315 GLN A O 1
ATOM 2352 N N . ARG A 1 316 ? 30.224 1.442 2.023 1.00 82.38 316 ARG A N 1
ATOM 2353 C CA . ARG A 1 316 ? 30.631 2.729 1.457 1.00 82.38 316 ARG A CA 1
ATOM 2354 C C . ARG A 1 316 ? 29.521 3.308 0.590 1.00 82.38 316 ARG A C 1
ATOM 2356 O O . ARG A 1 316 ? 28.968 2.621 -0.262 1.00 82.38 316 ARG A O 1
ATOM 2363 N N . ALA A 1 317 ? 29.260 4.595 0.785 1.00 87.75 317 ALA A N 1
ATOM 2364 C CA . ALA A 1 317 ? 28.435 5.409 -0.094 1.00 87.75 317 ALA A CA 1
ATOM 2365 C C . ALA A 1 317 ? 28.978 6.842 -0.100 1.00 87.75 317 ALA A C 1
ATOM 2367 O O . ALA A 1 317 ? 29.275 7.416 0.952 1.00 87.75 317 ALA A O 1
ATOM 2368 N N . SER A 1 318 ? 29.114 7.430 -1.282 1.00 89.94 318 SER A N 1
ATOM 2369 C CA . SER A 1 318 ? 29.305 8.871 -1.433 1.00 89.94 318 SER A CA 1
ATOM 2370 C C . SER A 1 318 ? 28.037 9.628 -1.017 1.00 89.94 318 SER A C 1
ATOM 2372 O O . SER A 1 318 ? 26.948 9.061 -0.902 1.00 89.94 318 SER A O 1
ATOM 2374 N N . ARG A 1 319 ? 28.160 10.944 -0.796 1.00 89.81 319 ARG A N 1
ATOM 2375 C CA . ARG A 1 319 ? 26.996 11.788 -0.473 1.00 89.81 319 ARG A CA 1
ATOM 2376 C C . ARG A 1 319 ? 25.936 11.751 -1.570 1.00 89.81 319 ARG A C 1
ATOM 2378 O O . ARG A 1 319 ? 24.753 11.726 -1.246 1.00 89.81 319 ARG A O 1
ATOM 2385 N N . ASP A 1 320 ? 26.363 11.727 -2.827 1.00 89.06 320 ASP A N 1
ATOM 2386 C CA . ASP A 1 320 ? 25.458 11.727 -3.974 1.00 89.06 320 ASP A CA 1
ATOM 2387 C C . ASP A 1 320 ? 24.704 10.393 -4.068 1.00 89.06 320 ASP A C 1
ATOM 2389 O O . ASP A 1 320 ? 23.491 10.381 -4.256 1.00 89.06 320 ASP A O 1
ATOM 2393 N N . GLU A 1 321 ? 25.380 9.266 -3.828 1.00 91.06 321 GLU A N 1
ATOM 2394 C CA . GLU A 1 321 ? 24.730 7.950 -3.769 1.00 91.06 321 GLU A CA 1
ATOM 2395 C C . GLU A 1 321 ? 23.731 7.852 -2.607 1.00 91.06 321 GLU A C 1
ATOM 2397 O O . GLU A 1 321 ? 22.621 7.361 -2.794 1.00 91.06 321 GLU A O 1
ATOM 2402 N N . ALA A 1 322 ? 24.072 8.364 -1.420 1.00 89.88 322 ALA A N 1
ATOM 2403 C CA . ALA A 1 322 ? 23.159 8.367 -0.273 1.00 89.88 322 ALA A CA 1
ATOM 2404 C C . ALA A 1 322 ? 21.910 9.241 -0.514 1.00 89.88 322 ALA A C 1
ATOM 2406 O O . ALA A 1 322 ? 20.799 8.895 -0.092 1.00 89.88 322 ALA A O 1
ATOM 2407 N N . GLN A 1 323 ? 22.074 10.367 -1.218 1.00 89.12 323 GLN A N 1
ATOM 2408 C CA . GLN A 1 323 ? 20.952 11.196 -1.658 1.00 89.12 323 GLN A CA 1
ATOM 2409 C C . GLN A 1 323 ? 20.074 10.456 -2.665 1.00 89.12 323 GLN A C 1
ATOM 2411 O O . GLN A 1 323 ? 18.853 10.526 -2.554 1.00 89.12 323 GLN A O 1
ATOM 2416 N N . GLU A 1 324 ? 20.665 9.711 -3.598 1.00 88.06 324 GLU A N 1
ATOM 2417 C CA . GLU A 1 324 ? 19.921 8.903 -4.564 1.00 88.06 324 GLU A CA 1
ATOM 2418 C C . GLU A 1 324 ? 19.148 7.756 -3.904 1.00 88.06 324 GLU A C 1
ATOM 2420 O O . GLU A 1 324 ? 17.968 7.592 -4.206 1.00 88.06 324 GLU A O 1
ATOM 2425 N N . VAL A 1 325 ? 19.748 7.032 -2.949 1.00 89.44 325 VAL A N 1
ATOM 2426 C CA . VAL A 1 325 ? 19.046 6.029 -2.119 1.00 89.44 325 VAL A CA 1
ATOM 2427 C C . VAL A 1 325 ? 17.792 6.636 -1.490 1.00 89.44 325 VAL A C 1
ATOM 2429 O O . VAL A 1 325 ? 16.701 6.082 -1.614 1.00 89.44 325 VAL A O 1
ATOM 2432 N N . SER A 1 326 ? 17.939 7.810 -0.868 1.00 86.75 326 SER A N 1
ATOM 2433 C CA . SER A 1 326 ? 16.831 8.516 -0.216 1.00 86.75 326 SER A CA 1
ATOM 2434 C C . SER A 1 326 ? 15.784 8.999 -1.224 1.00 86.75 326 SER A C 1
ATOM 2436 O O . SER A 1 326 ? 14.586 8.849 -0.999 1.00 86.75 326 SER A O 1
ATOM 2438 N N . ARG A 1 327 ? 16.223 9.559 -2.359 1.00 86.81 327 ARG A N 1
ATOM 2439 C CA . ARG A 1 327 ? 15.356 10.087 -3.425 1.00 86.81 327 ARG A CA 1
ATOM 2440 C C . ARG A 1 327 ? 14.518 8.991 -4.080 1.00 86.81 327 ARG A C 1
ATOM 2442 O O . ARG A 1 327 ? 13.375 9.242 -4.447 1.00 86.81 327 ARG A O 1
ATOM 2449 N N . LEU A 1 328 ? 15.100 7.808 -4.250 1.00 84.62 328 LEU A N 1
ATOM 2450 C CA . LEU A 1 328 ? 14.457 6.632 -4.832 1.00 84.62 328 LEU A CA 1
ATOM 2451 C C . LEU A 1 328 ? 13.709 5.789 -3.788 1.00 84.62 328 LEU A C 1
ATOM 2453 O O . LEU A 1 328 ? 13.118 4.781 -4.156 1.00 84.62 328 LEU A O 1
ATOM 2457 N N . ALA A 1 329 ? 13.726 6.187 -2.512 1.00 86.62 329 ALA A N 1
ATOM 2458 C CA . ALA A 1 329 ? 13.126 5.447 -1.404 1.00 86.62 329 ALA A CA 1
ATOM 2459 C C . ALA A 1 329 ? 13.601 3.980 -1.311 1.00 86.62 329 ALA A C 1
ATOM 2461 O O . ALA A 1 329 ? 12.845 3.092 -0.915 1.00 86.62 329 ALA A O 1
ATOM 2462 N N . LEU A 1 330 ? 14.861 3.703 -1.660 1.00 89.38 330 LEU A N 1
ATOM 2463 C CA . LEU A 1 330 ? 15.424 2.358 -1.530 1.00 89.38 330 LEU A CA 1
ATOM 2464 C C . LEU A 1 330 ? 15.604 2.023 -0.046 1.00 89.38 330 LEU A C 1
ATOM 2466 O O . LEU A 1 330 ? 16.064 2.860 0.733 1.00 89.38 330 LEU A O 1
ATOM 2470 N N . LEU A 1 331 ? 15.295 0.786 0.350 1.00 91.81 331 LEU A N 1
ATOM 2471 C CA . LEU A 1 331 ? 15.715 0.310 1.666 1.00 91.81 331 LEU A CA 1
ATOM 2472 C C . LEU A 1 331 ? 17.214 0.026 1.600 1.00 91.81 331 LEU A C 1
ATOM 2474 O O . LEU A 1 331 ? 17.628 -0.844 0.847 1.00 91.81 331 LEU A O 1
ATOM 2478 N N . ALA A 1 332 ? 18.022 0.737 2.374 1.00 93.88 332 ALA A N 1
ATOM 2479 C CA . ALA A 1 332 ? 19.462 0.524 2.435 1.00 93.88 332 ALA A CA 1
ATOM 2480 C C . ALA A 1 332 ? 19.870 0.161 3.862 1.00 93.88 332 ALA A C 1
ATOM 2482 O O . ALA A 1 332 ? 19.658 0.949 4.780 1.00 93.88 332 ALA A O 1
ATOM 2483 N N . LEU A 1 333 ? 20.431 -1.034 4.033 1.00 94.31 333 LEU A N 1
ATOM 2484 C CA . LEU A 1 333 ? 20.906 -1.568 5.305 1.00 94.31 333 LEU A CA 1
ATOM 2485 C C . LEU A 1 333 ? 22.417 -1.783 5.213 1.00 94.31 333 LEU A C 1
ATOM 2487 O O . LEU A 1 333 ? 22.922 -2.531 4.371 1.00 94.31 333 LEU A O 1
ATOM 2491 N N . THR A 1 334 ? 23.140 -1.075 6.063 1.00 94.25 334 THR A N 1
ATOM 2492 C CA . THR A 1 334 ? 24.600 -1.056 6.114 1.00 94.25 334 THR A CA 1
ATOM 2493 C C . THR A 1 334 ? 25.155 -2.255 6.876 1.00 94.25 334 THR A C 1
ATOM 2495 O O . THR A 1 334 ? 24.420 -3.008 7.518 1.00 94.25 334 THR A O 1
ATOM 2498 N N . ILE A 1 335 ? 26.475 -2.434 6.838 1.00 91.38 335 ILE A N 1
ATOM 2499 C CA . ILE A 1 335 ? 27.137 -3.410 7.711 1.00 91.38 335 ILE A CA 1
ATOM 2500 C C . ILE A 1 335 ? 26.947 -3.070 9.201 1.00 91.38 335 ILE A C 1
ATOM 2502 O O . ILE A 1 335 ? 26.782 -3.975 10.011 1.00 91.38 335 ILE A O 1
ATOM 2506 N N . GLU A 1 336 ? 26.861 -1.784 9.556 1.00 91.69 336 GLU A N 1
ATOM 2507 C CA . GLU A 1 336 ? 26.578 -1.353 10.931 1.00 91.69 336 GLU A CA 1
ATOM 2508 C C . GLU A 1 336 ? 25.169 -1.783 11.366 1.00 91.69 336 GLU A C 1
ATOM 2510 O O . GLU A 1 336 ? 24.979 -2.227 12.496 1.00 91.69 336 GLU A O 1
ATOM 2515 N N . ASP A 1 337 ? 24.185 -1.744 10.460 1.00 91.56 337 ASP A N 1
ATOM 2516 C CA . ASP A 1 337 ? 22.836 -2.255 10.736 1.00 91.56 337 ASP A CA 1
ATOM 2517 C C . ASP A 1 337 ? 22.836 -3.772 10.966 1.00 91.56 337 ASP A C 1
ATOM 2519 O O . ASP A 1 337 ? 22.098 -4.268 11.820 1.00 91.56 337 ASP A O 1
ATOM 2523 N N . VAL A 1 338 ? 23.676 -4.517 10.236 1.00 89.81 338 VAL A N 1
ATOM 2524 C CA . VAL A 1 338 ? 23.868 -5.962 10.449 1.00 89.81 338 VAL A CA 1
ATOM 2525 C C . VAL A 1 338 ? 24.482 -6.231 11.819 1.00 89.81 338 VAL A C 1
ATOM 2527 O O . VAL A 1 338 ? 24.002 -7.122 12.520 1.00 89.81 338 VAL A O 1
ATOM 2530 N N . ASP A 1 339 ? 25.485 -5.455 12.222 1.00 91.25 339 ASP A N 1
ATOM 2531 C CA . ASP A 1 339 ? 26.133 -5.592 13.528 1.00 91.25 339 ASP A CA 1
ATOM 2532 C C . ASP A 1 339 ? 25.183 -5.232 14.685 1.00 91.25 339 ASP A C 1
ATOM 2534 O O . ASP A 1 339 ? 25.212 -5.868 15.740 1.00 91.25 339 ASP A O 1
ATOM 2538 N N . LEU A 1 340 ? 24.307 -4.241 14.486 1.00 92.69 340 LEU A N 1
ATOM 2539 C CA . LEU A 1 340 ? 23.362 -3.765 15.500 1.00 92.69 340 LEU A CA 1
ATOM 2540 C C . LEU A 1 340 ? 22.111 -4.643 15.634 1.00 92.69 340 LEU A C 1
ATOM 2542 O O . LEU A 1 340 ? 21.667 -4.919 16.749 1.00 92.69 340 LEU A O 1
ATOM 2546 N N . LEU A 1 341 ? 21.507 -5.046 14.514 1.00 87.56 341 LEU A N 1
ATOM 2547 C CA . LEU A 1 341 ? 20.221 -5.759 14.483 1.00 87.56 341 LEU A CA 1
ATOM 2548 C C . LEU A 1 341 ? 20.387 -7.278 14.337 1.00 87.56 341 LEU A C 1
ATOM 2550 O O . LEU A 1 341 ? 19.459 -8.038 14.626 1.00 87.56 341 LEU A O 1
ATOM 2554 N N . GLY A 1 342 ? 21.557 -7.724 13.883 1.00 88.81 342 GLY A N 1
ATOM 2555 C CA . GLY A 1 342 ? 21.820 -9.095 13.473 1.00 88.81 342 GLY A CA 1
ATOM 2556 C C . GLY A 1 342 ? 21.318 -9.389 12.057 1.00 88.81 342 GLY A C 1
ATOM 2557 O O . GLY A 1 342 ? 20.261 -8.923 11.622 1.00 88.81 342 GLY A O 1
ATOM 2558 N N . ILE A 1 343 ? 22.048 -10.256 11.344 1.00 88.50 343 ILE A N 1
ATOM 2559 C CA . ILE A 1 343 ? 21.753 -10.604 9.944 1.00 88.50 343 ILE A CA 1
ATOM 2560 C C . ILE A 1 343 ? 20.328 -11.137 9.743 1.00 88.50 343 ILE A C 1
ATOM 2562 O O . ILE A 1 343 ? 19.698 -10.858 8.729 1.00 88.50 343 ILE A O 1
ATOM 2566 N N . ARG A 1 344 ? 19.774 -11.855 10.727 1.00 86.94 344 ARG A N 1
ATOM 2567 C CA . ARG A 1 344 ? 18.414 -12.403 10.646 1.00 86.94 344 ARG A CA 1
ATOM 2568 C C . ARG A 1 344 ? 17.355 -11.307 10.516 1.00 86.94 344 ARG A C 1
ATOM 2570 O O . ARG A 1 344 ? 16.454 -11.441 9.693 1.00 86.94 344 ARG A O 1
ATOM 2577 N N . GLU A 1 345 ? 17.444 -10.252 11.322 1.00 84.69 345 GLU A N 1
ATOM 2578 C CA . GLU A 1 345 ? 16.469 -9.157 11.292 1.00 84.69 345 GLU A CA 1
ATOM 2579 C C . GLU A 1 345 ? 16.660 -8.283 10.050 1.00 84.69 345 GLU A C 1
ATOM 2581 O O . GLU A 1 345 ? 15.679 -7.908 9.409 1.00 84.69 345 GLU A O 1
ATOM 2586 N N . VAL A 1 346 ? 17.913 -8.029 9.657 1.00 91.31 346 VAL A N 1
ATOM 2587 C CA . VAL A 1 346 ? 18.236 -7.330 8.404 1.00 91.31 346 VAL A CA 1
ATOM 2588 C C . VAL A 1 346 ? 17.638 -8.055 7.200 1.00 91.31 346 VAL A C 1
ATOM 2590 O O . VAL A 1 346 ? 16.938 -7.438 6.395 1.00 91.31 346 VAL A O 1
ATOM 2593 N N . MET A 1 347 ? 17.842 -9.371 7.096 1.00 91.12 347 MET A N 1
ATOM 2594 C CA . MET A 1 347 ? 17.291 -10.166 5.999 1.00 91.12 347 MET A CA 1
ATOM 2595 C C . MET A 1 347 ? 15.767 -10.211 6.040 1.00 91.12 347 MET A C 1
ATOM 2597 O O . MET A 1 347 ? 15.148 -10.081 4.990 1.00 91.12 347 MET A O 1
ATOM 2601 N N . ARG A 1 348 ? 15.151 -10.315 7.226 1.00 87.00 348 ARG A N 1
ATOM 2602 C CA . ARG A 1 348 ? 13.688 -10.258 7.363 1.00 87.00 348 ARG A CA 1
ATOM 2603 C C . ARG A 1 348 ? 13.129 -8.952 6.796 1.00 87.00 348 ARG A C 1
ATOM 2605 O O . ARG A 1 348 ? 12.296 -9.001 5.903 1.00 87.00 348 ARG A O 1
ATOM 2612 N N . ARG A 1 349 ? 13.643 -7.797 7.235 1.00 88.44 349 ARG A N 1
ATOM 2613 C CA . ARG A 1 349 ? 13.208 -6.478 6.730 1.00 88.44 349 ARG A CA 1
ATOM 2614 C C . ARG A 1 349 ? 13.423 -6.326 5.230 1.00 88.44 349 ARG A C 1
ATOM 2616 O O . ARG A 1 349 ? 12.597 -5.732 4.544 1.00 88.44 349 ARG A O 1
ATOM 2623 N N . SER A 1 350 ? 14.538 -6.854 4.733 1.00 91.69 350 SER A N 1
ATOM 2624 C CA . SER A 1 350 ? 14.877 -6.785 3.315 1.00 91.69 350 SER A CA 1
ATOM 2625 C C . SER A 1 350 ? 13.923 -7.626 2.475 1.00 91.69 350 SER A C 1
ATOM 2627 O O . SER A 1 350 ? 13.399 -7.122 1.489 1.00 91.69 350 SER A O 1
ATOM 2629 N N . ILE A 1 351 ? 13.651 -8.867 2.898 1.00 89.81 351 ILE A N 1
ATOM 2630 C CA . ILE A 1 351 ? 12.688 -9.772 2.257 1.00 89.81 351 ILE A CA 1
ATOM 2631 C C . ILE A 1 351 ? 11.283 -9.165 2.297 1.00 89.81 351 ILE A C 1
ATOM 2633 O O . ILE A 1 351 ? 10.635 -9.109 1.257 1.00 89.81 351 ILE A O 1
ATOM 2637 N N . ASP A 1 352 ? 10.851 -8.640 3.448 1.00 84.69 352 ASP A N 1
ATOM 2638 C CA . ASP A 1 352 ? 9.552 -7.973 3.595 1.00 84.69 352 ASP A CA 1
ATOM 2639 C C . ASP A 1 352 ? 9.430 -6.800 2.601 1.00 84.69 352 ASP A C 1
ATOM 2641 O O . ASP A 1 352 ? 8.451 -6.707 1.860 1.00 84.69 352 ASP A O 1
ATOM 2645 N N . ARG A 1 353 ? 10.463 -5.949 2.486 1.00 87.38 353 ARG A N 1
ATOM 2646 C CA . ARG A 1 353 ? 10.487 -4.842 1.513 1.00 87.38 353 ARG A CA 1
ATOM 2647 C C . ARG A 1 353 ? 10.355 -5.336 0.078 1.00 87.38 353 ARG A C 1
ATOM 2649 O O . ARG A 1 353 ? 9.505 -4.830 -0.649 1.00 87.38 353 ARG A O 1
ATOM 2656 N N . VAL A 1 354 ? 11.185 -6.291 -0.340 1.00 88.06 354 VAL A N 1
ATOM 2657 C CA . VAL A 1 354 ? 11.222 -6.717 -1.747 1.00 88.06 354 VAL A CA 1
ATOM 2658 C C . VAL A 1 354 ? 10.013 -7.561 -2.134 1.00 88.06 354 VAL A C 1
ATOM 2660 O O . VAL A 1 354 ? 9.627 -7.508 -3.294 1.00 88.06 354 VAL A O 1
ATOM 2663 N N . ALA A 1 355 ? 9.400 -8.294 -1.200 1.00 82.81 355 ALA A N 1
ATOM 2664 C CA . ALA A 1 355 ? 8.260 -9.178 -1.457 1.00 82.81 355 ALA A CA 1
ATOM 2665 C C . ALA A 1 355 ? 6.887 -8.506 -1.263 1.00 82.81 355 ALA A C 1
ATOM 2667 O O . ALA A 1 355 ? 5.912 -8.973 -1.837 1.00 82.81 355 ALA A O 1
ATOM 2668 N N . SER A 1 356 ? 6.789 -7.408 -0.503 1.00 72.25 356 SER A N 1
ATOM 2669 C CA . SER A 1 356 ? 5.505 -6.750 -0.170 1.00 72.25 356 SER A CA 1
ATOM 2670 C C . SER A 1 356 ? 4.652 -6.314 -1.371 1.00 72.25 356 SER A C 1
ATOM 2672 O O . SER A 1 356 ? 3.430 -6.229 -1.259 1.00 72.25 356 SER A O 1
ATOM 2674 N N . GLN A 1 357 ? 5.281 -6.018 -2.512 1.00 68.50 357 GLN A N 1
ATOM 2675 C CA . GLN A 1 357 ? 4.622 -5.516 -3.726 1.00 68.50 357 GLN A CA 1
ATOM 2676 C C . GLN A 1 357 ? 5.053 -6.284 -4.983 1.00 68.50 357 GLN A C 1
ATOM 2678 O O . GLN A 1 357 ? 4.972 -5.764 -6.096 1.00 68.50 357 GLN A O 1
ATOM 2683 N N . SER A 1 358 ? 5.557 -7.508 -4.814 1.00 74.56 358 SER A N 1
ATOM 2684 C CA . SER A 1 358 ? 6.089 -8.310 -5.911 1.00 74.56 358 SER A CA 1
ATOM 2685 C C . SER A 1 358 ? 5.719 -9.785 -5.766 1.00 74.56 358 SER A C 1
ATOM 2687 O O . SER A 1 358 ? 5.430 -10.278 -4.681 1.00 74.56 358 SER A O 1
ATOM 2689 N N . GLU A 1 359 ? 5.774 -10.528 -6.865 1.00 77.06 359 GLU A N 1
ATOM 2690 C CA . GLU A 1 359 ? 5.498 -11.970 -6.925 1.00 77.06 359 GLU A CA 1
ATOM 2691 C C . GLU A 1 359 ? 6.705 -12.815 -6.466 1.00 77.06 359 GLU A C 1
ATOM 2693 O O . GLU A 1 359 ? 6.901 -13.956 -6.887 1.00 77.06 359 GLU A O 1
ATOM 2698 N N . GLY A 1 360 ? 7.555 -12.233 -5.617 1.00 82.00 360 GLY A N 1
ATOM 2699 C CA . GLY A 1 360 ? 8.849 -12.759 -5.199 1.00 82.00 360 GLY A CA 1
ATOM 2700 C C . GLY A 1 360 ? 9.992 -11.835 -5.606 1.00 82.00 360 GLY A C 1
ATOM 2701 O O . GLY A 1 360 ? 9.805 -10.805 -6.243 1.00 82.00 360 GLY A O 1
ATOM 2702 N N . PHE A 1 361 ? 11.219 -12.200 -5.262 1.00 88.38 361 PHE A N 1
ATOM 2703 C CA . PHE A 1 361 ? 12.377 -11.340 -5.494 1.00 88.38 361 PHE A CA 1
ATOM 2704 C C . PHE A 1 361 ? 13.482 -12.057 -6.256 1.00 88.38 361 PHE A C 1
ATOM 2706 O O . PHE A 1 361 ? 13.519 -13.285 -6.325 1.00 88.38 361 PHE A O 1
ATOM 2713 N N . VAL A 1 362 ? 14.371 -11.261 -6.837 1.00 91.12 362 VAL A N 1
ATOM 2714 C CA . VAL A 1 362 ? 15.682 -11.689 -7.313 1.00 91.12 362 VAL A CA 1
ATOM 2715 C C . VAL A 1 362 ? 16.710 -11.348 -6.247 1.00 91.12 362 VAL A C 1
ATOM 2717 O O . VAL A 1 362 ? 16.720 -10.223 -5.750 1.00 91.12 362 VAL A O 1
ATOM 2720 N N . LEU A 1 363 ? 17.577 -12.300 -5.907 1.00 93.31 363 LEU A N 1
ATOM 2721 C CA . LEU A 1 363 ? 18.738 -12.044 -5.059 1.00 93.31 363 LEU A CA 1
ATOM 2722 C C . LEU A 1 363 ? 19.975 -11.841 -5.933 1.00 93.31 363 LEU A C 1
ATOM 2724 O O . LEU A 1 363 ? 20.304 -12.692 -6.752 1.00 93.31 363 LEU A O 1
ATOM 2728 N N . VAL A 1 364 ? 20.686 -10.739 -5.730 1.00 93.12 364 VAL A N 1
ATOM 2729 C CA . VAL A 1 364 ? 22.005 -10.498 -6.314 1.00 93.12 364 VAL A CA 1
ATOM 2730 C C . VAL A 1 364 ? 23.027 -10.479 -5.186 1.00 93.12 364 VAL A C 1
ATOM 2732 O O . VAL A 1 364 ? 23.002 -9.585 -4.343 1.00 93.12 364 VAL A O 1
ATOM 2735 N N . LEU A 1 365 ? 23.931 -11.457 -5.176 1.00 91.50 365 LEU A N 1
ATOM 2736 C CA . LEU A 1 365 ? 25.139 -11.451 -4.355 1.00 91.50 365 LEU A CA 1
ATOM 2737 C C . LEU A 1 365 ? 26.267 -10.844 -5.190 1.00 91.50 365 LEU A C 1
ATOM 2739 O O . LEU A 1 365 ? 26.909 -11.536 -5.979 1.00 91.50 365 LEU A O 1
ATOM 2743 N N . HIS A 1 366 ? 26.472 -9.535 -5.065 1.00 88.19 366 HIS A N 1
ATOM 2744 C CA . HIS A 1 366 ? 27.449 -8.812 -5.872 1.00 88.19 366 HIS A CA 1
ATOM 2745 C C . HIS A 1 366 ? 28.886 -9.263 -5.566 1.00 88.19 366 HIS A C 1
ATOM 2747 O O . HIS A 1 366 ? 29.204 -9.682 -4.448 1.00 88.19 366 HIS A O 1
ATOM 2753 N N . ALA A 1 367 ? 29.780 -9.135 -6.551 1.00 79.31 367 ALA A N 1
ATOM 2754 C CA . ALA A 1 367 ? 31.171 -9.579 -6.446 1.00 79.31 367 ALA A CA 1
ATOM 2755 C C . ALA A 1 367 ? 31.920 -8.946 -5.257 1.00 79.31 367 ALA A C 1
ATOM 2757 O O . ALA A 1 367 ? 32.795 -9.577 -4.668 1.00 79.31 367 ALA A O 1
ATOM 2758 N N . SER A 1 368 ? 31.537 -7.729 -4.850 1.00 79.31 368 SER A N 1
ATOM 2759 C CA . SER A 1 368 ? 32.129 -7.038 -3.695 1.00 79.31 368 SER A CA 1
ATOM 2760 C C . SER A 1 368 ? 31.846 -7.711 -2.343 1.00 79.31 368 SER A C 1
ATOM 2762 O O . SER A 1 368 ? 32.571 -7.459 -1.383 1.00 79.31 368 SER A O 1
ATOM 2764 N N . VAL A 1 369 ? 30.839 -8.589 -2.264 1.00 77.19 369 VAL A N 1
ATOM 2765 C CA . VAL A 1 369 ? 30.508 -9.390 -1.068 1.00 77.19 369 VAL A CA 1
ATOM 2766 C C . VAL A 1 369 ? 30.822 -10.871 -1.283 1.00 77.19 369 VAL A C 1
ATOM 2768 O O . VAL A 1 369 ? 31.172 -11.567 -0.336 1.00 77.19 369 VAL A O 1
ATOM 2771 N N . ALA A 1 370 ? 30.786 -11.345 -2.529 1.00 66.62 370 ALA A N 1
ATOM 2772 C CA . ALA A 1 370 ? 31.151 -12.706 -2.925 1.00 66.62 370 ALA A CA 1
ATOM 2773 C C . ALA A 1 370 ? 32.669 -12.898 -3.168 1.00 66.62 370 ALA A C 1
ATOM 2775 O O . ALA A 1 370 ? 33.076 -13.757 -3.956 1.00 66.62 370 ALA A O 1
ATOM 2776 N N . ALA A 1 371 ? 33.516 -12.085 -2.526 1.00 57.47 371 ALA A N 1
ATOM 2777 C CA . ALA A 1 371 ? 34.963 -12.094 -2.729 1.00 57.47 371 ALA A CA 1
ATOM 2778 C C . ALA A 1 371 ? 35.557 -13.491 -2.453 1.00 57.47 371 ALA A C 1
ATOM 2780 O O . ALA A 1 371 ? 35.530 -13.972 -1.323 1.00 57.47 371 ALA A O 1
ATOM 2781 N N . GLY A 1 372 ? 36.093 -14.130 -3.500 1.00 57.00 372 GLY A N 1
ATOM 2782 C CA . GLY A 1 372 ? 36.630 -15.498 -3.467 1.00 57.00 372 GLY A CA 1
ATOM 2783 C C . GLY A 1 372 ? 35.923 -16.485 -4.405 1.00 57.00 372 GLY A C 1
ATOM 2784 O O . GLY A 1 372 ? 36.559 -17.440 -4.832 1.00 57.00 372 GLY A O 1
ATOM 2785 N N . LEU A 1 373 ? 34.665 -16.224 -4.789 1.00 55.34 373 LEU A N 1
ATOM 2786 C CA . LEU A 1 373 ? 33.886 -17.102 -5.681 1.00 55.34 373 LEU A CA 1
ATOM 2787 C C . LEU A 1 373 ? 34.103 -16.805 -7.175 1.00 55.34 373 LEU A C 1
ATOM 2789 O O . LEU A 1 373 ? 34.082 -17.715 -8.004 1.00 55.34 373 LEU A O 1
ATOM 2793 N N . GLY A 1 374 ? 34.333 -15.535 -7.515 1.00 52.50 374 GLY A N 1
ATOM 2794 C CA . GLY A 1 374 ? 34.491 -15.080 -8.897 1.00 52.50 374 GLY A CA 1
ATOM 2795 C C . GLY A 1 374 ? 35.827 -15.492 -9.521 1.00 52.50 374 GLY A C 1
ATOM 2796 O O . GLY A 1 374 ? 36.884 -15.392 -8.895 1.00 52.50 374 GLY A O 1
ATOM 2797 N N . GLY A 1 375 ? 35.787 -15.911 -10.786 1.00 46.50 375 GLY A N 1
ATOM 2798 C CA . GLY A 1 375 ? 36.957 -16.271 -11.591 1.00 46.50 375 GLY A CA 1
ATOM 2799 C C . GLY A 1 375 ? 37.787 -15.073 -12.070 1.00 46.50 375 GLY A C 1
ATOM 2800 O O . GLY A 1 375 ? 38.023 -14.959 -13.261 1.00 46.50 375 GLY A O 1
ATOM 2801 N N . GLY A 1 376 ? 38.227 -14.199 -11.160 1.00 45.41 376 GLY A N 1
ATOM 2802 C CA . GLY A 1 376 ? 39.322 -13.233 -11.342 1.00 45.41 376 GLY A CA 1
ATOM 2803 C C . GLY A 1 376 ? 39.182 -12.124 -12.402 1.00 45.41 376 GLY A C 1
ATOM 2804 O O . GLY A 1 376 ? 39.250 -12.370 -13.605 1.00 45.41 376 GLY A O 1
ATOM 2805 N N . GLY A 1 377 ? 39.190 -10.880 -11.915 1.00 33.72 377 GLY A N 1
ATOM 2806 C CA . GLY A 1 377 ? 39.532 -9.653 -12.640 1.00 33.72 377 GLY A CA 1
ATOM 2807 C C . GLY A 1 377 ? 39.897 -8.552 -11.660 1.00 33.72 377 GLY A C 1
ATOM 2808 O O . GLY A 1 377 ? 38.951 -8.031 -11.035 1.00 33.72 377 GLY A O 1
#

Organism: NCBI:txid163714